Protein AF-A0A538U1X0-F1 (afdb_monomer)

Sequence (672 aa):
MSCSRARLPRDGSVRPEQLDLPIGAVDPVSAQPGDPPVPPGDPPAPAVDTARALRSLAERFLEDARSKIETLQSVRAPKWLEADLADCETFIREASRLSGLGLDYEGGLQLAEAKQARRELRREREDALRRYRRAAELWRTIGSRVALALRKARGSDPQPLLALAALLEEAGRPLAPADLRTIREARAHLRNAAAERAAGQASAGRESEGARTARGASAGATPFAPGERPGPGAADPDPGLLTSYLPPPAALEFEPEDRGLLERLDQRHYDPPEDYRLNQTAQRLSLLSGFEVLLCPPLLRGVDHYAFQLNTARQVMRTMRGRALLCDEVGLGKTIEAGLVLKEYAIRGLARRVLVLTPPSLVSQWRDEMLDKFAIPFTTLEDPEFRSHGAEAWERCERVIASIHTAKSPKHAERIQRVPYDLIIVDEAHHLRSRASRSWKFVNQLKSKHLLLLTATPAQNDLDELFNLITLLSPGRLKSPADFRREFVERHDPRRPRNRTKLRELLMDVMVRNTRSQVSLRLPPREAATLPIVLTPPERALYDGVTRLVRAGYGRPTDAQGGRMALRTLQAEAGSSAAAVRATLATMMQKSPTADGRAALGALVDLAARVEVSGKAVALVDLMRTRIPPGEKVLVFTQYLETQAFGRSSTARSAPPIKTPRSQHSPATGAS

Nearest PDB structures (foldseek):
  7zke-assembly1_E  TM=7.038E-01  e=9.621E-12  Thermochaetoides thermophila
  7z8s-assembly1_E  TM=6.625E-01  e=5.743E-11  Thermochaetoides thermophila
  6g7e-assembly1_B  TM=4.998E-01  e=1.160E-12  Thermochaetoides thermophila DSM 1495
  7zb5-assembly1_H  TM=6.526E-01  e=1.860E-10  Thermochaetoides thermophila
  7zb5-assembly1_E  TM=6.496E-01  e=3.593E-10  Thermochaetoides thermophila

Foldseek 3Di:
DDPPPPDDDPDDDDDDDDDPFPDDDDDPDDDDDDDDDDPDDDDADPLVVLLVLLLVVLVVLLVVLVVLLVVLVPDFADPVLVVLLVVLVVLLVVLVVCCVVPDDPVSLVVNVVSVVVNVVSVVVRCVRSVSSVVSSVVSVVLSVLLVVLSVVSPDSQLPSSLSNLVSSVVSPPDDDPVSVVSSVSSNVVSVVVVVVVVVVVVVVPPPDDDDDDDDDDDDDDDDDDPPPPDAPDPDQADPVLQVVLDDDDDPDDDDPVCVVVVVCVVVVNDDDPVVVVVVVVVVSVVLVPALPDFPQPVVWAPDPDAPVLSVLLSLCVPQQVQQAEEQEAPPNPPLVSVLSNQLRCSNSNLFQAEEEEEAPVCQVVSQCCCCRTRVDHEDECPDPQLVVCPLCSLVPGRHYYYYLVVCLDPSHLVNQLVDAGAEYEYEQCLQLQDPVDSSVVSLLSHHYSHYYYYHNPQDDAACSSVVSSVCSRDPPPDDDSVVCCVQFADPVGRHHGPCPPVVVVSNSSHYDYDYPVSGVDDDDDDDDDDDDFDWDPLLVVLLVLLVVVLVVQVPDPDVDPVSNVLSVQLNVVSVQALQSNLVSLVVVLVVDPDPVSNVSSVVSNVSSVPCLDTRVLVVVVVCCVPPNDPPDDDDDDGPDPSSVVSSQVNCVVPHDHDDDDDPPDDDDPDDD

Structure (mmCIF, N/CA/C/O backbone):
data_AF-A0A538U1X0-F1
#
_entry.id   AF-A0A538U1X0-F1
#
loop_
_atom_site.group_PDB
_atom_site.id
_atom_site.type_symbol
_atom_site.label_atom_id
_atom_site.label_alt_id
_atom_site.label_comp_id
_atom_site.label_asym_id
_atom_site.label_entity_id
_atom_site.label_seq_id
_atom_site.pdbx_PDB_ins_code
_atom_site.Cartn_x
_atom_site.Cartn_y
_atom_site.Cartn_z
_atom_site.occupancy
_atom_site.B_iso_or_equiv
_atom_site.auth_seq_id
_atom_site.auth_comp_id
_atom_site.auth_asym_id
_atom_site.auth_atom_id
_atom_site.pdbx_PDB_model_num
ATOM 1 N N . MET A 1 1 ? -26.772 -31.470 -0.726 1.00 31.34 1 MET A N 1
ATOM 2 C CA . MET A 1 1 ? -26.785 -31.513 0.751 1.00 31.34 1 MET A CA 1
ATOM 3 C C . MET A 1 1 ? -26.925 -30.083 1.240 1.00 31.34 1 MET A C 1
ATOM 5 O O . MET A 1 1 ? -25.936 -29.365 1.253 1.00 31.34 1 MET A O 1
ATOM 9 N N . SER A 1 2 ? -28.151 -29.618 1.494 1.00 25.20 2 SER A N 1
ATOM 10 C CA . SER A 1 2 ? -28.364 -28.256 1.991 1.00 25.20 2 SER A CA 1
ATOM 11 C C . SER A 1 2 ? -28.149 -28.235 3.501 1.00 25.20 2 SER A C 1
ATOM 13 O O . SER A 1 2 ? -28.645 -29.099 4.222 1.00 25.20 2 SER A O 1
ATOM 15 N N . CYS A 1 3 ? -27.399 -27.247 3.984 1.00 27.03 3 CYS A N 1
ATOM 16 C CA . CYS A 1 3 ? -27.415 -26.900 5.396 1.00 27.03 3 CYS A CA 1
ATOM 17 C C . CYS A 1 3 ? -28.775 -26.245 5.658 1.00 27.03 3 CYS A C 1
ATOM 19 O O . CYS A 1 3 ? -28.992 -25.075 5.333 1.00 27.03 3 CYS A O 1
ATOM 21 N N . SER A 1 4 ? -29.746 -27.034 6.119 1.00 28.95 4 SER A N 1
ATOM 22 C CA . SER A 1 4 ? -31.067 -26.524 6.457 1.00 28.95 4 SER A CA 1
ATOM 23 C C . SER A 1 4 ? -30.918 -25.535 7.606 1.00 28.95 4 SER A C 1
ATOM 25 O O . SER A 1 4 ? -30.613 -25.916 8.735 1.00 28.95 4 SER A O 1
ATOM 27 N N . ARG A 1 5 ? -31.151 -24.255 7.311 1.00 36.50 5 ARG A N 1
ATOM 28 C CA . ARG A 1 5 ? -31.344 -23.194 8.299 1.00 36.50 5 ARG A CA 1
ATOM 29 C C . ARG A 1 5 ? -32.591 -23.539 9.123 1.00 36.50 5 ARG A C 1
ATOM 31 O O . ARG A 1 5 ? -33.701 -23.128 8.786 1.00 36.50 5 ARG A O 1
ATOM 38 N N . ALA A 1 6 ? -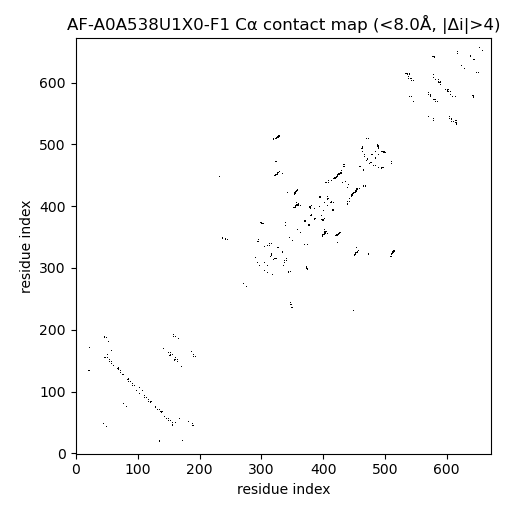32.426 -24.325 10.182 1.00 27.81 6 ALA A N 1
ATOM 39 C CA . ALA A 1 6 ? -33.459 -24.504 11.187 1.00 27.81 6 ALA A CA 1
ATOM 40 C C . ALA A 1 6 ? -33.584 -23.179 11.950 1.00 27.81 6 ALA A C 1
ATOM 42 O O . ALA A 1 6 ? -32.766 -22.846 12.805 1.00 27.81 6 ALA A O 1
ATOM 43 N N . ARG A 1 7 ? -34.596 -22.380 11.592 1.00 36.47 7 ARG A N 1
ATOM 44 C CA . ARG A 1 7 ? -35.106 -21.333 12.482 1.00 36.47 7 ARG A CA 1
ATOM 45 C C . ARG A 1 7 ? -35.580 -22.032 13.750 1.00 36.47 7 ARG A C 1
ATOM 47 O O . ARG A 1 7 ? -36.459 -22.884 13.663 1.00 36.47 7 ARG A O 1
ATOM 54 N N . LEU A 1 8 ? -35.040 -21.658 14.903 1.00 30.34 8 LEU A N 1
ATOM 55 C CA . LEU A 1 8 ? -35.597 -22.043 16.196 1.00 30.34 8 LEU A CA 1
ATOM 56 C C . LEU A 1 8 ? -35.759 -20.816 17.110 1.00 30.34 8 LEU A C 1
ATOM 58 O O . LEU A 1 8 ? -35.107 -19.790 16.896 1.00 30.34 8 LEU A O 1
ATOM 62 N N . PRO A 1 9 ? -36.733 -20.882 18.031 1.00 25.73 9 PRO A N 1
ATOM 63 C CA . PRO A 1 9 ? -37.492 -19.743 18.524 1.00 25.73 9 PRO A CA 1
ATOM 64 C C . PRO A 1 9 ? -36.793 -18.997 19.661 1.00 25.73 9 PRO A C 1
ATOM 66 O O . PRO A 1 9 ? -36.021 -19.557 20.436 1.00 25.73 9 PRO A O 1
ATOM 69 N N . ARG A 1 10 ? -37.134 -17.711 19.777 1.00 33.59 10 ARG A N 1
ATOM 70 C CA . ARG A 1 10 ? -36.891 -16.898 20.969 1.00 33.59 10 ARG A CA 1
ATOM 71 C C . ARG A 1 10 ? -37.894 -17.304 22.049 1.00 33.59 10 ARG A C 1
ATOM 73 O O . ARG A 1 10 ? -38.978 -16.742 22.062 1.00 33.59 10 ARG A O 1
ATOM 80 N N . ASP A 1 11 ? -37.551 -18.258 22.907 1.00 28.53 11 ASP A N 1
ATOM 81 C CA . ASP A 1 11 ? -37.899 -18.195 24.334 1.00 28.53 11 ASP A CA 1
ATOM 82 C C . ASP A 1 11 ? -37.248 -19.327 25.139 1.00 28.53 11 ASP A C 1
ATOM 84 O O . ASP A 1 11 ? -36.999 -20.405 24.603 1.00 28.53 11 ASP A O 1
ATOM 88 N N . GLY A 1 12 ? -37.018 -19.097 26.436 1.00 26.70 12 GLY A N 1
ATOM 89 C CA . GLY A 1 12 ? -36.668 -20.168 27.380 1.00 26.70 12 GLY A CA 1
ATOM 90 C C . GLY A 1 12 ? -35.450 -19.903 28.264 1.00 26.70 12 GLY A C 1
ATOM 91 O O . GLY A 1 12 ? -34.404 -20.529 28.120 1.00 26.70 12 GLY A O 1
ATOM 92 N N . SER A 1 13 ? -35.613 -18.957 29.186 1.00 33.09 13 SER A N 1
ATOM 93 C CA . SER A 1 13 ? -35.057 -18.957 30.547 1.00 33.09 13 SER A CA 1
ATOM 94 C C . SER A 1 13 ? -34.206 -20.175 30.969 1.00 33.09 13 SER A C 1
ATOM 96 O O . SER A 1 13 ? -34.717 -21.231 31.331 1.00 33.09 13 SER A O 1
ATOM 98 N N . VAL A 1 14 ? -32.894 -19.969 31.110 1.00 28.09 14 VAL A N 1
ATOM 99 C CA . VAL A 1 14 ? -32.061 -20.773 32.018 1.00 28.09 14 VAL A CA 1
ATOM 100 C C . VAL A 1 14 ? -31.524 -19.832 33.087 1.00 28.09 14 VAL A C 1
ATOM 102 O O . VAL A 1 14 ? -30.644 -19.009 32.831 1.00 28.09 14 VAL A O 1
ATOM 105 N N . ARG A 1 15 ? -32.108 -19.910 34.288 1.00 27.70 15 ARG A N 1
ATOM 106 C CA . ARG A 1 15 ? -31.590 -19.216 35.471 1.00 27.70 15 ARG A CA 1
ATOM 107 C C . ARG A 1 15 ? -30.219 -19.821 35.808 1.00 27.70 15 ARG A C 1
ATOM 109 O O . ARG A 1 15 ? -30.131 -21.043 35.899 1.00 27.70 15 ARG A O 1
ATOM 116 N N . PRO A 1 16 ? -29.154 -19.021 35.987 1.00 33.25 16 PRO A N 1
ATOM 117 C CA . PRO A 1 16 ? -27.893 -19.548 36.478 1.00 33.25 16 PRO A CA 1
ATOM 118 C C . PRO A 1 16 ? -28.070 -19.939 37.947 1.00 33.25 16 PRO A C 1
ATOM 120 O O . PRO A 1 16 ? -28.306 -19.079 38.795 1.00 33.25 16 PRO A O 1
ATOM 123 N N . GLU A 1 17 ? -27.974 -21.235 38.228 1.00 34.34 17 GLU A N 1
ATOM 124 C CA . GLU A 1 17 ? -27.780 -21.754 39.579 1.00 34.34 17 GLU A CA 1
ATOM 125 C C . GLU A 1 17 ? -26.528 -21.123 40.210 1.00 34.34 17 GLU A C 1
ATOM 127 O O . GLU A 1 17 ? -25.539 -20.824 39.531 1.00 34.34 17 GLU A O 1
ATOM 132 N N . GLN A 1 18 ? -26.621 -20.875 41.515 1.00 34.88 18 GLN A N 1
ATOM 133 C CA . GLN A 1 18 ? -25.631 -20.202 42.348 1.00 34.88 18 GLN A CA 1
ATOM 134 C C . GLN A 1 18 ? -24.278 -20.929 42.303 1.00 34.88 18 GLN A C 1
ATOM 136 O O . GLN A 1 18 ? -24.047 -21.905 43.008 1.00 34.88 18 GLN A O 1
ATOM 141 N N . LEU A 1 19 ? -23.362 -20.420 41.483 1.00 38.00 19 LEU A N 1
ATOM 142 C CA . LEU A 1 19 ? -21.926 -20.644 41.616 1.00 38.00 19 LEU A CA 1
ATOM 143 C C . LEU A 1 19 ? -21.352 -19.385 42.263 1.00 38.00 19 LEU A C 1
ATOM 145 O O . LEU A 1 19 ? -21.396 -18.318 41.648 1.00 38.00 19 LEU A O 1
ATOM 149 N N . ASP A 1 20 ? -20.842 -19.509 43.491 1.00 38.84 20 ASP A N 1
ATOM 150 C CA . ASP A 1 20 ? -20.162 -18.432 44.218 1.00 38.84 20 ASP A CA 1
ATOM 151 C C . ASP A 1 20 ? -18.929 -17.967 43.429 1.00 38.84 20 ASP A C 1
ATOM 153 O O . ASP A 1 20 ? -17.823 -18.507 43.524 1.00 38.84 20 ASP A O 1
ATOM 157 N N . LEU A 1 21 ? -19.144 -16.963 42.582 1.00 40.34 21 LEU A N 1
ATOM 158 C CA . LEU A 1 21 ? -18.094 -16.274 41.855 1.00 40.34 21 LEU A CA 1
ATOM 159 C C . LEU A 1 21 ? -17.324 -15.393 42.847 1.00 40.34 21 LEU A C 1
ATOM 161 O O . LEU A 1 21 ? -17.937 -14.615 43.584 1.00 40.34 21 LEU A O 1
ATOM 165 N N . PRO A 1 22 ? -15.983 -15.432 42.853 1.00 34.91 22 PRO A N 1
ATOM 166 C CA . PRO A 1 22 ? -15.231 -14.429 43.572 1.00 34.91 22 PRO A CA 1
ATOM 167 C C . PRO A 1 22 ? -15.433 -13.100 42.835 1.00 34.91 22 PRO A C 1
ATOM 169 O O . PRO A 1 22 ? -15.168 -13.012 41.636 1.00 34.91 22 PRO A O 1
ATOM 172 N N . ILE A 1 23 ? -15.841 -12.075 43.590 1.00 38.66 23 ILE A N 1
ATOM 173 C CA . ILE A 1 23 ? -16.002 -10.660 43.206 1.00 38.66 23 ILE A CA 1
ATOM 174 C C . ILE A 1 23 ? -17.441 -10.284 42.796 1.00 38.66 23 ILE A C 1
ATOM 176 O O . ILE A 1 23 ? -17.796 -10.233 41.620 1.00 38.66 23 ILE A O 1
ATOM 180 N N . GLY A 1 24 ? -18.246 -9.928 43.802 1.00 33.50 24 GLY A N 1
ATOM 181 C CA . GLY A 1 24 ? -19.275 -8.896 43.658 1.00 33.50 24 GLY A CA 1
ATOM 182 C C . GLY A 1 24 ? -18.616 -7.512 43.659 1.00 33.50 24 GLY A C 1
ATOM 183 O O . GLY A 1 24 ? -17.553 -7.340 44.258 1.00 33.50 24 GLY A O 1
ATOM 184 N N . ALA A 1 25 ? -19.218 -6.571 42.934 1.00 28.83 25 ALA A N 1
ATOM 185 C CA . ALA A 1 25 ? -18.756 -5.200 42.742 1.00 28.83 25 ALA A CA 1
ATOM 186 C C . ALA A 1 25 ? -18.227 -4.552 44.035 1.00 28.83 25 ALA A C 1
ATOM 188 O O . ALA A 1 25 ? -18.863 -4.614 45.085 1.00 28.83 25 ALA A O 1
ATOM 189 N N . VAL A 1 26 ? -17.050 -3.932 43.942 1.00 28.91 26 VAL A N 1
ATOM 190 C CA . VAL A 1 26 ? -16.523 -3.060 44.993 1.00 28.91 26 VAL A CA 1
ATOM 191 C C . VAL A 1 26 ? -17.234 -1.719 44.848 1.00 28.91 26 VAL A C 1
ATOM 193 O O . VAL A 1 26 ? -16.794 -0.869 44.077 1.00 28.91 26 VAL A O 1
ATOM 196 N N . ASP A 1 27 ? -18.338 -1.547 45.569 1.00 26.50 27 ASP A N 1
ATOM 197 C CA . ASP A 1 27 ? -18.738 -0.211 46.002 1.00 26.50 27 ASP A CA 1
ATOM 198 C C . ASP A 1 27 ? -17.705 0.287 47.028 1.00 26.50 27 ASP A C 1
ATOM 200 O O . ASP A 1 27 ? -17.211 -0.506 47.843 1.00 26.50 27 ASP A O 1
ATOM 204 N N . PRO A 1 28 ? -17.325 1.575 47.002 1.00 25.66 28 PRO A N 1
ATOM 205 C CA . PRO A 1 28 ? -16.406 2.131 47.981 1.00 25.66 28 PRO A CA 1
ATOM 206 C C . PRO A 1 28 ? -17.075 2.099 49.359 1.00 25.66 28 PRO A C 1
ATOM 208 O O . PRO A 1 28 ? -17.970 2.889 49.651 1.00 25.66 28 PRO A O 1
ATOM 211 N N . VAL A 1 29 ? -16.642 1.168 50.211 1.00 27.56 29 VAL A N 1
ATOM 212 C CA . VAL A 1 29 ? -17.067 1.106 51.611 1.00 27.56 29 VAL A CA 1
ATOM 213 C C . VAL A 1 29 ? -16.577 2.369 52.311 1.00 27.56 29 VAL A C 1
ATOM 215 O O . VAL A 1 29 ? -15.385 2.560 52.553 1.00 27.56 29 VAL A O 1
ATOM 218 N N . SER A 1 30 ? -17.536 3.234 52.621 1.00 26.03 30 SER A N 1
ATOM 219 C CA . SER A 1 30 ? -17.450 4.296 53.613 1.00 26.03 30 SER A CA 1
ATOM 220 C C . SER A 1 30 ? -16.845 3.768 54.914 1.00 26.03 30 SER A C 1
ATOM 222 O O . SER A 1 30 ? -17.316 2.766 55.456 1.00 26.03 30 SER A O 1
ATOM 224 N N . ALA A 1 31 ? -15.832 4.461 55.430 1.00 27.05 31 ALA A N 1
ATOM 225 C CA . ALA A 1 31 ? -15.262 4.199 56.743 1.00 27.05 31 ALA A CA 1
ATOM 226 C C . ALA A 1 31 ? -16.351 4.293 57.829 1.00 27.05 31 ALA A C 1
ATOM 228 O O . ALA A 1 31 ? -16.946 5.352 58.021 1.00 27.05 31 ALA A O 1
ATOM 229 N N . GLN A 1 32 ? -16.594 3.191 58.540 1.00 30.08 32 GLN A N 1
ATOM 230 C CA . GLN A 1 32 ? -17.295 3.197 59.824 1.00 30.08 32 GLN A CA 1
ATOM 231 C C . GLN A 1 32 ? -16.269 3.034 60.959 1.00 30.08 32 GLN A C 1
ATOM 233 O O . GLN A 1 32 ? -15.307 2.278 60.792 1.00 30.08 32 GLN A O 1
ATOM 238 N N . PRO A 1 33 ? -16.423 3.746 62.088 1.00 34.59 33 PRO A N 1
ATOM 239 C CA . PRO A 1 33 ? -15.466 3.709 63.185 1.00 34.59 33 PRO A CA 1
ATOM 240 C C . PRO A 1 33 ? -15.759 2.570 64.177 1.00 34.59 33 PRO A C 1
ATOM 242 O O . PRO A 1 33 ? -16.894 2.402 64.608 1.00 34.59 33 PRO A O 1
ATOM 245 N N . GLY A 1 34 ? -14.694 1.883 64.607 1.00 31.17 34 GLY A N 1
ATOM 246 C CA . GLY A 1 34 ? -14.612 1.163 65.886 1.00 31.17 34 GLY A CA 1
ATOM 247 C C . GLY A 1 34 ? -15.085 -0.295 65.890 1.00 31.17 34 GLY A C 1
ATOM 248 O O . GLY A 1 34 ? -16.277 -0.561 65.983 1.00 31.17 34 GLY A O 1
ATOM 249 N N . ASP A 1 35 ? -14.139 -1.240 65.913 1.00 32.41 35 ASP A N 1
ATOM 250 C CA . ASP A 1 35 ? -14.405 -2.602 66.400 1.00 32.41 35 ASP A CA 1
ATOM 251 C C . ASP A 1 35 ? -14.514 -2.594 67.944 1.00 32.41 35 ASP A C 1
ATOM 253 O O . ASP A 1 35 ? -13.733 -1.895 68.603 1.00 32.41 35 ASP A O 1
ATOM 257 N N . PRO A 1 36 ? -15.437 -3.365 68.555 1.00 35.00 36 PRO A N 1
ATOM 258 C CA . PRO A 1 36 ? -15.500 -3.529 70.005 1.00 35.00 36 PRO A CA 1
ATOM 259 C C . PRO A 1 36 ? -14.289 -4.327 70.534 1.00 35.00 36 PRO A C 1
ATOM 261 O O . PRO A 1 36 ? -13.723 -5.150 69.809 1.00 35.00 36 PRO A O 1
ATOM 264 N N . PRO A 1 37 ? -13.881 -4.121 71.802 1.00 35.28 37 PRO A N 1
ATOM 265 C CA . PRO A 1 37 ? -12.741 -4.820 72.384 1.00 35.28 37 PRO A CA 1
ATOM 266 C C . PRO A 1 37 ? -13.000 -6.330 72.470 1.00 35.28 37 PRO A C 1
ATOM 268 O O . PRO A 1 37 ? -14.045 -6.778 72.942 1.00 35.28 37 PRO A O 1
ATOM 271 N N . VAL A 1 38 ? -12.017 -7.113 72.020 1.00 36.91 38 VAL A N 1
ATOM 272 C CA . VAL A 1 38 ? -11.996 -8.577 72.133 1.00 36.91 38 VAL A CA 1
ATOM 273 C C . VAL A 1 38 ? -11.890 -8.953 73.624 1.00 36.91 38 VAL A C 1
ATOM 275 O O . VAL A 1 38 ? -11.004 -8.425 74.300 1.00 36.91 38 VAL A O 1
ATOM 278 N N . PRO A 1 39 ? -12.759 -9.829 74.168 1.00 36.91 39 PRO A N 1
ATOM 279 C CA . PRO A 1 39 ? -12.650 -10.288 75.554 1.00 36.91 39 PRO A CA 1
ATOM 280 C C . PRO A 1 39 ? -11.355 -11.098 75.767 1.00 36.91 39 PRO A C 1
ATOM 282 O O . PRO A 1 39 ? -10.845 -11.682 74.808 1.00 36.91 39 PRO A O 1
ATOM 285 N N . PRO A 1 40 ? -10.808 -11.158 76.997 1.00 37.91 40 PRO A N 1
ATOM 286 C CA . PRO A 1 40 ? -9.579 -11.894 77.278 1.00 37.91 40 PRO A CA 1
ATOM 287 C C . PRO A 1 40 ? -9.838 -13.399 77.133 1.00 37.91 40 PRO A C 1
ATOM 289 O O . PRO A 1 40 ? -10.405 -14.032 78.019 1.00 37.91 40 PRO A O 1
ATOM 292 N N . GLY A 1 41 ? -9.479 -13.949 75.974 1.00 41.88 41 GLY A N 1
ATOM 293 C CA . GLY A 1 41 ? -9.417 -15.387 75.731 1.00 41.88 41 GLY A CA 1
ATOM 294 C C . GLY A 1 41 ? -8.107 -15.986 76.245 1.00 41.88 41 GLY A C 1
ATOM 295 O O . GLY A 1 41 ? -7.143 -15.255 76.470 1.00 41.88 41 GLY A O 1
ATOM 296 N N . ASP A 1 42 ? -8.126 -17.307 76.427 1.00 40.69 42 ASP A N 1
ATOM 297 C CA . ASP A 1 42 ? -7.059 -18.204 76.896 1.00 40.69 42 ASP A CA 1
ATOM 298 C C . ASP A 1 42 ? -5.617 -17.830 76.485 1.00 40.69 42 ASP A C 1
ATOM 300 O O . ASP A 1 42 ? -5.408 -17.176 75.457 1.00 40.69 42 ASP A O 1
ATOM 304 N N . PRO A 1 43 ? -4.594 -18.266 77.258 1.00 43.28 43 PRO A N 1
ATOM 305 C CA . PRO A 1 43 ? -3.196 -17.943 76.986 1.00 43.28 43 PRO A CA 1
ATOM 306 C C . PRO A 1 43 ? -2.830 -18.217 75.519 1.00 43.28 43 PRO A C 1
ATOM 308 O O . PRO A 1 43 ? -3.205 -19.259 74.974 1.00 43.28 43 PRO A O 1
ATOM 311 N N . PRO A 1 44 ? -2.099 -17.297 74.865 1.00 49.19 44 PRO A N 1
ATOM 312 C CA . PRO A 1 44 ? -1.833 -17.392 73.440 1.00 49.19 44 PRO A CA 1
ATOM 313 C C . PRO A 1 44 ? -1.098 -18.691 73.105 1.00 49.19 44 PRO A C 1
ATOM 315 O O . PRO A 1 44 ? -0.091 -19.030 73.730 1.00 49.19 44 PRO A O 1
ATOM 318 N N . ALA A 1 45 ? -1.587 -19.404 72.087 1.00 55.00 45 ALA A N 1
ATOM 319 C CA . ALA A 1 45 ? -0.904 -20.573 71.551 1.00 55.00 45 ALA A CA 1
ATOM 320 C C . ALA A 1 45 ? 0.545 -20.200 71.164 1.00 55.00 45 ALA A C 1
ATOM 322 O O . ALA A 1 45 ? 0.763 -19.135 70.574 1.00 55.00 45 ALA A O 1
ATOM 323 N N . PRO A 1 46 ? 1.552 -21.039 71.471 1.00 61.97 46 PRO A N 1
ATOM 324 C CA . PRO A 1 46 ? 2.947 -20.715 71.195 1.00 61.97 46 PRO A CA 1
ATOM 325 C C . PRO A 1 46 ? 3.148 -20.395 69.706 1.00 61.97 46 PRO A C 1
ATOM 327 O O . PRO A 1 46 ? 2.492 -20.966 68.840 1.00 61.97 46 PRO A O 1
ATOM 330 N N . ALA A 1 47 ? 4.094 -19.508 69.370 1.00 60.75 47 ALA A N 1
ATOM 331 C CA . ALA A 1 47 ? 4.321 -19.034 67.991 1.00 60.75 47 ALA A CA 1
ATOM 332 C C . ALA A 1 47 ? 4.491 -20.164 66.946 1.00 60.75 47 ALA A C 1
ATOM 334 O O . ALA A 1 47 ? 4.220 -19.975 65.758 1.00 60.75 47 ALA A O 1
ATOM 335 N N . VAL A 1 48 ? 4.923 -21.346 67.395 1.00 64.12 48 VAL A N 1
ATOM 336 C CA . VAL A 1 48 ? 5.031 -22.578 66.603 1.00 64.12 48 VAL A CA 1
ATOM 337 C C . VAL A 1 48 ? 3.658 -23.109 66.171 1.00 64.12 48 VAL A C 1
ATOM 339 O O . VAL A 1 48 ? 3.508 -23.533 65.022 1.00 64.12 48 VAL A O 1
ATOM 342 N N . ASP A 1 49 ? 2.655 -23.041 67.042 1.00 71.75 49 ASP A N 1
ATOM 343 C CA . ASP A 1 49 ? 1.284 -23.485 66.780 1.00 71.75 49 ASP A CA 1
ATOM 344 C C . ASP A 1 49 ? 0.565 -22.511 65.843 1.00 71.75 49 ASP A C 1
ATOM 346 O O . ASP A 1 49 ? -0.058 -22.942 64.872 1.00 71.75 49 ASP A O 1
ATOM 350 N N . THR A 1 50 ? 0.780 -21.205 66.019 1.00 73.94 50 THR A N 1
ATOM 351 C CA . THR A 1 50 ? 0.294 -20.153 65.108 1.00 73.94 50 THR A CA 1
ATOM 352 C C . THR A 1 50 ? 0.870 -20.305 63.696 1.00 73.94 50 THR A C 1
ATOM 354 O O . THR A 1 50 ? 0.151 -20.224 62.697 1.00 73.94 50 THR A O 1
ATOM 357 N N . ALA A 1 51 ? 2.171 -20.594 63.587 1.00 76.56 51 ALA A N 1
ATOM 358 C CA . ALA A 1 51 ? 2.814 -20.863 62.303 1.00 76.56 51 ALA A CA 1
ATOM 359 C C . ALA A 1 51 ? 2.311 -22.171 61.663 1.00 76.56 51 ALA A C 1
ATOM 361 O O . ALA A 1 51 ? 2.141 -22.237 60.445 1.00 76.56 51 ALA A O 1
ATOM 362 N N . ARG A 1 52 ? 2.056 -23.217 62.463 1.00 80.50 52 ARG A N 1
ATOM 363 C CA . ARG A 1 52 ? 1.487 -24.489 61.987 1.00 80.50 52 ARG A CA 1
ATOM 364 C C . ARG A 1 52 ? 0.059 -24.302 61.464 1.00 80.50 52 ARG A C 1
ATOM 366 O O . ARG A 1 52 ? -0.243 -24.797 60.379 1.00 80.50 52 ARG A O 1
ATOM 373 N N . ALA A 1 53 ? -0.773 -23.545 62.176 1.00 80.00 53 ALA A N 1
ATOM 374 C CA . ALA A 1 53 ? -2.150 -23.250 61.789 1.00 80.00 53 ALA A CA 1
ATOM 375 C C . ALA A 1 53 ? -2.228 -22.478 60.459 1.00 80.00 53 ALA A C 1
ATOM 377 O O . ALA A 1 53 ? -2.933 -22.908 59.546 1.00 80.00 53 ALA A O 1
ATOM 378 N N . LEU A 1 54 ? -1.442 -21.402 60.299 1.00 81.81 54 LEU A N 1
ATOM 379 C CA . LEU A 1 54 ? -1.409 -20.614 59.056 1.00 81.81 54 LEU A CA 1
ATOM 380 C C . LEU A 1 54 ? -0.901 -21.416 57.852 1.00 81.81 54 LEU A C 1
ATOM 382 O O . LEU A 1 54 ? -1.428 -21.268 56.750 1.00 81.81 54 LEU A O 1
ATOM 386 N N . ARG A 1 55 ? 0.105 -22.280 58.044 1.00 83.50 55 ARG A N 1
ATOM 387 C CA . ARG A 1 55 ? 0.614 -23.148 56.970 1.00 83.50 55 ARG A CA 1
ATOM 388 C C . ARG A 1 55 ? -0.414 -24.191 56.548 1.00 83.50 55 ARG A C 1
ATOM 390 O O . ARG A 1 55 ? -0.670 -24.320 55.357 1.00 83.50 55 ARG A O 1
ATOM 397 N N . SER A 1 56 ? -1.048 -24.858 57.511 1.00 85.00 56 SER A N 1
ATOM 398 C CA . SER A 1 56 ? -2.105 -25.836 57.233 1.00 85.00 56 SER A CA 1
ATOM 399 C C . SER A 1 56 ? -3.288 -25.197 56.494 1.00 85.00 56 SER A C 1
ATOM 401 O O . SER A 1 56 ? -3.821 -25.772 55.549 1.00 85.00 56 SER A O 1
ATOM 403 N N . LEU A 1 57 ? -3.666 -23.972 56.868 1.00 83.81 57 LEU A N 1
ATOM 404 C CA . LEU A 1 57 ? -4.721 -23.210 56.200 1.00 83.81 57 LEU A CA 1
ATOM 405 C C . LEU A 1 57 ? -4.316 -22.796 54.774 1.00 83.81 57 LEU A C 1
ATOM 407 O O . LEU A 1 57 ? -5.114 -22.929 53.848 1.00 83.81 57 LEU A O 1
ATOM 411 N N . ALA A 1 58 ? -3.066 -22.369 54.569 1.00 83.81 58 ALA A N 1
ATOM 412 C CA . ALA A 1 58 ? -2.534 -22.062 53.242 1.00 83.81 58 ALA A CA 1
ATOM 413 C C . ALA A 1 58 ? -2.487 -23.296 52.323 1.00 83.81 58 ALA A C 1
ATOM 415 O O . ALA A 1 58 ? -2.799 -23.189 51.141 1.00 83.81 58 ALA A O 1
ATOM 416 N N . GLU A 1 59 ? -2.121 -24.465 52.849 1.00 86.88 59 GLU A N 1
ATOM 417 C CA . GLU A 1 59 ? -2.111 -25.727 52.099 1.00 86.88 59 GLU A CA 1
ATOM 418 C C . GLU A 1 59 ? -3.526 -26.152 51.692 1.00 86.88 59 GLU A C 1
ATOM 420 O O . GLU A 1 59 ? -3.752 -26.438 50.516 1.00 86.88 59 GLU A O 1
ATOM 425 N N . ARG A 1 60 ? -4.499 -26.090 52.615 1.00 84.31 60 ARG A N 1
ATOM 426 C CA . ARG A 1 60 ? -5.920 -26.329 52.299 1.00 84.31 60 ARG A CA 1
ATOM 427 C C . ARG A 1 60 ? -6.443 -25.362 51.239 1.00 84.31 60 ARG A C 1
ATOM 429 O O . ARG A 1 60 ? -7.127 -25.784 50.312 1.00 84.31 60 ARG A O 1
ATOM 436 N N . PHE A 1 61 ? -6.091 -24.081 51.342 1.00 85.12 61 PHE A N 1
ATOM 437 C CA . PHE A 1 61 ? -6.463 -23.073 50.349 1.00 85.12 61 PHE A CA 1
ATOM 438 C C . PHE A 1 61 ? -5.890 -23.388 48.961 1.00 85.12 61 PHE A C 1
ATOM 440 O O . PHE A 1 61 ? -6.582 -23.240 47.957 1.00 85.12 61 PHE A O 1
ATOM 447 N N . LEU A 1 62 ? -4.627 -23.819 48.882 1.00 84.62 62 LEU A N 1
ATOM 448 C CA . LEU A 1 62 ? -3.996 -24.177 47.609 1.00 84.62 62 LEU A CA 1
ATOM 449 C C . LEU A 1 62 ? -4.639 -25.413 46.972 1.00 84.62 62 LEU A C 1
ATOM 451 O O . LEU A 1 62 ? -4.726 -25.473 45.745 1.00 84.62 62 LEU A O 1
ATOM 455 N N . GLU A 1 63 ? -5.097 -26.364 47.782 1.00 85.12 63 GLU A N 1
ATOM 456 C CA . GLU A 1 63 ? -5.823 -27.542 47.307 1.00 85.12 63 GLU A CA 1
ATOM 457 C C . GLU A 1 63 ? -7.231 -27.181 46.804 1.00 85.12 63 GLU A C 1
ATOM 459 O O . GLU A 1 63 ? -7.595 -27.546 45.685 1.00 85.12 63 GLU A O 1
ATOM 464 N N . ASP A 1 64 ? -7.978 -26.356 47.548 1.00 81.50 64 ASP A N 1
ATOM 465 C CA . ASP A 1 64 ? -9.277 -25.821 47.104 1.00 81.50 64 ASP A CA 1
ATOM 466 C C . ASP A 1 64 ? -9.138 -25.005 45.806 1.00 81.50 64 ASP A C 1
ATOM 468 O O . ASP A 1 64 ? -9.904 -25.173 44.856 1.00 81.50 64 ASP A O 1
ATOM 472 N N . ALA A 1 65 ? -8.095 -24.175 45.709 1.00 80.38 65 ALA A N 1
ATOM 473 C CA . ALA A 1 65 ? -7.801 -23.405 44.507 1.00 80.38 65 ALA A CA 1
ATOM 474 C C . ALA A 1 65 ? -7.530 -24.305 43.291 1.00 80.38 65 ALA A C 1
ATOM 476 O O . ALA A 1 65 ? -7.995 -23.999 42.193 1.00 80.38 65 ALA A O 1
ATOM 477 N N . ARG A 1 66 ? -6.800 -25.418 43.461 1.00 84.69 66 ARG A N 1
ATOM 478 C CA . ARG A 1 66 ? -6.559 -26.392 42.381 1.00 84.69 66 ARG A CA 1
ATOM 479 C C . ARG A 1 66 ? -7.854 -27.057 41.931 1.00 84.69 66 ARG A C 1
ATOM 481 O O . ARG A 1 66 ? -8.141 -27.032 40.736 1.00 84.69 66 ARG A O 1
ATOM 488 N N . SER A 1 67 ? -8.648 -27.553 42.879 1.00 83.44 67 SER A N 1
ATOM 489 C CA . SER A 1 67 ? -9.951 -28.174 42.614 1.00 83.44 67 SER A CA 1
ATOM 490 C C . SER A 1 67 ? -10.901 -27.226 41.866 1.00 83.44 67 SER A C 1
ATOM 492 O O . SER A 1 67 ? -11.525 -27.590 40.863 1.00 83.44 67 SER A O 1
ATOM 494 N N . LYS A 1 68 ? -10.946 -25.947 42.264 1.00 78.62 68 LYS A N 1
ATOM 495 C CA . LYS A 1 68 ? -11.749 -24.919 41.583 1.00 78.62 68 LYS A CA 1
ATOM 496 C C . LYS A 1 68 ? -11.239 -24.581 40.191 1.00 78.62 68 LYS A C 1
ATOM 498 O O . LYS A 1 68 ? -12.048 -24.406 39.283 1.00 78.62 68 LYS A O 1
ATOM 503 N N . ILE A 1 69 ? -9.923 -24.491 39.993 1.00 80.56 69 ILE A N 1
ATOM 504 C CA . ILE A 1 69 ? -9.341 -24.282 38.660 1.00 80.56 69 ILE A CA 1
ATOM 505 C C . ILE A 1 69 ? -9.733 -25.435 37.735 1.00 80.56 69 ILE A C 1
ATOM 507 O O . ILE A 1 69 ? -10.182 -25.177 36.621 1.00 80.56 69 ILE A O 1
ATOM 511 N N . GLU A 1 70 ? -9.614 -26.678 38.198 1.00 84.25 70 GLU A N 1
ATOM 512 C CA . GLU A 1 70 ? -9.981 -27.865 37.425 1.00 84.25 70 GLU A CA 1
ATOM 513 C C . GLU A 1 70 ? -11.475 -27.874 37.075 1.00 84.25 70 GLU A C 1
ATOM 515 O O . GLU A 1 70 ? -11.843 -28.048 35.912 1.00 84.25 70 GLU A O 1
ATOM 520 N N . THR A 1 71 ? -12.335 -27.557 38.046 1.00 80.94 71 THR A N 1
ATOM 521 C CA . THR A 1 71 ? -13.787 -27.437 37.845 1.00 80.94 71 THR A CA 1
ATOM 522 C C . THR A 1 71 ? -14.138 -26.339 36.835 1.00 80.94 71 THR A C 1
ATOM 524 O O . THR A 1 71 ? -14.939 -26.551 35.931 1.00 80.94 71 THR A O 1
ATOM 527 N N . LEU A 1 72 ? -13.516 -25.161 36.929 1.00 80.06 72 LEU A N 1
ATOM 528 C CA . LEU A 1 72 ? -13.760 -24.046 36.004 1.00 80.06 72 LEU A CA 1
ATOM 529 C C . LEU A 1 72 ? -13.222 -24.321 34.593 1.00 80.06 72 LEU A C 1
ATOM 531 O O . LEU A 1 72 ? -13.770 -23.811 33.615 1.00 80.06 72 LEU A O 1
ATOM 535 N N . GLN A 1 73 ? -12.150 -25.106 34.474 1.00 82.06 73 GLN A N 1
ATOM 536 C CA . GLN A 1 73 ? -11.567 -25.503 33.192 1.00 82.06 73 GLN A CA 1
ATOM 537 C C . GLN A 1 73 ? -12.311 -26.665 32.530 1.00 82.06 73 GLN A C 1
ATOM 539 O O . GLN A 1 73 ? -12.247 -26.789 31.306 1.00 82.06 73 GLN A O 1
ATOM 544 N N . SER A 1 74 ? -13.026 -27.485 33.303 1.00 82.44 74 SER A N 1
ATOM 545 C CA . SER A 1 74 ? -13.841 -28.585 32.782 1.00 82.44 74 SER A CA 1
ATOM 546 C C . SER A 1 74 ? -15.208 -28.132 32.251 1.00 82.44 74 SER A C 1
ATOM 548 O O . SER A 1 74 ? -15.852 -28.889 31.517 1.00 82.44 74 SER A O 1
ATOM 550 N N . VAL A 1 75 ? -15.628 -26.889 32.540 1.00 84.62 75 VAL A N 1
ATOM 551 C CA . VAL A 1 75 ? -16.852 -26.289 31.985 1.00 84.62 75 VAL A CA 1
ATOM 552 C C . VAL A 1 75 ? -16.782 -26.263 30.460 1.00 84.62 75 VAL A C 1
ATOM 554 O O . VAL A 1 75 ? -15.938 -25.596 29.855 1.00 84.62 75 VAL A O 1
ATOM 557 N N . ARG A 1 76 ? -17.712 -26.982 29.829 1.00 82.38 76 ARG A N 1
ATOM 558 C CA . ARG A 1 76 ? -17.876 -27.005 28.373 1.00 82.38 76 ARG A CA 1
ATOM 559 C C . ARG A 1 76 ? -18.864 -25.938 27.918 1.00 82.38 76 ARG A C 1
ATOM 561 O O . ARG A 1 76 ? -19.712 -25.487 28.685 1.00 82.38 76 ARG A O 1
ATOM 568 N N . ALA A 1 77 ? -18.746 -25.542 26.656 1.00 83.06 77 ALA A N 1
ATOM 569 C CA . ALA A 1 77 ? -19.732 -24.675 26.032 1.00 83.06 77 ALA A CA 1
ATOM 570 C C . ALA A 1 77 ? -21.088 -25.405 25.886 1.00 83.06 77 ALA A C 1
ATOM 572 O O . ALA A 1 77 ? -21.130 -26.638 25.986 1.00 83.06 77 ALA A O 1
ATOM 573 N N . PRO A 1 78 ? -22.200 -24.675 25.671 1.00 85.44 78 PRO A N 1
ATOM 574 C CA . PRO A 1 78 ? -23.512 -25.284 25.475 1.00 85.44 78 PRO A CA 1
ATOM 575 C C . PRO A 1 78 ? -23.490 -26.371 24.394 1.00 85.44 78 PRO A C 1
ATOM 577 O O . PRO A 1 78 ? -22.850 -26.206 23.358 1.00 85.44 78 PRO A O 1
ATOM 580 N N . LYS A 1 79 ? -24.209 -27.479 24.623 1.00 83.75 79 LYS A N 1
ATOM 581 C CA . LYS A 1 79 ? -24.198 -28.640 23.712 1.00 83.75 79 LYS A CA 1
ATOM 582 C C . LYS A 1 79 ? -24.608 -28.281 22.281 1.00 83.75 79 LYS A C 1
ATOM 584 O O . LYS A 1 79 ? -24.010 -28.810 21.354 1.00 83.75 79 LYS A O 1
ATOM 589 N N . TRP A 1 80 ? -25.580 -27.380 22.117 1.00 84.88 80 TRP A N 1
ATOM 590 C CA . TRP A 1 80 ? -26.017 -26.899 20.802 1.00 84.88 80 TRP A CA 1
ATOM 591 C C . TRP A 1 80 ? -24.878 -26.190 20.056 1.00 84.88 80 TRP A C 1
ATOM 593 O O . TRP A 1 80 ? -24.639 -26.466 18.891 1.00 84.88 80 TRP A O 1
ATOM 603 N N . LEU A 1 81 ? -24.097 -25.368 20.760 1.00 81.62 81 LEU A N 1
ATOM 604 C CA . LEU A 1 81 ? -23.004 -24.599 20.173 1.00 81.62 81 LEU A CA 1
ATOM 605 C C . LEU A 1 81 ? -21.836 -25.498 19.750 1.00 81.62 81 LEU A C 1
ATOM 607 O O . LEU A 1 81 ? -21.217 -25.272 18.715 1.00 81.62 81 LEU A O 1
ATOM 611 N N . GLU A 1 82 ? -21.525 -26.525 20.547 1.00 86.44 82 GLU A N 1
ATOM 612 C CA . GLU A 1 82 ? -20.521 -27.533 20.179 1.00 86.44 82 GLU A CA 1
ATOM 613 C C . GLU A 1 82 ? -20.998 -28.404 19.001 1.00 86.44 82 GLU A C 1
ATOM 615 O O . GLU A 1 82 ? -20.184 -28.753 18.147 1.00 86.44 82 GLU A O 1
ATOM 620 N N . ALA A 1 83 ? -22.298 -28.718 18.920 1.00 84.75 83 ALA A N 1
ATOM 621 C CA . ALA A 1 83 ? -22.886 -29.455 17.800 1.00 84.75 83 ALA A CA 1
ATOM 622 C C . ALA A 1 83 ? -22.831 -28.644 16.493 1.00 84.75 83 ALA A C 1
ATOM 624 O O . ALA A 1 83 ? -22.242 -29.109 15.521 1.00 84.75 83 ALA A O 1
ATOM 625 N N . ASP A 1 84 ? -23.305 -27.396 16.499 1.00 82.44 84 ASP A N 1
ATOM 626 C CA . ASP A 1 84 ? -23.300 -26.518 15.318 1.00 82.44 84 ASP A CA 1
ATOM 627 C C . ASP A 1 84 ? -21.878 -26.259 14.794 1.00 82.44 84 ASP A C 1
ATOM 629 O O . ASP A 1 84 ? -21.628 -26.182 13.586 1.00 82.44 84 ASP A O 1
ATOM 633 N N . LEU A 1 85 ? -20.907 -26.139 15.705 1.00 87.00 85 LEU A N 1
ATOM 634 C CA . LEU A 1 85 ? -19.499 -25.972 15.358 1.00 87.00 85 LEU A CA 1
ATOM 635 C C . LEU A 1 85 ? -18.919 -27.240 14.715 1.00 87.00 85 LEU A C 1
ATOM 637 O O . LEU A 1 85 ? -18.170 -27.133 13.739 1.00 87.00 85 LEU A O 1
ATOM 641 N N . ALA A 1 86 ? -19.275 -28.422 15.227 1.00 87.62 86 ALA A N 1
ATOM 642 C CA . ALA A 1 86 ? -18.875 -29.708 14.661 1.00 87.62 86 ALA A CA 1
ATOM 643 C C . ALA A 1 86 ? -19.505 -29.951 13.280 1.00 87.62 86 ALA A C 1
ATOM 645 O O . ALA A 1 86 ? -18.813 -30.416 12.366 1.00 87.62 86 ALA A O 1
ATOM 646 N N . ASP A 1 87 ? -20.768 -29.570 13.096 1.00 84.06 87 ASP A N 1
ATOM 647 C CA . ASP A 1 87 ? -21.475 -29.651 11.818 1.00 84.06 87 ASP A CA 1
ATOM 648 C C . ASP A 1 87 ? -20.837 -28.716 10.784 1.00 84.06 87 ASP A C 1
ATOM 650 O O . ASP A 1 87 ? -20.481 -29.147 9.682 1.00 84.06 87 ASP A O 1
ATOM 654 N N . CYS A 1 88 ? -20.552 -27.463 11.163 1.00 85.44 88 CYS A N 1
ATOM 655 C CA . CYS A 1 88 ? -19.820 -26.517 10.316 1.00 85.44 88 CYS A CA 1
ATOM 656 C C . CYS A 1 88 ? -18.425 -27.037 9.928 1.00 85.44 88 CYS A C 1
ATOM 658 O O . CYS A 1 88 ? -17.992 -26.896 8.782 1.00 85.44 88 CYS A O 1
ATOM 660 N N . GLU A 1 89 ? -17.680 -27.623 10.868 1.00 87.25 89 GLU A N 1
ATOM 661 C CA . GLU A 1 89 ? -16.347 -28.172 10.599 1.00 87.25 89 GLU A CA 1
ATOM 662 C C . GLU A 1 89 ? -16.387 -29.415 9.706 1.00 87.25 89 GLU A C 1
ATOM 664 O O . GLU A 1 89 ? -15.501 -29.596 8.864 1.00 87.25 89 GLU A O 1
ATOM 669 N N . THR A 1 90 ? -17.415 -30.247 9.848 1.00 86.38 90 THR A N 1
ATOM 670 C CA . THR A 1 90 ? -17.651 -31.411 8.988 1.00 86.38 90 THR A CA 1
ATOM 671 C C . THR A 1 90 ? -17.988 -30.967 7.572 1.00 86.38 90 THR A C 1
ATOM 673 O O . THR A 1 90 ? -17.274 -31.357 6.648 1.00 86.38 90 THR A O 1
ATOM 676 N N . PHE A 1 91 ? -18.928 -30.032 7.412 1.00 84.62 91 PHE A N 1
ATOM 677 C CA . PHE A 1 91 ? -19.275 -29.457 6.113 1.00 84.62 91 PHE A CA 1
ATOM 678 C C . PHE A 1 91 ? -18.063 -28.829 5.410 1.00 84.62 91 PHE A C 1
ATOM 680 O O . PHE A 1 91 ? -17.778 -29.137 4.255 1.00 84.62 91 PHE A O 1
ATOM 687 N N . ILE A 1 92 ? -17.280 -27.991 6.107 1.00 81.19 92 ILE A N 1
ATOM 688 C CA . ILE A 1 92 ? -16.085 -27.356 5.523 1.00 81.19 92 ILE A CA 1
ATOM 689 C C . ILE A 1 92 ? -15.069 -28.405 5.067 1.00 81.19 92 ILE A C 1
ATOM 691 O O . ILE A 1 92 ? -14.436 -28.225 4.026 1.00 81.19 92 ILE A O 1
ATOM 695 N N . ARG A 1 93 ? -14.873 -29.475 5.842 1.00 82.44 93 ARG A N 1
ATOM 696 C CA . ARG A 1 93 ? -13.929 -30.553 5.525 1.00 82.44 93 ARG A CA 1
ATOM 697 C C . ARG A 1 93 ? -14.363 -31.320 4.278 1.00 82.44 93 ARG A C 1
ATOM 699 O O . ARG A 1 93 ? -13.531 -31.574 3.410 1.00 82.44 93 ARG A O 1
ATOM 706 N N . GLU A 1 94 ? -15.648 -31.635 4.173 1.00 80.19 94 GLU A N 1
ATOM 707 C CA . GLU A 1 94 ? -16.235 -32.359 3.044 1.00 80.19 94 GLU A CA 1
ATOM 708 C C . GLU A 1 94 ? -16.244 -31.511 1.766 1.00 80.19 94 GLU A C 1
ATOM 710 O O . GLU A 1 94 ? -15.716 -31.931 0.736 1.00 80.19 94 GLU A O 1
ATOM 715 N N . ALA A 1 95 ? -16.694 -30.257 1.858 1.00 73.31 95 ALA A N 1
ATOM 716 C CA . ALA A 1 95 ? -16.663 -29.299 0.755 1.00 73.31 95 ALA A CA 1
ATOM 717 C C . ALA A 1 95 ? -15.226 -28.982 0.295 1.00 73.31 95 ALA A C 1
ATOM 719 O O . ALA A 1 95 ? -14.959 -28.868 -0.900 1.00 73.31 95 ALA A O 1
ATOM 720 N N . SER A 1 96 ? -14.259 -28.902 1.219 1.00 68.81 96 SER A N 1
ATOM 721 C CA . SER A 1 96 ? -12.844 -28.709 0.858 1.00 68.81 96 SER A CA 1
ATOM 722 C C . SER A 1 96 ? -12.248 -29.941 0.167 1.00 68.81 96 SER A C 1
ATOM 724 O O . SER A 1 96 ? -11.411 -29.783 -0.720 1.00 68.81 96 SER A O 1
ATOM 726 N N . ARG A 1 97 ? -12.691 -31.158 0.513 1.00 71.19 97 ARG A N 1
ATOM 727 C CA . ARG A 1 97 ? -12.291 -32.395 -0.182 1.00 71.19 97 ARG A CA 1
ATOM 728 C C . ARG A 1 97 ? -12.815 -32.427 -1.621 1.00 71.19 97 ARG A C 1
ATOM 730 O O . ARG A 1 97 ? -12.082 -32.829 -2.518 1.00 71.19 97 ARG A O 1
ATOM 737 N N . LEU A 1 98 ? -14.039 -31.946 -1.838 1.00 61.75 98 LEU A N 1
ATOM 738 C CA . LEU A 1 98 ? -14.660 -31.830 -3.162 1.00 61.75 98 LEU A CA 1
ATOM 739 C C . LEU A 1 98 ? -14.080 -30.675 -3.993 1.00 61.75 98 LEU A C 1
ATOM 741 O O . LEU A 1 98 ? -14.016 -30.776 -5.211 1.00 61.75 98 LEU A O 1
ATOM 745 N N . SER A 1 99 ? -13.561 -29.616 -3.361 1.00 54.50 99 SER A N 1
ATOM 746 C CA . SER A 1 99 ? -12.948 -28.484 -4.077 1.00 54.50 99 SER A CA 1
ATOM 747 C C . SER A 1 99 ? -11.707 -28.832 -4.909 1.00 54.50 99 SER A C 1
ATOM 749 O O . SER A 1 99 ? -11.370 -28.085 -5.824 1.00 54.50 99 SER A O 1
ATOM 751 N N . GLY A 1 100 ? -11.076 -29.989 -4.669 1.00 47.00 100 GLY A N 1
ATOM 752 C CA . GLY A 1 100 ? -10.042 -30.538 -5.556 1.00 47.00 100 GLY A CA 1
ATOM 753 C C . GLY A 1 100 ? -10.554 -30.954 -6.944 1.00 47.00 100 GLY A C 1
ATOM 754 O O . GLY A 1 100 ? -9.745 -31.112 -7.852 1.00 47.00 100 GLY A O 1
ATOM 755 N N . LEU A 1 101 ? -11.874 -31.100 -7.116 1.00 45.44 101 LEU A N 1
ATOM 756 C CA . LEU A 1 101 ? -12.556 -31.471 -8.363 1.00 45.44 101 LEU A CA 1
ATOM 757 C C . LEU A 1 101 ? -13.283 -30.282 -9.030 1.00 45.44 101 LEU A C 1
ATOM 759 O O . LEU A 1 101 ? -13.856 -30.448 -10.101 1.00 45.44 101 LEU A O 1
ATOM 763 N N . GLY A 1 102 ? -13.220 -29.085 -8.427 1.00 43.25 102 GLY A N 1
ATOM 764 C CA . GLY A 1 102 ? -13.921 -27.876 -8.875 1.00 43.25 102 GLY A CA 1
ATOM 765 C C . GLY A 1 102 ? -15.314 -27.740 -8.249 1.00 43.25 102 GLY A C 1
ATOM 766 O O . GLY A 1 102 ? -16.207 -28.527 -8.536 1.00 43.25 102 GLY A O 1
ATOM 767 N N . LEU A 1 103 ? -15.499 -26.732 -7.389 1.00 56.50 103 LEU A N 1
ATOM 768 C CA . LEU A 1 103 ? -16.827 -26.326 -6.907 1.00 56.50 103 LEU A CA 1
ATOM 769 C C . LEU A 1 103 ? -17.439 -25.321 -7.890 1.00 56.50 103 LEU A C 1
ATOM 771 O O . LEU A 1 103 ? -16.732 -24.460 -8.420 1.00 56.50 103 LEU A O 1
ATOM 775 N N . ASP A 1 104 ? -18.748 -25.416 -8.102 1.00 61.84 104 ASP A N 1
ATOM 776 C CA . ASP A 1 104 ? -19.537 -24.403 -8.799 1.00 61.84 104 ASP A CA 1
ATOM 777 C C . ASP A 1 104 ? -19.747 -23.145 -7.926 1.00 61.84 104 ASP A C 1
ATOM 779 O O . ASP A 1 104 ? -19.278 -23.048 -6.787 1.00 61.84 104 ASP A O 1
ATOM 783 N N . TYR A 1 105 ? -20.404 -22.127 -8.490 1.00 47.25 105 TYR A N 1
ATOM 784 C CA . TYR A 1 105 ? -20.617 -20.835 -7.827 1.00 47.25 105 TYR A CA 1
ATOM 785 C C . TYR A 1 105 ? -21.394 -20.972 -6.506 1.00 47.25 105 TYR A C 1
ATOM 787 O O . TYR A 1 105 ? -21.001 -20.380 -5.499 1.00 47.25 105 TYR A O 1
ATOM 795 N N . GLU A 1 106 ? -22.450 -21.789 -6.489 1.00 58.09 106 GLU A N 1
ATOM 796 C CA . GLU A 1 106 ? -23.258 -22.032 -5.289 1.00 58.09 106 GLU A CA 1
ATOM 797 C C . GLU A 1 106 ? -22.471 -22.793 -4.216 1.00 58.09 106 GLU A C 1
ATOM 799 O O . GLU A 1 106 ? -22.482 -22.392 -3.050 1.00 58.09 106 GLU A O 1
ATOM 804 N N . GLY A 1 107 ? -21.705 -23.823 -4.591 1.00 65.81 107 GLY A N 1
ATOM 805 C CA . GLY A 1 107 ? -20.836 -24.551 -3.666 1.00 65.81 107 GLY A CA 1
ATOM 806 C C . GLY A 1 107 ? -19.715 -23.679 -3.091 1.00 65.81 107 GLY A C 1
ATOM 807 O O . GLY A 1 107 ? -19.360 -23.797 -1.913 1.00 65.81 107 GLY A O 1
ATOM 808 N N . GLY A 1 108 ? -19.180 -22.752 -3.891 1.00 66.81 108 GLY A N 1
ATOM 809 C CA . GLY A 1 108 ? -18.215 -21.747 -3.445 1.00 66.81 108 GLY A CA 1
ATOM 810 C C . GLY A 1 108 ? -18.798 -20.767 -2.420 1.00 66.81 108 GLY A C 1
ATOM 811 O O . GLY A 1 108 ? -18.151 -20.487 -1.404 1.00 66.81 108 GLY A O 1
ATOM 812 N N . LEU A 1 109 ? -20.026 -20.289 -2.652 1.00 67.06 109 LEU A N 1
ATOM 813 C CA . LEU A 1 109 ? -20.741 -19.391 -1.742 1.00 67.06 109 LEU A CA 1
ATOM 814 C C . LEU A 1 109 ? -21.062 -20.082 -0.410 1.00 67.06 109 LEU A C 1
ATOM 816 O O . LEU A 1 109 ? -20.700 -19.565 0.647 1.00 67.06 109 LEU A O 1
ATOM 820 N N . GLN A 1 110 ? -21.616 -21.295 -0.451 1.00 70.31 110 GLN A N 1
ATOM 821 C CA . GLN A 1 110 ? -21.925 -22.084 0.748 1.00 70.31 110 GLN A CA 1
ATOM 822 C C . GLN A 1 110 ? -20.672 -22.387 1.585 1.00 70.31 110 GLN A C 1
ATOM 824 O O . GLN A 1 110 ? -20.705 -22.347 2.817 1.00 70.31 110 GLN A O 1
ATOM 829 N N . LEU A 1 111 ? -19.524 -22.644 0.944 1.00 74.44 111 LEU A N 1
ATOM 830 C CA . LEU A 1 111 ? -18.253 -22.834 1.648 1.00 74.44 111 LEU A CA 1
ATOM 831 C C . LEU A 1 111 ? -17.756 -21.544 2.318 1.00 74.44 111 LEU A C 1
ATOM 833 O O . LEU A 1 111 ? -17.155 -21.601 3.398 1.00 74.44 111 LEU A O 1
ATOM 837 N N . ALA A 1 112 ? -17.956 -20.388 1.685 1.00 68.38 112 ALA A N 1
ATOM 838 C CA . ALA A 1 112 ? -17.608 -19.095 2.265 1.00 68.38 112 ALA A CA 1
ATOM 839 C C . ALA A 1 112 ? -18.492 -18.776 3.482 1.00 68.38 112 ALA A C 1
ATOM 841 O O . ALA A 1 112 ? -17.960 -18.430 4.540 1.00 68.38 112 ALA A O 1
ATOM 842 N N . GLU A 1 113 ? -19.803 -18.989 3.364 1.00 72.75 113 GLU A N 1
ATOM 843 C CA . GLU A 1 113 ? -20.777 -18.826 4.447 1.00 72.75 113 GLU A CA 1
ATOM 844 C C . GLU A 1 113 ? -20.479 -19.759 5.624 1.00 72.75 113 GLU A C 1
ATOM 846 O O . GLU A 1 113 ? -20.375 -19.300 6.760 1.00 72.75 113 GLU A O 1
ATOM 851 N N . ALA A 1 114 ? -20.214 -21.044 5.374 1.00 75.38 114 ALA A N 1
ATOM 852 C CA . ALA A 1 114 ? -19.860 -21.992 6.431 1.00 75.38 114 ALA A CA 1
ATOM 853 C C . ALA A 1 114 ? -18.556 -21.603 7.153 1.00 75.38 114 ALA A C 1
ATOM 855 O O . ALA A 1 114 ? -18.441 -21.713 8.377 1.00 75.38 114 ALA A O 1
ATOM 856 N N . LYS A 1 115 ? -17.552 -21.097 6.420 1.00 75.44 115 LYS A N 1
ATOM 857 C CA . LYS A 1 115 ? -16.307 -20.586 7.021 1.00 75.44 115 LYS A CA 1
ATOM 858 C C . LYS A 1 115 ? -16.549 -19.352 7.885 1.00 75.44 115 LYS A C 1
ATOM 860 O O . LYS A 1 115 ? -15.836 -19.197 8.881 1.00 75.44 115 LYS A O 1
ATOM 865 N N . GLN A 1 116 ? -17.494 -18.493 7.507 1.00 74.50 116 GLN A N 1
ATOM 866 C CA . GLN A 1 116 ? -17.906 -17.338 8.298 1.00 74.50 116 GLN A CA 1
ATOM 867 C C . GLN A 1 116 ? -18.678 -17.771 9.551 1.00 74.50 116 GLN A C 1
ATOM 869 O O . GLN A 1 116 ? -18.255 -17.414 10.649 1.00 74.50 116 GLN A O 1
ATOM 874 N N . ALA A 1 117 ? -19.691 -18.629 9.412 1.00 77.81 117 ALA A N 1
ATOM 875 C CA . ALA A 1 117 ? -20.464 -19.179 10.526 1.00 77.81 117 ALA A CA 1
ATOM 876 C C . ALA A 1 117 ? -19.559 -19.863 11.563 1.00 77.81 117 ALA A C 1
ATOM 878 O O . ALA A 1 117 ? -19.647 -19.588 12.756 1.00 77.81 117 ALA A O 1
ATOM 879 N N . ARG A 1 118 ? -18.567 -20.652 11.121 1.00 90.50 118 ARG A N 1
ATOM 880 C CA . ARG A 1 118 ? -17.571 -21.247 12.029 1.00 90.50 118 ARG A CA 1
ATOM 881 C C . ARG A 1 118 ? -16.796 -20.196 12.833 1.00 90.50 118 ARG A C 1
ATOM 883 O O . ARG A 1 118 ? -16.434 -20.451 13.979 1.00 90.50 118 ARG A O 1
ATOM 890 N N . ARG A 1 119 ? -16.464 -19.041 12.243 1.00 78.31 119 ARG A N 1
ATOM 891 C CA . ARG A 1 119 ? -15.754 -17.964 12.962 1.00 78.31 119 ARG A CA 1
ATOM 892 C C . ARG A 1 119 ? -16.651 -17.336 14.025 1.00 78.31 119 ARG A C 1
ATOM 894 O O . ARG A 1 119 ? -16.169 -17.091 15.127 1.00 78.31 119 ARG A O 1
ATOM 901 N N . GLU A 1 120 ? -17.919 -17.110 13.702 1.00 78.31 120 GLU A N 1
ATOM 902 C CA . GLU A 1 120 ? -18.919 -16.553 14.618 1.00 78.31 120 GLU A CA 1
ATOM 903 C C . GLU A 1 120 ? -19.190 -17.514 15.784 1.00 78.31 120 GLU A C 1
ATOM 905 O O . GLU A 1 120 ? -18.985 -17.133 16.934 1.00 78.31 120 GLU A O 1
ATOM 910 N N . LEU A 1 121 ? -19.455 -18.795 15.506 1.00 82.94 121 LEU A N 1
ATOM 911 C CA . LEU A 1 121 ? -19.658 -19.831 16.528 1.00 82.94 121 LEU A CA 1
ATOM 912 C C . LEU A 1 121 ? -18.426 -20.016 17.434 1.00 82.94 121 LEU A C 1
ATOM 914 O O . LEU A 1 121 ? -18.555 -20.196 18.643 1.00 82.94 121 LEU A O 1
ATOM 918 N N . ARG A 1 122 ? -17.200 -19.921 16.889 1.00 85.19 122 ARG A N 1
ATOM 919 C CA . ARG A 1 122 ? -15.968 -19.943 17.707 1.00 85.19 122 ARG A CA 1
ATOM 920 C C . ARG A 1 122 ? -15.883 -18.749 18.649 1.00 85.19 122 ARG A C 1
ATOM 922 O O . ARG A 1 122 ? -15.454 -18.916 19.788 1.00 85.19 122 ARG A O 1
ATOM 929 N N . ARG A 1 123 ? -16.279 -17.565 18.183 1.00 80.69 123 ARG A N 1
ATOM 930 C CA . ARG A 1 123 ? -16.300 -16.352 19.001 1.00 80.69 123 ARG A CA 1
ATOM 931 C C . ARG A 1 123 ? -17.346 -16.462 20.109 1.00 80.69 123 ARG A C 1
ATOM 933 O O . ARG A 1 123 ? -17.008 -16.223 21.262 1.00 80.69 123 ARG A O 1
ATOM 940 N N . GLU A 1 124 ? -18.558 -16.906 19.788 1.00 81.19 124 GLU A N 1
ATOM 941 C CA . GLU A 1 124 ? -19.614 -17.157 20.778 1.00 81.19 124 GLU A CA 1
ATOM 942 C C . GLU A 1 124 ? -19.192 -18.207 21.809 1.00 81.19 124 GLU A C 1
ATOM 944 O O . GLU A 1 124 ? -19.427 -18.042 23.005 1.00 81.19 124 GLU A O 1
ATOM 949 N N . ARG A 1 125 ? -18.479 -19.252 21.375 1.00 87.31 125 ARG A N 1
ATOM 950 C CA . ARG A 1 125 ? -17.914 -20.276 22.262 1.00 87.31 125 ARG A CA 1
ATOM 951 C C . ARG A 1 125 ? -16.878 -19.693 23.216 1.00 87.31 125 ARG A C 1
ATOM 953 O O . ARG A 1 125 ? -16.856 -20.038 24.397 1.00 87.31 125 ARG A O 1
ATOM 960 N N . GLU A 1 126 ? -16.009 -18.815 22.724 1.00 80.81 126 GLU A N 1
ATOM 961 C CA . GLU A 1 126 ? -15.050 -18.104 23.568 1.00 80.81 126 GLU A CA 1
ATOM 962 C C . GLU A 1 126 ? -15.736 -17.141 24.535 1.00 80.81 126 GLU A C 1
ATOM 964 O O . GLU A 1 126 ? -15.339 -17.091 25.699 1.00 80.81 126 GLU A O 1
ATOM 969 N N . ASP A 1 127 ? -16.773 -16.430 24.095 1.00 75.50 127 ASP A N 1
ATOM 970 C CA . ASP A 1 127 ? -17.555 -15.512 24.923 1.00 75.50 127 ASP A CA 1
ATOM 971 C C . ASP A 1 127 ? -18.321 -16.248 26.031 1.00 75.50 127 ASP A C 1
ATOM 973 O O . ASP A 1 127 ? -18.241 -15.846 27.196 1.00 75.50 127 ASP A O 1
ATOM 977 N N . ALA A 1 128 ? -18.945 -17.387 25.719 1.00 76.06 128 ALA A N 1
ATOM 978 C CA . ALA A 1 128 ? -19.621 -18.248 26.691 1.00 76.06 128 ALA A CA 1
ATOM 979 C C . ALA A 1 128 ? -18.662 -18.776 27.776 1.00 76.06 128 ALA A C 1
ATOM 981 O O . ALA A 1 128 ? -19.026 -18.886 28.950 1.00 76.06 128 ALA A O 1
ATOM 982 N N . LEU A 1 129 ? -17.410 -19.063 27.402 1.00 84.19 129 LEU A N 1
ATOM 983 C CA . LEU A 1 129 ? -16.385 -19.582 28.314 1.00 84.19 129 LEU A CA 1
ATOM 984 C C . LEU A 1 129 ? -15.537 -18.489 28.986 1.00 84.19 129 LEU A C 1
ATOM 986 O O . LEU A 1 129 ? -14.790 -18.774 29.928 1.00 84.19 129 LEU A O 1
ATOM 990 N N . ARG A 1 130 ? -15.648 -17.232 28.540 1.00 80.62 130 ARG A N 1
ATOM 991 C CA . ARG A 1 130 ? -14.807 -16.099 28.960 1.00 80.62 130 ARG A CA 1
ATOM 992 C C . ARG A 1 130 ? -14.811 -15.903 30.473 1.00 80.62 130 ARG A C 1
ATOM 994 O O . ARG A 1 130 ? -13.747 -15.733 31.070 1.00 80.62 130 ARG A O 1
ATOM 1001 N N . ARG A 1 131 ? -15.993 -15.958 31.097 1.00 72.00 131 ARG A N 1
ATOM 1002 C CA . ARG A 1 131 ? -16.156 -15.770 32.549 1.00 72.00 131 ARG A CA 1
ATOM 1003 C C . ARG A 1 131 ? -15.439 -16.850 33.365 1.00 72.00 131 ARG A C 1
ATOM 1005 O O . ARG A 1 131 ? -14.733 -16.521 34.312 1.00 72.00 131 ARG A O 1
ATOM 1012 N N . TYR A 1 132 ? -15.535 -18.110 32.942 1.00 78.38 132 TYR A N 1
ATOM 1013 C CA . TYR A 1 132 ? -14.925 -19.251 33.629 1.00 78.38 132 TYR A CA 1
ATOM 1014 C C . TYR A 1 132 ? -13.404 -19.250 33.484 1.00 78.38 132 TYR A C 1
ATOM 1016 O O . TYR A 1 132 ? -12.684 -19.438 34.461 1.00 78.38 132 TYR A O 1
ATOM 1024 N N . ARG A 1 133 ? -12.900 -18.932 32.284 1.00 80.88 133 ARG A N 1
ATOM 1025 C CA . ARG A 1 133 ? -11.457 -18.790 32.034 1.00 80.88 133 ARG A CA 1
ATOM 1026 C C . ARG A 1 133 ? -10.847 -17.652 32.851 1.00 80.88 133 ARG A C 1
ATOM 1028 O O . ARG A 1 133 ? -9.786 -17.832 33.440 1.00 80.88 133 ARG A O 1
ATOM 1035 N N . ARG A 1 134 ? -11.528 -16.501 32.925 1.00 74.81 134 ARG A N 1
ATOM 1036 C CA . ARG A 1 134 ? -11.090 -15.359 33.744 1.00 74.81 134 ARG A CA 1
ATOM 1037 C C . ARG A 1 134 ? -11.082 -15.711 35.232 1.00 74.81 134 ARG A C 1
ATOM 1039 O O . ARG A 1 134 ? -10.116 -15.390 35.914 1.00 74.81 134 ARG A O 1
ATOM 1046 N N . ALA A 1 135 ? -12.110 -16.407 35.715 1.00 71.12 135 ALA A N 1
ATOM 1047 C CA . ALA A 1 135 ? -12.162 -16.886 37.093 1.00 71.12 135 ALA A CA 1
ATOM 1048 C C . ALA A 1 135 ? -11.017 -17.871 37.400 1.00 71.12 135 ALA A C 1
ATOM 1050 O O . ALA A 1 135 ? -10.328 -17.706 38.403 1.00 71.12 135 ALA A O 1
ATOM 1051 N N . ALA A 1 136 ? -10.742 -18.835 36.515 1.00 77.00 136 ALA A N 1
ATOM 1052 C CA . ALA A 1 136 ? -9.636 -19.780 36.684 1.00 77.00 136 ALA A CA 1
ATOM 1053 C C . ALA A 1 136 ? -8.262 -19.082 36.717 1.00 77.00 136 ALA A C 1
ATOM 1055 O O . ALA A 1 136 ? -7.387 -19.464 37.492 1.00 77.00 136 ALA A O 1
ATOM 1056 N N . GLU A 1 137 ? -8.068 -18.035 35.909 1.00 78.88 137 GLU A N 1
ATOM 1057 C CA . GLU A 1 137 ? -6.832 -17.240 35.908 1.00 78.88 137 GLU A CA 1
ATOM 1058 C C . GLU A 1 137 ? -6.649 -16.436 37.204 1.00 78.88 137 GLU A C 1
ATOM 1060 O O . GLU A 1 137 ? -5.538 -16.351 37.735 1.00 78.88 137 GLU A O 1
ATOM 1065 N N . LEU A 1 138 ? -7.736 -15.893 37.761 1.00 76.94 138 LEU A N 1
ATOM 1066 C CA . LEU A 1 138 ? -7.710 -15.225 39.064 1.00 76.94 138 LEU A CA 1
ATOM 1067 C C . LEU A 1 138 ? -7.312 -16.202 40.177 1.00 76.94 138 LEU A C 1
ATOM 1069 O O . LEU A 1 138 ? -6.392 -15.909 40.941 1.00 76.94 138 LEU A O 1
ATOM 1073 N N . TRP A 1 139 ? -7.922 -17.391 40.216 1.00 76.88 139 TRP A N 1
ATOM 1074 C CA . TRP A 1 139 ? -7.551 -18.452 41.160 1.00 76.88 139 TRP A CA 1
ATOM 1075 C C . TRP A 1 139 ? -6.085 -18.871 41.024 1.00 76.88 139 TRP A C 1
ATOM 1077 O O . TRP A 1 139 ? -5.385 -19.018 42.026 1.00 76.88 139 TRP A O 1
ATOM 1087 N N . ARG A 1 140 ? -5.582 -18.989 39.792 1.00 82.31 140 ARG A N 1
ATOM 1088 C CA . ARG A 1 140 ? -4.173 -19.298 39.510 1.00 82.31 140 ARG A CA 1
ATOM 1089 C C . ARG A 1 140 ? -3.233 -18.201 40.013 1.00 82.31 140 ARG A C 1
ATOM 1091 O O . ARG A 1 140 ? -2.203 -18.496 40.621 1.00 82.31 140 ARG A O 1
ATOM 1098 N N . THR A 1 141 ? -3.605 -16.941 39.807 1.00 79.75 141 THR A N 1
ATOM 1099 C CA . THR A 1 141 ? -2.830 -15.776 40.253 1.00 79.75 141 THR A CA 1
ATOM 1100 C C . THR A 1 141 ? -2.760 -15.718 41.778 1.00 79.75 141 THR A C 1
ATOM 1102 O O . THR A 1 141 ? -1.666 -15.635 42.339 1.00 79.75 141 THR A O 1
ATOM 1105 N N . ILE A 1 142 ? -3.900 -15.838 42.463 1.00 78.69 142 ILE A N 1
ATOM 1106 C CA . ILE A 1 142 ? -3.963 -15.828 43.932 1.00 78.69 142 ILE A CA 1
ATOM 1107 C C . ILE A 1 142 ? -3.217 -17.042 44.505 1.00 78.69 142 ILE A C 1
ATOM 1109 O O . ILE A 1 142 ? -2.357 -16.879 45.371 1.00 78.69 142 ILE A O 1
ATOM 1113 N N . GLY A 1 143 ? -3.452 -18.242 43.965 1.00 81.12 143 GLY A N 1
ATOM 1114 C CA . GLY A 1 143 ? -2.760 -19.462 44.382 1.00 81.12 143 GLY A CA 1
ATOM 1115 C C . GLY A 1 143 ? -1.239 -19.364 44.235 1.00 81.12 143 GLY A C 1
ATOM 1116 O O . GLY A 1 143 ? -0.504 -19.753 45.140 1.00 81.12 143 GLY A O 1
ATOM 1117 N N . SER A 1 144 ? -0.732 -18.768 43.150 1.00 83.31 144 SER A N 1
ATOM 1118 C CA . SER A 1 144 ? 0.715 -18.563 42.979 1.00 83.31 144 SER A CA 1
ATOM 1119 C C . SER A 1 144 ? 1.317 -17.598 44.014 1.00 83.31 144 SER A C 1
ATOM 1121 O O . SER A 1 144 ? 2.401 -17.873 44.539 1.00 83.31 144 SER A O 1
ATOM 1123 N N . ARG A 1 145 ? 0.602 -16.516 44.372 1.00 83.00 145 ARG A N 1
ATOM 1124 C CA . ARG A 1 145 ? 1.003 -15.574 45.436 1.00 83.00 145 ARG A CA 1
ATOM 1125 C C . ARG A 1 145 ? 1.066 -16.278 46.795 1.00 83.00 145 ARG A C 1
ATOM 1127 O O . ARG A 1 145 ? 2.066 -16.140 47.499 1.00 83.00 145 ARG A O 1
ATOM 1134 N N . VAL A 1 146 ? 0.047 -17.074 47.129 1.00 82.44 146 VAL A N 1
ATOM 1135 C CA . VAL A 1 146 ? -0.014 -17.843 48.385 1.00 82.44 146 VAL A CA 1
ATOM 1136 C C . VAL A 1 146 ? 1.083 -18.909 48.437 1.00 82.44 146 VAL A C 1
ATOM 1138 O O . VAL A 1 146 ? 1.791 -19.003 49.436 1.00 82.44 146 VAL A O 1
ATOM 1141 N N . ALA A 1 147 ? 1.317 -19.652 47.351 1.00 83.75 147 ALA A N 1
ATOM 1142 C CA . ALA A 1 147 ? 2.382 -20.654 47.286 1.00 83.75 147 ALA A CA 1
ATOM 1143 C C . ALA A 1 147 ? 3.782 -20.038 47.460 1.00 83.75 147 ALA A C 1
ATOM 1145 O O . ALA A 1 147 ? 4.647 -20.622 48.118 1.00 83.75 147 ALA A O 1
ATOM 1146 N N . LEU A 1 148 ? 4.019 -18.846 46.899 1.00 83.69 148 LEU A N 1
ATOM 1147 C CA . LEU A 1 148 ? 5.271 -18.113 47.085 1.00 83.69 148 LEU A CA 1
ATOM 1148 C C . LEU A 1 148 ? 5.441 -17.634 48.535 1.00 83.69 148 LEU A C 1
ATOM 1150 O O . LEU A 1 148 ? 6.531 -17.768 49.093 1.00 83.69 148 LEU A O 1
ATOM 1154 N N . ALA A 1 149 ? 4.382 -17.101 49.148 1.00 81.94 149 ALA A N 1
ATOM 1155 C CA . ALA A 1 149 ? 4.396 -16.666 50.543 1.00 81.94 149 ALA A CA 1
ATOM 1156 C C . ALA A 1 149 ? 4.612 -17.843 51.508 1.00 81.94 149 ALA A C 1
ATOM 1158 O O . ALA A 1 149 ? 5.457 -17.760 52.396 1.00 81.94 149 ALA A O 1
ATOM 1159 N N . LEU A 1 150 ? 3.956 -18.980 51.261 1.00 86.19 150 LEU A N 1
ATOM 1160 C CA . LEU A 1 150 ? 4.133 -20.219 52.019 1.00 86.19 150 LEU A CA 1
ATOM 1161 C C . LEU A 1 150 ? 5.583 -20.729 51.956 1.00 86.19 150 LEU A C 1
ATOM 1163 O O . LEU A 1 150 ? 6.149 -21.124 52.974 1.00 86.19 150 LEU A O 1
ATOM 1167 N N . ARG A 1 151 ? 6.233 -20.658 50.783 1.00 84.62 151 ARG A N 1
ATOM 1168 C CA . ARG A 1 151 ? 7.661 -21.008 50.634 1.00 84.62 151 ARG A CA 1
ATOM 1169 C C . ARG A 1 151 ? 8.583 -20.103 51.452 1.00 84.62 151 ARG A C 1
ATOM 1171 O O . ARG A 1 151 ? 9.594 -20.589 51.951 1.00 84.62 151 ARG A O 1
ATOM 1178 N N . LYS A 1 152 ? 8.252 -18.815 51.576 1.00 81.69 152 LYS A N 1
ATOM 1179 C CA . LYS A 1 152 ? 9.010 -17.848 52.388 1.00 81.69 152 LYS A CA 1
ATOM 1180 C C . LYS A 1 152 ? 8.742 -18.014 53.891 1.00 81.69 152 LYS A C 1
ATOM 1182 O O . LYS A 1 152 ? 9.625 -17.737 54.692 1.00 81.69 152 LYS A O 1
ATOM 1187 N N . ALA A 1 153 ? 7.577 -18.536 54.274 1.00 81.69 153 ALA A N 1
ATOM 1188 C CA . ALA A 1 153 ? 7.143 -18.750 55.659 1.00 81.69 153 ALA A CA 1
ATOM 1189 C C . ALA A 1 153 ? 7.546 -20.122 56.261 1.00 81.69 153 ALA A C 1
ATOM 1191 O O . ALA A 1 153 ? 6.834 -20.692 57.095 1.00 81.69 153 ALA A O 1
ATOM 1192 N N . ARG A 1 154 ? 8.692 -20.683 55.841 1.00 74.12 154 ARG A N 1
ATOM 1193 C CA . ARG A 1 154 ? 9.194 -21.981 56.344 1.00 74.12 154 ARG A CA 1
ATOM 1194 C C . ARG A 1 154 ? 9.718 -21.922 57.786 1.00 74.12 154 ARG A C 1
ATOM 1196 O O . ARG A 1 154 ? 9.645 -22.927 58.483 1.00 74.12 154 ARG A O 1
ATOM 1203 N N . GLY A 1 155 ? 10.222 -20.770 58.229 1.00 70.50 155 GLY A N 1
ATOM 1204 C CA . GLY A 1 155 ? 10.692 -20.548 59.603 1.00 70.50 155 GLY A CA 1
ATOM 1205 C C . GLY A 1 155 ? 9.610 -20.002 60.545 1.00 70.50 155 GLY A C 1
ATOM 1206 O O . GLY A 1 155 ? 8.475 -19.767 60.136 1.00 70.50 155 GLY A O 1
ATOM 1207 N N . SER A 1 156 ? 9.981 -19.757 61.804 1.00 69.38 156 SER A N 1
ATOM 1208 C CA . SER A 1 156 ? 9.137 -19.094 62.822 1.00 69.38 156 SER A CA 1
ATOM 1209 C C . SER A 1 156 ? 9.365 -17.575 62.860 1.00 69.38 156 SER A C 1
ATOM 1211 O O . SER A 1 156 ? 9.363 -16.954 63.927 1.00 69.38 156 SER A O 1
ATOM 1213 N N . ASP A 1 157 ? 9.661 -16.984 61.701 1.00 74.38 157 ASP A N 1
ATOM 1214 C CA . ASP A 1 157 ? 9.875 -15.546 61.556 1.00 74.38 157 ASP A CA 1
ATOM 1215 C C . ASP A 1 157 ? 8.520 -14.823 61.387 1.00 74.38 157 ASP A C 1
ATOM 1217 O O . ASP A 1 157 ? 7.768 -15.163 60.465 1.00 74.38 157 ASP A O 1
ATOM 1221 N N . PRO A 1 158 ? 8.173 -13.854 62.258 1.00 74.31 158 PRO A N 1
ATOM 1222 C CA . PRO A 1 158 ? 6.894 -13.160 62.219 1.00 74.31 158 PRO A CA 1
ATOM 1223 C C . PRO A 1 158 ? 6.604 -12.443 60.901 1.00 74.31 158 PRO A C 1
ATOM 1225 O O . PRO A 1 158 ? 5.452 -12.408 60.481 1.00 74.31 158 PRO A O 1
ATOM 1228 N N . GLN A 1 159 ? 7.616 -11.893 60.221 1.00 76.81 159 GLN A N 1
ATOM 1229 C CA . GLN A 1 159 ? 7.415 -11.060 59.027 1.00 76.81 159 GLN A CA 1
ATOM 1230 C C . GLN A 1 159 ? 6.886 -11.852 57.808 1.00 76.81 159 GLN A C 1
ATOM 1232 O O . GLN A 1 159 ? 5.836 -11.489 57.268 1.00 76.81 159 GLN A O 1
ATOM 1237 N N . PRO A 1 160 ? 7.507 -12.976 57.389 1.00 80.12 160 PRO A N 1
ATOM 1238 C CA . PRO A 1 160 ? 6.940 -13.852 56.359 1.00 80.12 160 PRO A CA 1
ATOM 1239 C C . PRO A 1 160 ? 5.556 -14.420 56.708 1.00 80.12 160 PRO A C 1
ATOM 1241 O O . PRO A 1 160 ? 4.719 -14.575 55.818 1.00 80.12 160 PRO A O 1
ATOM 1244 N N . LEU A 1 161 ? 5.300 -14.718 57.988 1.00 79.62 161 LEU A N 1
ATOM 1245 C CA . LEU A 1 161 ? 4.012 -15.242 58.456 1.00 79.62 161 LEU A CA 1
ATOM 1246 C C . LEU A 1 161 ? 2.906 -14.172 58.439 1.00 79.62 161 LEU A C 1
ATOM 1248 O O . LEU A 1 161 ? 1.778 -14.475 58.056 1.00 79.62 161 LEU A O 1
ATOM 1252 N N . LEU A 1 162 ? 3.227 -12.915 58.762 1.00 78.31 162 LEU A N 1
ATOM 1253 C CA . LEU A 1 162 ? 2.311 -11.774 58.637 1.00 78.31 162 LEU A CA 1
ATOM 1254 C C . LEU A 1 162 ? 1.931 -11.501 57.177 1.00 78.31 162 LEU A C 1
ATOM 1256 O O . LEU A 1 162 ? 0.766 -11.228 56.889 1.00 78.31 162 LEU A O 1
ATOM 1260 N N . ALA A 1 163 ? 2.890 -11.61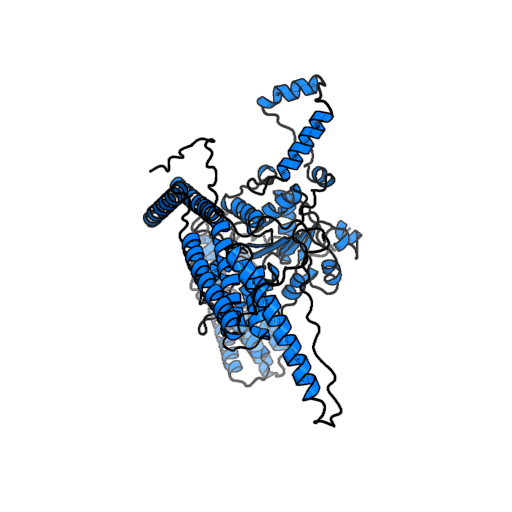1 56.254 1.00 79.06 163 ALA A N 1
ATOM 1261 C CA . ALA A 1 163 ? 2.629 -11.475 54.822 1.00 79.06 163 ALA A CA 1
ATOM 1262 C C . ALA A 1 163 ? 1.727 -12.605 54.291 1.00 79.06 163 ALA A C 1
ATOM 1264 O O . ALA A 1 163 ? 0.824 -12.350 53.494 1.00 79.06 163 ALA A O 1
ATOM 1265 N N . LEU A 1 164 ? 1.935 -13.843 54.757 1.00 82.75 164 LEU A N 1
ATOM 1266 C CA . LEU A 1 164 ? 1.076 -14.982 54.424 1.00 82.75 164 LEU A CA 1
ATOM 1267 C C . LEU A 1 164 ? -0.350 -14.797 54.971 1.00 82.75 164 LEU A C 1
ATOM 1269 O O . LEU A 1 164 ? -1.308 -14.987 54.227 1.00 82.75 164 LEU A O 1
ATOM 1273 N N . ALA A 1 165 ? -0.494 -14.375 56.231 1.00 81.44 165 ALA A N 1
ATOM 1274 C CA . ALA A 1 165 ? -1.792 -14.109 56.852 1.00 81.44 165 ALA A CA 1
ATOM 1275 C C . ALA A 1 165 ? -2.570 -12.999 56.121 1.00 81.44 165 ALA A C 1
ATOM 1277 O O . ALA A 1 165 ? -3.753 -13.163 55.839 1.00 81.44 165 ALA A O 1
ATOM 1278 N N . ALA A 1 166 ? -1.897 -11.906 55.744 1.00 80.06 166 ALA A N 1
ATOM 1279 C CA . ALA A 1 166 ? -2.514 -10.814 54.990 1.00 80.06 166 ALA A CA 1
ATOM 1280 C C . ALA A 1 166 ? -3.006 -11.258 53.601 1.00 80.06 166 ALA A C 1
ATOM 1282 O O . ALA A 1 166 ? -4.093 -10.868 53.189 1.00 80.06 166 ALA A O 1
ATOM 1283 N N . LEU A 1 167 ? -2.244 -12.104 52.897 1.00 80.69 167 LEU A N 1
ATOM 1284 C CA . LEU A 1 167 ? -2.646 -12.644 51.592 1.00 80.69 167 LEU A CA 1
ATOM 1285 C C . LEU A 1 167 ? -3.844 -13.599 51.686 1.00 80.69 167 LEU A C 1
ATOM 1287 O O . LEU A 1 167 ? -4.683 -13.607 50.788 1.00 80.69 167 LEU A O 1
ATOM 1291 N N . LEU A 1 168 ? -3.925 -14.402 52.750 1.00 79.44 168 LEU A N 1
ATOM 1292 C CA . LEU A 1 168 ? -5.058 -15.301 52.994 1.00 79.44 168 LEU A CA 1
ATOM 1293 C C . LEU A 1 168 ? -6.330 -14.520 53.357 1.00 79.44 168 LEU A C 1
ATOM 1295 O O . LEU A 1 168 ? -7.417 -14.886 52.921 1.00 79.44 168 LEU A O 1
ATOM 1299 N N . GLU A 1 169 ? -6.188 -13.412 54.085 1.00 78.06 169 GLU A N 1
ATOM 1300 C CA . GLU A 1 169 ? -7.287 -12.491 54.393 1.00 78.06 169 GLU A CA 1
ATOM 1301 C C . GLU A 1 169 ? -7.768 -11.726 53.144 1.00 78.06 169 GLU A C 1
ATOM 1303 O O . GLU A 1 169 ? -8.970 -11.634 52.908 1.00 78.06 169 GLU A O 1
ATOM 1308 N N . GLU A 1 170 ? -6.846 -11.254 52.293 1.00 72.50 170 GLU A N 1
ATOM 1309 C CA . GLU A 1 170 ? -7.147 -10.590 51.010 1.00 72.50 170 GLU A CA 1
ATOM 1310 C C . GLU A 1 170 ? -7.842 -11.542 50.015 1.00 72.50 170 GLU A C 1
ATOM 1312 O O . GLU A 1 170 ? -8.696 -11.119 49.237 1.00 72.50 170 GLU A O 1
ATOM 1317 N N . ALA A 1 171 ? -7.522 -12.843 50.058 1.00 68.19 171 ALA A N 1
ATOM 1318 C CA . ALA A 1 171 ? -8.172 -13.864 49.232 1.00 68.19 171 ALA A CA 1
ATOM 1319 C C . ALA A 1 171 ? -9.658 -14.084 49.594 1.00 68.19 171 ALA A C 1
ATOM 1321 O O . ALA A 1 171 ? -10.427 -14.556 48.755 1.00 68.19 171 ALA A O 1
ATOM 1322 N N . GLY A 1 172 ? -10.059 -13.720 50.818 1.00 60.94 172 GLY A N 1
ATOM 1323 C CA . GLY A 1 172 ? -11.340 -13.109 51.188 1.00 60.94 172 GLY A CA 1
ATOM 1324 C C . GLY A 1 172 ? -12.677 -13.825 50.971 1.00 60.94 172 GLY A C 1
ATOM 1325 O O . GLY A 1 172 ? -13.624 -13.442 51.648 1.00 60.94 172 GLY A O 1
ATOM 1326 N N . ARG A 1 173 ? -12.833 -14.812 50.078 1.00 57.59 173 ARG A N 1
ATOM 1327 C CA . ARG A 1 173 ? -14.141 -15.454 49.785 1.00 57.59 173 ARG A CA 1
ATOM 1328 C C . ARG A 1 173 ? -14.086 -16.929 49.339 1.00 57.59 173 ARG A C 1
ATOM 1330 O O . ARG A 1 173 ? -14.806 -17.326 48.426 1.00 57.59 173 ARG A O 1
ATOM 1337 N N . PRO A 1 174 ? -13.230 -17.752 49.964 1.00 53.28 174 PRO A N 1
ATOM 1338 C CA . PRO A 1 174 ? -13.581 -19.173 50.114 1.00 53.28 174 PRO A CA 1
ATOM 1339 C C . PRO A 1 174 ? -13.342 -19.750 51.521 1.00 53.28 174 PRO A C 1
ATOM 1341 O O . PRO A 1 174 ? -13.625 -20.920 51.746 1.00 53.28 174 PRO A O 1
ATOM 1344 N N . LEU A 1 175 ? -12.784 -18.970 52.451 1.00 63.56 175 LEU A N 1
ATOM 1345 C CA . LEU A 1 175 ? -12.424 -19.449 53.788 1.00 63.56 175 LEU A CA 1
ATOM 1346 C C . LEU A 1 175 ? -13.638 -19.435 54.721 1.00 63.56 175 LEU A C 1
ATOM 1348 O O . LEU A 1 175 ? -14.422 -18.483 54.709 1.00 63.56 175 LEU A O 1
ATOM 1352 N N . ALA A 1 176 ? -13.781 -20.471 55.552 1.00 70.50 176 ALA A N 1
ATOM 1353 C CA . ALA A 1 176 ? -14.852 -20.519 56.539 1.00 70.50 176 ALA A CA 1
ATOM 1354 C C . ALA A 1 176 ? -14.715 -19.360 57.552 1.00 70.50 176 ALA A C 1
ATOM 1356 O O . ALA A 1 176 ? -13.599 -18.941 57.873 1.00 70.50 176 ALA A O 1
ATOM 1357 N N . PRO A 1 177 ? -15.820 -18.868 58.147 1.00 69.44 177 PRO A N 1
ATOM 1358 C CA . PRO A 1 177 ? -15.764 -17.847 59.199 1.00 69.44 177 PRO A CA 1
ATOM 1359 C C . PRO A 1 177 ? -14.863 -18.232 60.386 1.00 69.44 177 PRO A C 1
ATOM 1361 O O . PRO A 1 177 ? -14.323 -17.365 61.069 1.00 69.44 177 PRO A O 1
ATOM 1364 N N . ALA A 1 178 ? -14.682 -19.535 60.632 1.00 70.38 178 ALA A N 1
ATOM 1365 C CA . ALA A 1 178 ? -13.721 -20.058 61.600 1.00 70.38 178 ALA A CA 1
ATOM 1366 C C . ALA A 1 178 ? -12.260 -19.817 61.171 1.00 70.38 178 ALA A C 1
ATOM 1368 O O . ALA A 1 178 ? -11.492 -19.272 61.955 1.00 70.38 178 ALA A O 1
ATOM 1369 N N . ASP A 1 179 ? -11.903 -20.116 59.919 1.00 72.19 179 ASP A N 1
ATOM 1370 C CA . ASP A 1 179 ? -10.561 -19.890 59.362 1.00 72.19 179 ASP A CA 1
ATOM 1371 C C . ASP A 1 179 ? -10.186 -18.394 59.355 1.00 72.19 179 ASP A C 1
ATOM 1373 O O . ASP A 1 179 ? -9.048 -18.029 59.647 1.00 72.19 179 ASP A O 1
ATOM 1377 N N . LEU A 1 180 ? -11.149 -17.506 59.080 1.00 71.12 180 LEU A N 1
ATOM 1378 C CA . LEU A 1 180 ? -10.945 -16.052 59.146 1.00 71.12 180 LEU A CA 1
ATOM 1379 C C . LEU A 1 180 ? -10.670 -15.560 60.574 1.00 71.12 180 LEU A C 1
ATOM 1381 O O . LEU A 1 180 ? -9.832 -14.677 60.761 1.00 71.12 180 LEU A O 1
ATOM 1385 N N . ARG A 1 181 ? -11.336 -16.140 61.583 1.00 73.06 181 ARG A N 1
ATOM 1386 C CA . ARG A 1 181 ? -11.030 -15.868 62.998 1.00 73.06 181 ARG A CA 1
ATOM 1387 C C . ARG A 1 181 ? -9.616 -16.325 63.342 1.00 73.06 181 ARG A C 1
ATOM 1389 O O . ARG A 1 181 ? -8.836 -15.513 63.831 1.00 73.06 181 ARG A O 1
ATOM 1396 N N . THR A 1 182 ? -9.240 -17.538 62.936 1.00 75.62 182 THR A N 1
ATOM 1397 C CA . THR A 1 182 ? -7.883 -18.070 63.127 1.00 75.62 182 THR A CA 1
ATOM 1398 C C . THR A 1 182 ? -6.809 -17.192 62.472 1.00 75.62 182 THR A C 1
ATOM 1400 O O . THR A 1 182 ? -5.757 -16.967 63.066 1.00 75.62 182 THR A O 1
ATOM 1403 N N . ILE A 1 183 ? -7.051 -16.640 61.276 1.00 77.25 183 ILE A N 1
ATOM 1404 C CA . ILE A 1 183 ? -6.112 -15.714 60.612 1.00 77.25 183 ILE A CA 1
ATOM 1405 C C . ILE A 1 183 ? -5.965 -14.404 61.397 1.00 77.25 183 ILE A C 1
ATOM 1407 O O . ILE A 1 183 ? -4.845 -13.916 61.566 1.00 77.25 183 ILE A O 1
ATOM 1411 N N . ARG A 1 184 ? -7.072 -13.829 61.883 1.00 78.06 184 ARG A N 1
ATOM 1412 C CA . ARG A 1 184 ? -7.058 -12.572 62.652 1.00 78.06 184 ARG A CA 1
ATOM 1413 C C . ARG A 1 184 ? -6.346 -12.735 63.992 1.00 78.06 184 ARG A C 1
ATOM 1415 O O . ARG A 1 184 ? -5.495 -11.911 64.325 1.00 78.06 184 ARG A O 1
ATOM 1422 N N . GLU A 1 185 ? -6.631 -13.822 64.702 1.00 76.62 185 GLU A N 1
ATOM 1423 C CA . GLU A 1 185 ? -5.967 -14.200 65.955 1.00 76.62 185 GLU A CA 1
ATOM 1424 C C . GLU A 1 185 ? -4.464 -14.427 65.733 1.00 76.62 185 GLU A C 1
ATOM 1426 O O . GLU A 1 185 ? -3.628 -13.836 66.422 1.00 76.62 185 GLU A O 1
ATOM 1431 N N . ALA A 1 186 ? -4.096 -15.179 64.689 1.00 77.44 186 ALA A N 1
ATOM 1432 C CA . ALA A 1 186 ? -2.703 -15.405 64.319 1.00 77.44 186 ALA A CA 1
ATOM 1433 C C . ALA A 1 186 ? -1.964 -14.101 63.974 1.00 77.44 186 ALA A C 1
ATOM 1435 O O . ALA A 1 186 ? -0.812 -13.908 64.363 1.00 77.44 186 ALA A O 1
ATOM 1436 N N . ARG A 1 187 ? -2.616 -13.173 63.266 1.00 77.88 187 ARG A N 1
ATOM 1437 C CA . ARG A 1 187 ? -2.042 -11.874 62.888 1.00 77.88 187 ARG A CA 1
ATOM 1438 C C . ARG A 1 187 ? -1.831 -10.964 64.099 1.00 77.88 187 ARG A C 1
ATOM 1440 O O . ARG A 1 187 ? -0.805 -10.287 64.159 1.00 77.88 187 ARG A O 1
ATOM 1447 N N . ALA A 1 188 ? -2.765 -10.952 65.051 1.00 75.50 188 ALA A N 1
ATOM 1448 C CA . ALA A 1 188 ? -2.614 -10.230 66.314 1.00 75.50 188 ALA A CA 1
ATOM 1449 C C . ALA A 1 188 ? -1.414 -10.767 67.109 1.00 75.50 188 ALA A C 1
ATOM 1451 O O . ALA A 1 188 ? -0.534 -10.001 67.500 1.00 75.50 188 ALA A O 1
ATOM 1452 N N . HIS A 1 189 ? -1.307 -12.093 67.222 1.00 76.62 189 HIS A N 1
ATOM 1453 C CA . HIS A 1 189 ? -0.194 -12.752 67.899 1.00 76.62 189 HIS A CA 1
ATOM 1454 C C . HIS A 1 189 ? 1.166 -12.456 67.244 1.00 76.62 189 HIS A C 1
ATOM 1456 O O . HIS A 1 189 ? 2.139 -12.109 67.913 1.00 76.62 189 HIS A O 1
ATOM 1462 N N . LEU A 1 190 ? 1.252 -12.557 65.915 1.00 76.88 190 LEU A N 1
ATOM 1463 C CA . LEU A 1 190 ? 2.499 -12.324 65.181 1.00 76.88 190 LEU A CA 1
ATOM 1464 C C . LEU A 1 190 ? 2.948 -10.856 65.219 1.00 76.88 190 LEU A C 1
ATOM 1466 O O . LEU A 1 190 ? 4.150 -10.600 65.198 1.00 76.88 190 LEU A O 1
ATOM 1470 N N . ARG A 1 191 ? 2.017 -9.893 65.299 1.00 78.56 191 ARG A N 1
ATOM 1471 C CA . ARG A 1 191 ? 2.352 -8.473 65.503 1.00 78.56 191 ARG A CA 1
ATOM 1472 C C . ARG A 1 191 ? 2.977 -8.233 66.875 1.00 78.56 191 ARG A C 1
ATOM 1474 O O . ARG A 1 191 ? 3.989 -7.542 66.942 1.00 78.56 191 ARG A O 1
ATOM 1481 N N . ASN A 1 192 ? 2.427 -8.844 67.924 1.00 74.44 192 ASN A N 1
ATOM 1482 C CA . ASN A 1 192 ? 2.972 -8.738 69.280 1.00 74.44 192 ASN A CA 1
ATOM 1483 C C . ASN A 1 192 ? 4.372 -9.368 69.357 1.00 74.44 192 ASN A C 1
ATOM 1485 O O . ASN A 1 192 ? 5.319 -8.710 69.779 1.00 74.44 192 ASN A O 1
ATOM 1489 N N . ALA A 1 193 ? 4.551 -10.569 68.796 1.00 70.38 193 ALA A N 1
ATOM 1490 C CA . ALA A 1 193 ? 5.856 -11.232 68.730 1.00 70.38 193 ALA A CA 1
ATOM 1491 C C . ALA A 1 193 ? 6.897 -10.462 67.883 1.00 70.38 193 ALA A C 1
ATOM 1493 O O . ALA A 1 193 ? 8.095 -10.498 68.169 1.00 70.38 193 ALA A O 1
ATOM 1494 N N . ALA A 1 194 ? 6.467 -9.763 66.824 1.00 71.44 194 ALA A N 1
ATOM 1495 C CA . ALA A 1 194 ? 7.340 -8.893 66.035 1.00 71.44 194 ALA A CA 1
ATOM 1496 C C . ALA A 1 194 ? 7.746 -7.624 66.806 1.00 71.44 194 ALA A C 1
ATOM 1498 O O . ALA A 1 194 ? 8.899 -7.205 66.713 1.00 71.44 194 ALA A O 1
ATOM 1499 N N . ALA A 1 195 ? 6.824 -7.037 67.577 1.00 71.19 195 ALA A N 1
ATOM 1500 C CA . ALA A 1 195 ? 7.084 -5.870 68.419 1.00 71.19 195 ALA A CA 1
ATOM 1501 C C . ALA A 1 195 ? 8.050 -6.196 69.572 1.00 71.19 195 ALA A C 1
ATOM 1503 O O . ALA A 1 195 ? 8.984 -5.437 69.817 1.00 71.19 195 ALA A O 1
ATOM 1504 N N . GLU A 1 196 ? 7.900 -7.360 70.209 1.00 67.31 196 GLU A N 1
ATOM 1505 C CA . GLU A 1 196 ? 8.814 -7.855 71.249 1.00 67.31 196 GLU A CA 1
ATOM 1506 C C . GLU A 1 196 ? 10.228 -8.115 70.704 1.00 67.31 196 GLU A C 1
ATOM 1508 O O . GLU A 1 196 ? 11.219 -7.729 71.327 1.00 67.31 196 GLU A O 1
ATOM 1513 N N . ARG A 1 197 ? 10.352 -8.693 69.498 1.00 65.81 197 ARG A N 1
ATOM 1514 C CA . ARG A 1 197 ? 11.658 -8.859 68.830 1.00 65.81 197 ARG A CA 1
ATOM 1515 C C . ARG A 1 197 ? 12.293 -7.529 68.431 1.00 65.81 197 ARG A C 1
ATOM 1517 O O . ARG A 1 197 ? 13.506 -7.393 68.556 1.00 65.81 197 ARG A O 1
ATOM 1524 N N . ALA A 1 198 ? 11.503 -6.555 67.977 1.00 62.50 198 ALA A N 1
ATOM 1525 C CA . ALA A 1 198 ? 11.997 -5.216 67.658 1.00 62.50 198 ALA A CA 1
ATOM 1526 C C . ALA A 1 198 ? 12.477 -4.469 68.917 1.00 62.50 198 ALA A C 1
ATOM 1528 O O . ALA A 1 198 ? 13.519 -3.815 68.879 1.00 62.50 198 ALA A O 1
ATOM 1529 N N . ALA A 1 199 ? 11.779 -4.626 70.048 1.00 58.44 199 ALA A N 1
ATOM 1530 C CA . ALA A 1 199 ? 12.198 -4.088 71.342 1.00 58.44 199 ALA A CA 1
ATOM 1531 C C . ALA A 1 199 ? 13.490 -4.753 71.865 1.00 58.44 199 ALA A C 1
ATOM 1533 O O . ALA A 1 199 ? 14.383 -4.057 72.344 1.00 58.44 199 ALA A O 1
ATOM 1534 N N . GLY A 1 200 ? 13.638 -6.074 71.697 1.00 55.69 200 GLY A N 1
ATOM 1535 C CA . GLY A 1 200 ? 14.864 -6.807 72.049 1.00 55.69 200 GLY A CA 1
ATOM 1536 C C . GLY A 1 200 ? 16.062 -6.523 71.128 1.00 55.69 200 GLY A C 1
ATOM 1537 O O . GLY A 1 200 ? 17.204 -6.503 71.578 1.00 55.69 200 GLY A O 1
ATOM 1538 N N . GLN A 1 201 ? 15.832 -6.236 69.842 1.00 55.78 201 GLN A N 1
ATOM 1539 C CA . GLN A 1 201 ? 16.889 -5.804 68.915 1.00 55.78 201 GLN A CA 1
ATOM 1540 C C . GLN A 1 201 ? 17.322 -4.349 69.159 1.00 55.78 201 GLN A C 1
ATOM 1542 O O . GLN A 1 201 ? 18.497 -4.029 68.990 1.00 55.78 201 GLN A O 1
ATOM 1547 N N . ALA A 1 202 ? 16.417 -3.482 69.626 1.00 51.31 202 ALA A N 1
ATOM 1548 C CA . ALA A 1 202 ? 16.745 -2.115 70.033 1.00 51.31 202 ALA A CA 1
ATOM 1549 C C . ALA A 1 202 ? 17.583 -2.051 71.328 1.00 51.31 202 ALA A C 1
ATOM 1551 O O . ALA A 1 202 ? 18.342 -1.097 71.502 1.00 51.31 202 ALA A O 1
ATOM 1552 N N . SER A 1 203 ? 17.494 -3.058 72.212 1.00 46.66 203 SER A N 1
ATOM 1553 C CA . SER A 1 203 ? 18.375 -3.165 73.386 1.00 46.66 203 SER A CA 1
ATOM 1554 C C . SER A 1 203 ? 19.735 -3.797 73.064 1.00 46.66 203 SER A C 1
ATOM 1556 O O . SER A 1 203 ? 20.714 -3.457 73.716 1.00 46.66 203 SER A O 1
ATOM 1558 N N . ALA A 1 204 ? 19.825 -4.664 72.047 1.00 45.59 204 ALA A N 1
ATOM 1559 C CA . ALA A 1 204 ? 21.086 -5.265 71.592 1.00 45.59 204 ALA A CA 1
ATOM 1560 C C . ALA A 1 204 ? 21.890 -4.369 70.620 1.00 45.59 204 ALA A C 1
ATOM 1562 O O . ALA A 1 204 ? 23.106 -4.487 70.534 1.00 45.59 204 ALA A O 1
ATOM 1563 N N . GLY A 1 205 ? 21.236 -3.446 69.905 1.00 39.69 205 GLY A N 1
ATOM 1564 C CA . GLY A 1 205 ? 21.860 -2.558 68.912 1.00 39.69 205 GLY A CA 1
ATOM 1565 C C . GLY A 1 205 ? 22.474 -1.257 69.448 1.00 39.69 205 GLY A C 1
ATOM 1566 O O . GLY A 1 205 ? 22.803 -0.383 68.650 1.00 39.69 205 GLY A O 1
ATOM 1567 N N . ARG A 1 206 ? 22.608 -1.079 70.773 1.00 43.38 206 ARG A N 1
ATOM 1568 C CA . ARG A 1 206 ? 23.280 0.096 71.374 1.00 43.38 206 ARG A CA 1
ATOM 1569 C C . ARG A 1 206 ? 24.765 -0.113 71.692 1.00 43.38 206 ARG A C 1
ATOM 1571 O O . ARG A 1 206 ? 25.419 0.844 72.092 1.00 43.38 206 ARG A O 1
ATOM 1578 N N . GLU A 1 207 ? 25.313 -1.299 71.437 1.00 38.84 207 GLU A N 1
ATOM 1579 C CA . GLU A 1 207 ? 26.735 -1.610 71.637 1.00 38.84 207 GLU A CA 1
ATOM 1580 C C . GLU A 1 207 ? 27.406 -2.152 70.361 1.00 38.84 207 GLU A C 1
ATOM 1582 O O . GLU A 1 207 ? 28.076 -3.173 70.394 1.00 38.84 207 GLU A O 1
ATOM 1587 N N . SER A 1 208 ? 27.250 -1.485 69.212 1.00 35.53 208 SER A N 1
ATOM 1588 C CA . SER A 1 208 ? 28.203 -1.621 68.092 1.00 35.53 208 SER A CA 1
ATOM 1589 C C . SER A 1 208 ? 27.934 -0.605 66.977 1.00 35.53 208 SER A C 1
ATOM 1591 O O . SER A 1 208 ? 26.832 -0.574 66.439 1.00 35.53 208 SER A O 1
ATOM 1593 N N . GLU A 1 209 ? 28.988 0.128 66.593 1.00 34.12 209 GLU A N 1
ATOM 1594 C CA . GLU A 1 209 ? 29.160 0.922 65.355 1.00 34.12 209 GLU A CA 1
ATOM 1595 C C . GLU A 1 209 ? 28.425 2.285 65.291 1.00 34.12 209 GLU A C 1
ATOM 1597 O O . GLU A 1 209 ? 27.212 2.372 65.178 1.00 34.12 209 GLU A O 1
ATOM 1602 N N . GLY A 1 210 ? 29.083 3.450 65.316 1.00 28.98 210 GLY A N 1
ATOM 1603 C CA . GLY A 1 210 ? 30.507 3.733 65.140 1.00 28.98 210 GLY A CA 1
ATOM 1604 C C . GLY A 1 210 ? 30.961 3.572 63.686 1.00 28.98 210 GLY A C 1
ATOM 1605 O O . GLY A 1 210 ? 31.412 2.502 63.310 1.00 28.98 210 GLY A O 1
ATOM 1606 N N . ALA A 1 211 ? 30.917 4.673 62.925 1.00 30.14 211 ALA A N 1
ATOM 1607 C CA . ALA A 1 211 ? 31.522 4.884 61.601 1.00 30.14 211 ALA A CA 1
ATOM 1608 C C . ALA A 1 211 ? 30.841 4.248 60.367 1.00 30.14 211 ALA A C 1
ATOM 1610 O O . ALA A 1 211 ? 30.990 3.066 60.087 1.00 30.14 211 ALA A O 1
ATOM 1611 N N . ARG A 1 212 ? 30.276 5.102 59.496 1.00 31.58 212 ARG A N 1
ATOM 1612 C CA . ARG A 1 212 ? 30.790 5.323 58.125 1.00 31.58 212 ARG A CA 1
ATOM 1613 C C . ARG A 1 212 ? 30.004 6.396 57.374 1.00 31.58 212 ARG A C 1
ATOM 1615 O O . ARG A 1 212 ? 28.784 6.384 57.270 1.00 31.58 212 ARG A O 1
ATOM 1622 N N . THR A 1 213 ? 30.777 7.322 56.834 1.00 27.78 213 THR A N 1
ATOM 1623 C CA . THR A 1 213 ? 30.414 8.388 55.914 1.00 27.78 213 THR A CA 1
ATOM 1624 C C . THR A 1 213 ? 30.414 7.902 54.457 1.00 27.78 213 THR A C 1
ATOM 1626 O O . THR A 1 213 ? 31.218 7.062 54.066 1.00 27.78 213 THR A O 1
ATOM 1629 N N . ALA A 1 214 ? 29.589 8.588 53.659 1.00 26.91 214 ALA A N 1
ATOM 1630 C CA . ALA A 1 214 ? 29.847 9.037 52.286 1.00 26.91 214 ALA A CA 1
ATOM 1631 C C . ALA A 1 214 ? 29.532 8.142 51.058 1.00 26.91 214 ALA A C 1
ATOM 1633 O O . ALA A 1 214 ? 30.029 7.036 50.894 1.00 26.91 214 ALA A O 1
ATOM 1634 N N . ARG A 1 215 ? 28.881 8.841 50.103 1.00 26.06 215 ARG A N 1
ATOM 1635 C CA . ARG A 1 215 ? 28.941 8.776 48.623 1.00 26.06 215 ARG A CA 1
ATOM 1636 C C . ARG A 1 215 ? 27.996 7.837 47.866 1.00 26.06 215 ARG A C 1
ATOM 1638 O O . ARG A 1 215 ? 28.022 6.626 48.018 1.00 26.06 215 ARG A O 1
ATOM 1645 N N . GLY A 1 216 ? 27.297 8.443 46.898 1.00 26.09 216 GLY A N 1
ATOM 1646 C CA . GLY A 1 216 ? 26.728 7.747 45.744 1.00 26.09 216 GLY A CA 1
ATOM 1647 C C . GLY A 1 216 ? 25.633 8.531 45.026 1.00 26.09 216 GLY A C 1
ATOM 1648 O O . GLY A 1 216 ? 24.461 8.215 45.173 1.00 26.09 216 GLY A O 1
ATOM 1649 N N . ALA A 1 217 ? 26.009 9.556 44.261 1.00 24.81 217 ALA A N 1
ATOM 1650 C CA . ALA A 1 217 ? 25.107 10.296 43.390 1.00 24.81 217 ALA A CA 1
ATOM 1651 C C . ALA A 1 217 ? 24.956 9.635 42.004 1.00 24.81 217 ALA A C 1
ATOM 1653 O O . ALA A 1 217 ? 25.936 9.192 41.410 1.00 24.81 217 ALA A O 1
ATOM 1654 N N . SER A 1 218 ? 23.747 9.786 41.457 1.00 24.75 218 SER A N 1
ATOM 1655 C CA . SER A 1 218 ? 23.408 10.023 40.043 1.00 24.75 218 SER A CA 1
ATOM 1656 C C . SER A 1 218 ? 23.235 8.866 39.044 1.00 24.75 218 SER A C 1
ATOM 1658 O O . SER A 1 218 ? 23.946 7.869 39.044 1.00 24.75 218 SER A O 1
ATOM 1660 N N . ALA A 1 219 ? 22.318 9.171 38.113 1.00 25.55 219 ALA A N 1
ATOM 1661 C CA . ALA A 1 219 ? 22.104 8.640 36.766 1.00 25.55 219 ALA A CA 1
ATOM 1662 C C . ALA A 1 219 ? 21.212 7.392 36.621 1.00 25.55 219 ALA A C 1
ATOM 1664 O O . ALA A 1 219 ? 21.649 6.251 36.708 1.00 25.55 219 ALA A O 1
ATOM 1665 N N . GLY A 1 220 ? 19.946 7.639 36.269 1.00 24.16 220 GLY A N 1
ATOM 1666 C CA . GLY A 1 220 ? 18.998 6.618 35.831 1.00 24.16 220 GLY A CA 1
ATOM 1667 C C . GLY A 1 220 ? 17.829 7.242 35.077 1.00 24.16 220 GLY A C 1
ATOM 1668 O O . GLY A 1 220 ? 16.829 7.602 35.680 1.00 24.16 220 GLY A O 1
ATOM 1669 N N . ALA A 1 221 ? 18.028 7.414 33.771 1.00 23.14 221 ALA A N 1
ATOM 1670 C CA . ALA A 1 221 ? 17.059 7.689 32.711 1.00 23.14 221 ALA A CA 1
ATOM 1671 C C . ALA A 1 221 ? 15.562 7.627 33.086 1.00 23.14 221 ALA A C 1
ATOM 1673 O O . ALA A 1 221 ? 15.035 6.581 33.465 1.00 23.14 221 ALA A O 1
ATOM 1674 N N . THR A 1 222 ? 14.852 8.730 32.847 1.00 24.52 222 THR A N 1
ATOM 1675 C CA . THR A 1 222 ? 13.390 8.768 32.759 1.00 24.52 222 THR A CA 1
ATOM 1676 C C . THR A 1 222 ? 12.906 7.861 31.618 1.00 24.52 222 THR A C 1
ATOM 1678 O O . THR A 1 222 ? 13.289 8.073 30.463 1.00 24.52 222 THR A O 1
ATOM 1681 N N . PRO A 1 223 ? 12.043 6.863 31.876 1.00 28.16 223 PRO A N 1
ATOM 1682 C CA . PRO A 1 223 ? 11.356 6.151 30.813 1.00 28.16 223 PRO A CA 1
ATOM 1683 C C . PRO A 1 223 ? 10.275 7.069 30.241 1.00 28.16 223 PRO A C 1
ATOM 1685 O O . PRO A 1 223 ? 9.426 7.582 30.971 1.00 28.16 223 PRO A O 1
ATOM 1688 N N . PHE A 1 224 ? 10.301 7.261 28.924 1.00 25.42 224 PHE A N 1
ATOM 1689 C CA . PHE A 1 224 ? 9.177 7.810 28.172 1.00 25.42 224 PHE A CA 1
ATOM 1690 C C . PHE A 1 224 ? 7.901 7.038 28.529 1.00 25.42 224 PHE A C 1
ATOM 1692 O O . PHE A 1 224 ? 7.820 5.826 28.323 1.00 25.42 224 PHE A O 1
ATOM 1699 N N . ALA A 1 225 ? 6.907 7.756 29.049 1.00 25.14 225 ALA A N 1
ATOM 1700 C CA . ALA A 1 225 ? 5.572 7.229 29.261 1.00 25.14 225 ALA A CA 1
ATOM 1701 C C . ALA A 1 225 ? 4.971 6.778 27.913 1.00 25.14 225 ALA A C 1
ATOM 1703 O O . ALA A 1 225 ? 5.088 7.504 26.916 1.00 25.14 225 ALA A O 1
ATOM 1704 N N . PRO A 1 226 ? 4.314 5.607 27.844 1.00 28.30 226 PRO A N 1
ATOM 1705 C CA . PRO A 1 226 ? 3.509 5.251 26.692 1.00 28.30 226 PRO A CA 1
ATOM 1706 C C . PRO A 1 226 ? 2.296 6.179 26.692 1.00 28.30 226 PRO A C 1
ATOM 1708 O O . PRO A 1 226 ? 1.365 6.004 27.470 1.00 28.30 226 PRO A O 1
ATOM 1711 N N . GLY A 1 227 ? 2.333 7.202 25.840 1.00 29.42 227 GLY A N 1
ATOM 1712 C CA . GLY A 1 227 ? 1.158 8.010 25.561 1.00 29.42 227 GLY A CA 1
ATOM 1713 C C . GLY A 1 227 ? 0.082 7.109 24.970 1.00 29.42 227 GLY A C 1
ATOM 1714 O O . GLY A 1 227 ? 0.195 6.686 23.816 1.00 29.42 227 GLY A O 1
ATOM 1715 N N . GLU A 1 228 ? -0.941 6.812 25.769 1.00 28.66 228 GLU A N 1
ATOM 1716 C CA . GLU A 1 228 ? -2.242 6.363 25.294 1.00 28.66 228 GLU A CA 1
ATOM 1717 C C . GLU A 1 228 ? -2.707 7.359 24.232 1.00 28.66 228 GLU A C 1
ATOM 1719 O O . GLU A 1 228 ? -3.131 8.478 24.516 1.00 28.66 228 GLU A O 1
ATOM 1724 N N . ARG A 1 229 ? -2.567 6.976 22.962 1.00 32.38 229 ARG A N 1
ATOM 1725 C CA . ARG A 1 229 ? -3.299 7.652 21.899 1.00 32.38 229 ARG A CA 1
ATOM 1726 C C . ARG A 1 229 ? -4.750 7.224 22.074 1.00 32.38 229 ARG A C 1
ATOM 1728 O O . ARG A 1 229 ? -4.985 6.012 22.107 1.00 32.38 229 ARG A O 1
ATOM 1735 N N . PRO A 1 230 ? -5.700 8.163 22.190 1.00 27.06 230 PRO A N 1
ATOM 1736 C CA . PRO A 1 230 ? -7.089 7.796 22.360 1.00 27.06 230 PRO A CA 1
ATOM 1737 C C . PRO A 1 230 ? -7.484 6.926 21.165 1.00 27.06 230 PRO A C 1
ATOM 1739 O O . PRO A 1 230 ? -7.288 7.302 20.006 1.00 27.06 230 PRO A O 1
ATOM 1742 N N . GLY A 1 231 ? -7.998 5.728 21.455 1.00 32.47 231 GLY A N 1
ATOM 1743 C CA . GLY A 1 231 ? -8.805 4.998 20.484 1.00 32.47 231 GLY A CA 1
ATOM 1744 C C . GLY A 1 231 ? -9.986 5.874 20.053 1.00 32.47 231 GLY A C 1
ATOM 1745 O O . GLY A 1 231 ? -10.228 6.911 20.674 1.00 32.47 231 GLY A O 1
ATOM 1746 N N . PRO A 1 232 ? -10.727 5.501 18.999 1.00 33.84 232 PRO A N 1
ATOM 1747 C CA . PRO A 1 232 ? -11.919 6.239 18.619 1.00 33.84 232 PRO A CA 1
ATOM 1748 C C . PRO A 1 232 ? -12.928 6.112 19.766 1.00 33.84 232 PRO A C 1
ATOM 1750 O O . PRO A 1 232 ? -13.670 5.138 19.857 1.00 33.84 232 PRO A O 1
ATOM 1753 N N . GLY A 1 233 ? -12.899 7.073 20.688 1.00 29.83 233 GLY A N 1
ATOM 1754 C CA . GLY A 1 233 ? -14.054 7.414 21.489 1.00 29.83 233 GLY A CA 1
ATOM 1755 C C . GLY A 1 233 ? -15.148 7.804 20.512 1.00 29.83 233 GLY A C 1
ATOM 1756 O O . GLY A 1 233 ? -14.857 8.416 19.481 1.00 29.83 233 GLY A O 1
ATOM 1757 N N . ALA A 1 234 ? -16.367 7.372 20.812 1.00 34.28 234 ALA A N 1
ATOM 1758 C CA . ALA A 1 234 ? -17.576 7.771 20.120 1.00 34.28 234 ALA A CA 1
ATOM 1759 C C . ALA A 1 234 ? -17.643 9.306 20.074 1.00 34.28 234 ALA A C 1
ATOM 1761 O O . ALA A 1 234 ? -18.102 9.950 21.008 1.00 34.28 234 ALA A O 1
ATOM 1762 N N . ALA A 1 235 ? -17.082 9.895 19.024 1.00 34.72 235 ALA A N 1
ATOM 1763 C CA . ALA A 1 235 ? -17.395 11.249 18.637 1.00 34.72 235 ALA A CA 1
ATOM 1764 C C . ALA A 1 235 ? -18.642 11.115 17.776 1.00 34.72 235 ALA A C 1
ATOM 1766 O O . ALA A 1 235 ? -18.599 10.444 16.739 1.00 34.72 235 ALA A O 1
ATOM 1767 N N . ASP A 1 236 ? -19.746 11.680 18.255 1.00 35.28 236 ASP A N 1
ATOM 1768 C CA . ASP A 1 236 ? -20.978 11.745 17.484 1.00 35.28 236 ASP A CA 1
ATOM 1769 C C . ASP A 1 236 ? -20.699 12.369 16.105 1.00 35.28 236 ASP A C 1
ATOM 1771 O O . ASP A 1 236 ? -19.912 13.319 16.001 1.00 35.28 236 ASP A O 1
ATOM 1775 N N . PRO A 1 237 ? -21.301 11.829 15.033 1.00 38.50 237 PRO A N 1
ATOM 1776 C CA . PRO A 1 237 ? -21.109 12.344 13.685 1.00 38.50 237 PRO A CA 1
ATOM 1777 C C . PRO A 1 237 ? -21.601 13.794 13.588 1.00 38.50 237 PRO A C 1
ATOM 1779 O O . PRO A 1 237 ? -22.718 14.103 14.002 1.00 38.50 237 PRO A O 1
ATOM 1782 N N . ASP A 1 238 ? -20.780 14.674 13.006 1.00 43.25 238 ASP A N 1
ATOM 1783 C CA . ASP A 1 238 ? -21.132 16.073 12.735 1.00 43.25 238 ASP A CA 1
ATOM 1784 C C . ASP A 1 238 ? -22.304 16.146 11.724 1.00 43.25 238 ASP A C 1
ATOM 1786 O O . ASP A 1 238 ? -22.143 15.750 10.561 1.00 43.25 238 ASP A O 1
ATOM 1790 N N . PRO A 1 239 ? -23.481 16.663 12.132 1.00 40.31 239 PRO A N 1
ATOM 1791 C CA . PRO A 1 239 ? -24.665 16.815 11.288 1.00 40.31 239 PRO A CA 1
ATOM 1792 C C . PRO A 1 239 ? -24.458 17.587 9.985 1.00 40.31 239 PRO A C 1
ATOM 1794 O O . PRO A 1 239 ? -25.183 17.344 9.019 1.00 40.31 239 PRO A O 1
ATOM 1797 N N . GLY A 1 240 ? -23.513 18.534 9.957 1.00 42.22 240 GLY A N 1
ATOM 1798 C CA . GLY A 1 240 ? -23.307 19.442 8.827 1.00 42.22 240 GLY A CA 1
ATOM 1799 C C . GLY A 1 240 ? -22.648 18.789 7.612 1.00 42.22 240 GLY A C 1
ATOM 1800 O O . GLY A 1 240 ? -22.661 19.358 6.523 1.00 42.22 240 GLY A O 1
ATOM 1801 N N . LEU A 1 241 ? -22.082 17.589 7.770 1.00 45.09 241 LEU A N 1
ATOM 1802 C CA . LEU A 1 241 ? -21.372 16.902 6.691 1.00 45.09 241 LEU A CA 1
ATOM 1803 C C . LEU A 1 241 ? -22.307 16.217 5.688 1.00 45.09 241 LEU A C 1
ATOM 1805 O O . LEU A 1 241 ? -21.938 16.110 4.519 1.00 45.09 241 LEU A O 1
ATOM 1809 N N . LEU A 1 242 ? -23.517 15.813 6.095 1.00 40.84 242 LEU A N 1
ATOM 1810 C CA . LEU A 1 242 ? -24.459 15.057 5.252 1.00 40.84 242 LEU A CA 1
ATOM 1811 C C . LEU A 1 242 ? -24.914 15.836 4.008 1.00 40.84 242 LEU A C 1
ATOM 1813 O O . LEU A 1 242 ? -25.083 15.254 2.939 1.00 40.84 242 LEU A O 1
ATOM 1817 N N . THR A 1 243 ? -25.047 17.156 4.115 1.00 42.53 243 THR A N 1
ATOM 1818 C CA . THR A 1 243 ? -25.525 18.030 3.033 1.00 42.53 243 THR A CA 1
ATOM 1819 C C . THR A 1 243 ? -24.489 18.261 1.931 1.00 42.53 243 THR A C 1
ATOM 1821 O O . THR A 1 243 ? -24.861 18.597 0.813 1.00 42.53 243 THR A O 1
ATOM 1824 N N . SER A 1 244 ? -23.197 18.051 2.209 1.00 43.44 244 SER A N 1
ATOM 1825 C CA . SER A 1 244 ? -22.107 18.284 1.243 1.00 43.44 244 SER A CA 1
ATOM 1826 C C . SER A 1 244 ? -21.881 17.136 0.246 1.00 43.44 244 SER A C 1
ATOM 1828 O O . SER A 1 244 ? -21.120 17.290 -0.707 1.00 43.44 244 SER A O 1
ATOM 1830 N N . TYR A 1 245 ? -22.534 15.987 0.459 1.00 48.94 245 TYR A N 1
ATOM 1831 C CA . TYR A 1 245 ? -22.369 14.769 -0.346 1.00 48.94 245 TYR A CA 1
ATOM 1832 C C . TYR A 1 245 ? -23.514 14.508 -1.331 1.00 48.94 245 TYR A C 1
ATOM 1834 O O . TYR A 1 245 ? -23.509 13.471 -2.000 1.00 48.94 245 TYR A O 1
ATOM 1842 N N . LEU A 1 246 ? -24.490 15.411 -1.425 1.00 41.06 246 LEU A N 1
ATOM 1843 C CA . LEU A 1 246 ? -25.611 15.250 -2.342 1.00 41.06 246 LEU A CA 1
ATOM 1844 C C . LEU A 1 246 ? -25.169 15.614 -3.775 1.00 41.06 246 LEU A C 1
ATOM 1846 O O . LEU A 1 246 ? -24.591 16.683 -3.980 1.00 41.06 246 LEU A O 1
ATOM 1850 N N . PRO A 1 247 ? -25.394 14.737 -4.772 1.00 38.81 247 PRO A N 1
ATOM 1851 C CA . PRO A 1 247 ? -25.197 15.068 -6.183 1.00 38.81 247 PRO A CA 1
ATOM 1852 C C . PRO A 1 247 ? -25.993 16.323 -6.594 1.00 38.81 247 PRO A C 1
ATOM 1854 O O . PRO A 1 247 ? -26.984 16.644 -5.935 1.00 38.81 247 PRO A O 1
ATOM 1857 N N . PRO A 1 248 ? -25.649 16.992 -7.716 1.00 44.12 248 PRO A N 1
ATOM 1858 C CA . PRO A 1 248 ? -26.613 17.873 -8.380 1.00 44.12 248 PRO A CA 1
ATOM 1859 C C . PRO A 1 248 ? -27.913 17.090 -8.644 1.00 44.12 248 PRO A C 1
ATOM 1861 O O . PRO A 1 248 ? -27.829 15.875 -8.852 1.00 44.12 248 PRO A O 1
ATOM 1864 N N . PRO A 1 249 ? -29.092 17.741 -8.611 1.00 42.84 249 PRO A N 1
ATOM 1865 C CA . PRO A 1 249 ? -30.372 17.050 -8.712 1.00 42.84 249 PRO A CA 1
ATOM 1866 C C . PRO A 1 249 ? -30.401 16.214 -9.992 1.00 42.84 249 PRO A C 1
ATOM 1868 O O . PRO A 1 249 ? -30.389 16.746 -11.102 1.00 42.84 249 PRO A O 1
ATOM 1871 N N . ALA A 1 250 ? -30.369 14.893 -9.821 1.00 46.41 250 ALA A N 1
ATOM 1872 C CA . ALA A 1 250 ? -30.662 13.963 -10.894 1.00 46.41 250 ALA A CA 1
ATOM 1873 C C . ALA A 1 250 ? -32.141 14.125 -11.263 1.00 46.41 250 ALA A C 1
ATOM 1875 O O . ALA A 1 250 ? -32.953 14.491 -10.409 1.00 46.41 250 ALA A O 1
ATOM 1876 N N . ALA A 1 251 ? -32.495 13.844 -12.518 1.00 46.56 251 ALA A N 1
ATOM 1877 C CA . ALA A 1 251 ? -33.891 13.596 -12.845 1.00 46.56 251 ALA A CA 1
ATOM 1878 C C . ALA A 1 251 ? -34.355 12.439 -11.949 1.00 46.56 251 ALA A C 1
ATOM 1880 O O . ALA A 1 251 ? -33.830 11.331 -12.043 1.00 46.56 251 ALA A O 1
ATOM 1881 N N . LEU A 1 252 ? -35.235 12.746 -10.998 1.00 50.62 252 LEU A N 1
ATOM 1882 C CA . LEU A 1 252 ? -35.805 11.759 -10.095 1.00 50.62 252 LEU A CA 1
ATOM 1883 C C . LEU A 1 252 ? -36.823 10.964 -10.905 1.00 50.62 252 LEU A C 1
ATOM 1885 O O . LEU A 1 252 ? -37.913 11.455 -11.194 1.00 50.62 252 LEU A O 1
ATOM 1889 N N . GLU A 1 253 ? -36.436 9.763 -11.315 1.00 52.62 253 GLU A N 1
ATOM 1890 C CA . GLU A 1 253 ? -37.390 8.753 -11.747 1.00 52.62 253 GLU A CA 1
ATOM 1891 C C . GLU A 1 253 ? -37.933 8.088 -10.485 1.00 52.62 253 GLU A C 1
ATOM 1893 O O . GLU A 1 253 ? -37.184 7.527 -9.686 1.00 52.62 253 GLU A O 1
ATOM 1898 N N . PHE A 1 254 ? -39.231 8.259 -10.269 1.00 57.88 254 PHE A N 1
ATOM 1899 C CA . PHE A 1 254 ? -39.948 7.673 -9.149 1.00 57.88 254 PHE A CA 1
ATOM 1900 C C . PHE A 1 254 ? -40.523 6.337 -9.594 1.00 57.88 254 PHE A C 1
ATOM 1902 O O . PHE A 1 254 ? -41.138 6.250 -10.663 1.00 57.88 254 PHE A O 1
ATOM 1909 N N . GLU A 1 255 ? -40.333 5.307 -8.777 1.00 63.44 255 GLU A N 1
ATOM 1910 C CA . GLU A 1 255 ? -40.918 4.002 -9.052 1.00 63.44 255 GLU A CA 1
ATOM 1911 C C . GLU A 1 255 ? -42.450 4.088 -8.893 1.00 63.44 255 GLU A C 1
ATOM 1913 O O . GLU A 1 255 ? -42.960 4.950 -8.169 1.00 63.44 255 GLU A O 1
ATOM 1918 N N . PRO A 1 256 ? -43.240 3.205 -9.532 1.00 65.81 256 PRO A N 1
ATOM 1919 C CA . PRO A 1 256 ? -44.703 3.209 -9.405 1.00 65.81 256 PRO A CA 1
ATOM 1920 C C . PRO A 1 256 ? -45.205 3.124 -7.953 1.00 65.81 256 PRO A C 1
ATOM 1922 O O . PRO A 1 256 ? -46.321 3.546 -7.652 1.00 65.81 256 PRO A O 1
ATOM 1925 N N . GLU A 1 257 ? -44.374 2.590 -7.060 1.00 58.25 257 GLU A N 1
ATOM 1926 C CA . GLU A 1 257 ? -44.601 2.466 -5.619 1.00 58.25 257 GLU A CA 1
ATOM 1927 C C . GLU A 1 257 ? -44.572 3.830 -4.898 1.00 58.25 257 GLU A C 1
ATOM 1929 O O . GLU A 1 257 ? -45.278 4.028 -3.909 1.00 58.25 257 GLU A O 1
ATOM 1934 N N . ASP A 1 258 ? -43.847 4.811 -5.445 1.00 66.44 258 ASP A N 1
ATOM 1935 C CA . ASP A 1 258 ? -43.713 6.170 -4.905 1.00 66.44 258 ASP A CA 1
ATOM 1936 C C . ASP A 1 258 ? -44.879 7.091 -5.305 1.00 66.44 258 ASP A C 1
ATOM 1938 O O . ASP A 1 258 ? -44.958 8.245 -4.873 1.00 66.44 258 ASP A O 1
ATOM 1942 N N . ARG A 1 259 ? -45.826 6.605 -6.119 1.00 72.81 259 ARG A N 1
ATOM 1943 C CA . ARG A 1 259 ? -46.941 7.408 -6.650 1.00 72.81 259 ARG A CA 1
ATOM 1944 C C . ARG A 1 259 ? -47.792 8.037 -5.544 1.00 72.81 259 ARG A C 1
ATOM 1946 O O . ARG A 1 259 ? -48.183 9.193 -5.660 1.00 72.81 259 ARG A O 1
ATOM 1953 N N . GLY A 1 260 ? -47.993 7.323 -4.435 1.00 74.44 260 GLY A N 1
ATOM 1954 C CA . GLY A 1 260 ? -48.703 7.854 -3.266 1.00 74.44 260 GLY A CA 1
ATOM 1955 C C . GLY A 1 260 ? -47.942 8.973 -2.539 1.00 74.44 260 GLY A C 1
ATOM 1956 O O . GLY A 1 260 ? -48.557 9.891 -1.996 1.00 74.44 260 GLY A O 1
ATOM 1957 N N . LEU A 1 261 ? -46.604 8.944 -2.558 1.00 71.62 261 LEU A N 1
ATOM 1958 C CA . LEU A 1 261 ? -45.769 10.024 -2.024 1.00 71.62 261 LEU A CA 1
ATOM 1959 C C . LEU A 1 261 ? -45.879 11.274 -2.909 1.00 71.62 261 LEU A C 1
ATOM 1961 O O . LEU A 1 261 ? -46.015 12.383 -2.391 1.00 71.62 261 LEU A O 1
ATOM 1965 N N . LEU A 1 262 ? -45.857 11.086 -4.231 1.00 74.62 262 LEU A N 1
ATOM 1966 C CA . LEU A 1 262 ? -45.996 12.163 -5.212 1.00 74.62 262 LEU A CA 1
ATOM 1967 C C . LEU A 1 262 ? -47.379 12.821 -5.163 1.00 74.62 262 LEU A C 1
ATOM 1969 O O . LEU A 1 262 ? -47.462 14.045 -5.192 1.00 74.62 262 LEU A O 1
ATOM 1973 N N . GLU A 1 263 ? -48.450 12.040 -5.019 1.00 78.38 263 GLU A N 1
ATOM 1974 C CA . GLU A 1 263 ? -49.814 12.564 -4.862 1.00 78.38 263 GLU A CA 1
ATOM 1975 C C . GLU A 1 263 ? -49.966 13.389 -3.576 1.00 78.38 263 GLU A C 1
ATOM 1977 O O . GLU A 1 263 ? -50.537 14.479 -3.602 1.00 78.38 263 GLU A O 1
ATOM 1982 N N . ARG A 1 264 ? -49.394 12.925 -2.456 1.00 78.81 264 ARG A N 1
ATOM 1983 C CA . ARG A 1 264 ? -49.333 13.704 -1.206 1.00 78.81 264 ARG A CA 1
ATOM 1984 C C . ARG A 1 264 ? -48.562 15.012 -1.383 1.00 78.81 264 ARG A C 1
ATOM 1986 O O . ARG A 1 264 ? -48.991 16.045 -0.872 1.00 78.81 264 ARG A O 1
ATOM 1993 N N . LEU A 1 265 ? -47.433 14.969 -2.095 1.00 77.44 265 LEU A N 1
ATOM 1994 C CA . LEU A 1 265 ? -46.603 16.144 -2.358 1.00 77.44 265 LEU A CA 1
ATOM 1995 C C . LEU A 1 265 ? -47.348 17.178 -3.213 1.00 77.44 265 LEU A C 1
ATOM 1997 O O . LEU A 1 265 ? -47.338 18.362 -2.878 1.00 77.44 265 LEU A O 1
ATOM 2001 N N . ASP A 1 266 ? -48.033 16.731 -4.267 1.00 81.00 266 ASP A N 1
ATOM 2002 C CA . ASP A 1 266 ? -48.844 17.583 -5.145 1.00 81.00 266 ASP A CA 1
ATOM 2003 C C . ASP A 1 266 ? -50.017 18.226 -4.381 1.00 81.00 266 ASP A C 1
ATOM 2005 O O . ASP A 1 266 ? -50.299 19.418 -4.509 1.00 81.00 266 ASP A O 1
ATOM 2009 N N . GLN A 1 267 ? -50.613 17.477 -3.449 1.00 88.06 267 GLN A N 1
ATOM 2010 C CA . GLN A 1 267 ? -51.643 17.964 -2.523 1.00 88.06 267 GLN A CA 1
ATOM 2011 C C . GLN A 1 267 ? -51.094 18.840 -1.380 1.00 88.06 267 GLN A C 1
ATOM 2013 O O . GLN A 1 267 ? -51.857 19.258 -0.507 1.00 88.06 267 GLN A O 1
ATOM 2018 N N . ARG A 1 268 ? -49.785 19.139 -1.365 1.00 81.38 268 ARG A N 1
ATOM 2019 C CA . ARG A 1 268 ? -49.085 19.882 -0.297 1.00 81.38 268 ARG A CA 1
ATOM 2020 C C . ARG A 1 268 ? -49.294 19.286 1.096 1.00 81.38 268 ARG A C 1
ATOM 2022 O O . ARG A 1 268 ? -49.290 20.003 2.099 1.00 81.38 268 ARG A O 1
ATOM 2029 N N . HIS A 1 269 ? -49.481 17.975 1.157 1.00 81.38 269 HIS A N 1
ATOM 2030 C CA . HIS A 1 269 ? -49.638 17.238 2.394 1.00 81.38 269 HIS A CA 1
ATOM 2031 C C . HIS A 1 269 ? -48.256 16.809 2.886 1.00 81.38 269 HIS A C 1
ATOM 2033 O O . HIS A 1 269 ? -47.694 15.805 2.445 1.00 81.38 269 HIS A O 1
ATOM 2039 N N . TYR A 1 270 ? -47.683 17.623 3.769 1.00 78.31 270 TYR A N 1
ATOM 2040 C CA . TYR A 1 270 ? -46.368 17.377 4.352 1.00 78.31 270 TYR A CA 1
ATOM 2041 C C . TYR A 1 270 ? -46.503 16.660 5.689 1.00 78.31 270 TYR A C 1
ATOM 2043 O O . TYR A 1 270 ? -47.397 16.974 6.477 1.00 78.31 270 TYR A O 1
ATOM 2051 N N . ASP A 1 271 ? -45.582 15.738 5.963 1.00 80.44 271 ASP A N 1
ATOM 2052 C CA . ASP A 1 271 ? -45.479 15.159 7.297 1.00 80.44 271 ASP A CA 1
ATOM 2053 C C . ASP A 1 271 ? -45.077 16.258 8.309 1.00 80.44 271 ASP A C 1
ATOM 2055 O O . ASP A 1 271 ? -44.362 17.2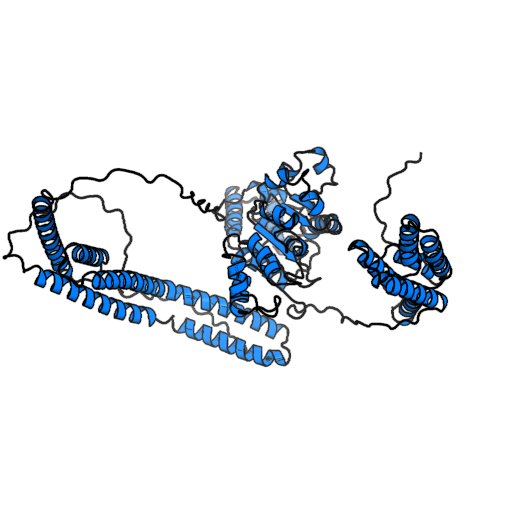09 7.953 1.00 80.44 271 ASP A O 1
ATOM 2059 N N . PRO A 1 272 ? -45.522 16.160 9.572 1.00 85.38 272 PRO A N 1
ATOM 2060 C CA . PRO A 1 272 ? -45.141 17.089 10.625 1.00 85.38 272 PRO A CA 1
ATOM 2061 C C . PRO A 1 272 ? -43.613 17.267 10.734 1.00 85.38 272 PRO A C 1
ATOM 2063 O O . PRO A 1 272 ? -42.858 16.298 10.605 1.00 85.38 272 PRO A O 1
ATOM 2066 N N . PRO A 1 273 ? -43.110 18.475 11.062 1.00 81.38 273 PRO A N 1
ATOM 2067 C CA . PRO A 1 273 ? -41.673 18.710 11.252 1.00 81.38 273 PRO A CA 1
ATOM 2068 C C . PRO A 1 273 ? -41.023 17.795 12.301 1.00 81.38 273 PRO A C 1
ATOM 2070 O O . PRO A 1 273 ? -39.816 17.550 12.259 1.00 81.38 273 PRO A O 1
ATOM 2073 N N . GLU A 1 274 ? -41.813 17.308 13.257 1.00 81.44 274 GLU A N 1
ATOM 2074 C CA . GLU A 1 274 ? -41.390 16.361 14.287 1.00 81.44 274 GLU A CA 1
ATOM 2075 C C . GLU A 1 274 ? -41.072 14.984 13.697 1.00 81.44 274 GLU A C 1
ATOM 2077 O O . GLU A 1 274 ? -40.008 14.443 13.995 1.00 81.44 274 GLU A O 1
ATOM 2082 N N . ASP A 1 275 ? -41.903 14.482 12.782 1.00 78.69 275 ASP A N 1
ATOM 2083 C CA . ASP A 1 275 ? -41.695 13.204 12.093 1.00 78.69 275 ASP A CA 1
ATOM 2084 C C . ASP A 1 275 ? -40.463 13.252 11.187 1.00 78.69 275 ASP A C 1
ATOM 2086 O O . ASP A 1 275 ? -39.668 12.311 11.155 1.00 78.69 275 ASP A O 1
ATOM 2090 N N . TYR A 1 276 ? -40.220 14.389 10.527 1.00 77.94 276 TYR A N 1
ATOM 2091 C CA . TYR A 1 276 ? -38.977 14.610 9.786 1.00 77.94 276 TYR A CA 1
ATOM 2092 C C . TYR A 1 276 ? -37.742 14.548 10.701 1.00 77.94 276 TYR A C 1
ATOM 2094 O O . TYR A 1 276 ? -36.752 13.891 10.372 1.00 77.94 276 TYR A O 1
ATOM 2102 N N . ARG A 1 277 ? -37.786 15.198 11.873 1.00 79.06 277 ARG A N 1
ATOM 2103 C CA . ARG A 1 277 ? -36.689 15.154 12.861 1.00 79.06 277 ARG A CA 1
ATOM 2104 C C . ARG A 1 277 ? -36.499 13.751 13.442 1.00 79.06 277 ARG A C 1
ATOM 2106 O O . ARG A 1 277 ? -35.357 13.332 13.641 1.00 79.06 277 ARG A O 1
ATOM 2113 N N . LEU A 1 278 ? -37.587 13.022 13.682 1.00 76.50 278 LEU A N 1
ATOM 2114 C CA . LEU A 1 278 ? -37.584 11.624 14.116 1.00 76.50 278 LEU A CA 1
ATOM 2115 C C . LEU A 1 278 ? -36.944 10.725 13.061 1.00 76.50 278 LEU A C 1
ATOM 2117 O O . LEU A 1 278 ? -36.037 9.968 13.394 1.00 76.50 278 LEU A O 1
ATOM 2121 N N . ASN A 1 279 ? -37.323 10.865 11.790 1.00 73.00 279 ASN A N 1
ATOM 2122 C CA . ASN A 1 279 ? -36.723 10.117 10.687 1.00 73.00 279 ASN A CA 1
ATOM 2123 C C . ASN A 1 279 ? -35.236 10.470 10.517 1.00 73.00 279 ASN A C 1
ATOM 2125 O O . ASN A 1 279 ? -34.391 9.583 10.454 1.00 73.00 279 ASN A O 1
ATOM 2129 N N . GLN A 1 280 ? -34.871 11.755 10.560 1.00 75.31 280 GLN A N 1
ATOM 2130 C CA . GLN A 1 280 ? -33.468 12.183 10.534 1.00 75.31 280 GLN A CA 1
ATOM 2131 C C . GLN A 1 280 ? -32.660 11.566 11.689 1.00 75.31 280 GLN A C 1
ATOM 2133 O O . GLN A 1 280 ? -31.526 11.126 11.491 1.00 75.31 280 GLN A O 1
ATOM 2138 N N . THR A 1 281 ? -33.236 11.509 12.891 1.00 69.56 281 THR A N 1
ATOM 2139 C CA . THR A 1 281 ? -32.605 10.888 14.063 1.00 69.56 281 THR A CA 1
ATOM 2140 C C . THR A 1 281 ? -32.500 9.375 13.901 1.00 69.56 281 THR A C 1
ATOM 2142 O O . THR A 1 281 ? -31.434 8.821 14.143 1.00 69.56 281 THR A O 1
ATOM 2145 N N . ALA A 1 282 ? -33.550 8.706 13.422 1.00 69.00 282 ALA A N 1
ATOM 2146 C CA . ALA A 1 282 ? -33.547 7.275 13.132 1.00 69.00 282 ALA A CA 1
ATOM 2147 C C . ALA A 1 282 ? -32.494 6.913 12.076 1.00 69.00 282 ALA A C 1
ATOM 2149 O O . ALA A 1 282 ? -31.751 5.951 12.259 1.00 69.00 282 ALA A O 1
ATOM 2150 N N . GLN A 1 283 ? -32.352 7.722 11.023 1.00 62.69 283 GLN A N 1
ATOM 2151 C CA . GLN A 1 283 ? -31.288 7.578 10.031 1.00 62.69 283 GLN A CA 1
ATOM 2152 C C . GLN A 1 283 ? -29.911 7.765 10.672 1.00 62.69 283 GLN A C 1
ATOM 2154 O O . GLN A 1 283 ? -29.053 6.908 10.501 1.00 62.69 283 GLN A O 1
ATOM 2159 N N . ARG A 1 284 ? -29.694 8.804 11.493 1.00 61.41 284 ARG A N 1
ATOM 2160 C CA . ARG A 1 284 ? -28.426 8.973 12.234 1.00 61.41 284 ARG A CA 1
ATOM 2161 C C . ARG A 1 284 ? -28.114 7.788 13.144 1.00 61.41 284 ARG A C 1
ATOM 2163 O O . ARG A 1 284 ? -26.989 7.305 13.131 1.00 61.41 284 ARG A O 1
ATOM 2170 N N . LEU A 1 285 ? -29.091 7.292 13.896 1.00 59.44 285 LEU A N 1
ATOM 2171 C CA . LEU A 1 285 ? -28.933 6.114 14.751 1.00 59.44 285 LEU A CA 1
ATOM 2172 C C . LEU A 1 285 ? -28.677 4.844 13.921 1.00 59.44 285 LEU A C 1
ATOM 2174 O O . LEU A 1 285 ? -27.888 3.993 14.323 1.00 59.44 285 LEU A O 1
ATOM 2178 N N . SER A 1 286 ? -29.265 4.738 12.730 1.00 54.47 286 SER A N 1
ATOM 2179 C CA . SER A 1 286 ? -28.963 3.681 11.761 1.00 54.47 286 SER A CA 1
ATOM 2180 C C . SER A 1 286 ? -27.526 3.788 11.231 1.00 54.47 286 SER A C 1
ATOM 2182 O O . SER A 1 286 ? -26.843 2.774 11.112 1.00 54.47 286 SER A O 1
ATOM 2184 N N . LEU A 1 287 ? -26.988 4.998 11.029 1.00 53.88 287 LEU A N 1
ATOM 2185 C CA . LEU A 1 287 ? -25.567 5.210 10.703 1.00 53.88 287 LEU A CA 1
ATOM 2186 C C . LEU A 1 287 ? -24.621 4.800 11.849 1.00 53.88 287 LEU A C 1
ATOM 2188 O O . LEU A 1 287 ? -23.455 4.488 11.586 1.00 53.88 287 LEU A O 1
ATOM 2192 N N . LEU A 1 288 ? -25.110 4.781 13.097 1.00 54.28 288 LEU A N 1
ATOM 2193 C CA . LEU A 1 288 ? -24.388 4.245 14.260 1.00 54.28 288 LEU A CA 1
ATOM 2194 C C . LEU A 1 288 ? -24.438 2.712 14.330 1.00 54.28 288 LEU A C 1
ATOM 2196 O O . LEU A 1 288 ? -23.614 2.110 15.025 1.00 54.28 288 LEU A O 1
ATOM 2200 N N . SER A 1 289 ? -25.366 2.061 13.614 1.00 51.09 289 SER A N 1
ATOM 2201 C CA . SER A 1 289 ? -25.342 0.607 13.466 1.00 51.09 289 SER A CA 1
ATOM 2202 C C . SER A 1 289 ? -24.066 0.205 12.711 1.00 51.09 289 SER A C 1
ATOM 2204 O O . SER A 1 289 ? -23.620 0.889 11.784 1.00 51.09 289 SER A O 1
ATOM 2206 N N . GLY A 1 290 ? -23.398 -0.844 13.203 1.00 63.25 290 GLY A N 1
ATOM 2207 C CA . GLY A 1 290 ? -22.021 -1.180 12.833 1.00 63.25 290 GLY A CA 1
ATOM 2208 C C . GLY A 1 290 ? -21.785 -1.384 11.330 1.00 63.25 290 GLY A C 1
ATOM 2209 O O . GLY A 1 290 ? -22.695 -1.396 10.510 1.00 63.25 290 GLY A O 1
ATOM 2210 N N . PHE A 1 291 ? -20.531 -1.612 10.943 1.00 67.69 291 PHE A N 1
ATOM 2211 C CA . PHE A 1 291 ? -20.121 -1.780 9.538 1.00 67.69 291 PHE A CA 1
ATOM 2212 C C . PHE A 1 291 ? -20.535 -3.138 8.907 1.00 67.69 291 PHE A C 1
ATOM 2214 O O . PHE A 1 291 ? -19.783 -3.709 8.116 1.00 67.69 291 PHE A O 1
ATOM 2221 N N . GLU A 1 292 ? -21.686 -3.702 9.293 1.00 66.12 292 GLU A N 1
ATOM 2222 C CA . GLU A 1 292 ? -22.262 -4.925 8.703 1.00 66.12 292 GLU A CA 1
ATOM 2223 C C . GLU A 1 292 ? -22.719 -4.670 7.262 1.00 66.12 292 GLU A C 1
ATOM 2225 O O . GLU A 1 292 ? -22.349 -5.388 6.325 1.00 66.12 292 GLU A O 1
ATOM 2230 N N . VAL A 1 293 ? -23.478 -3.588 7.083 1.00 73.12 293 VAL A N 1
ATOM 2231 C CA . VAL A 1 293 ? -23.984 -3.127 5.792 1.00 73.12 293 VAL A CA 1
ATOM 2232 C C . VAL A 1 293 ? -23.214 -1.874 5.394 1.00 73.12 293 VAL A C 1
ATOM 2234 O O . VAL A 1 293 ? -23.102 -0.927 6.172 1.00 73.12 293 VAL A O 1
ATOM 2237 N N . LEU A 1 294 ? -22.650 -1.899 4.187 1.00 81.94 294 LEU A N 1
ATOM 2238 C CA . LEU A 1 294 ? -21.992 -0.739 3.596 1.00 81.94 294 LEU A CA 1
ATOM 2239 C C . LEU A 1 294 ? -23.057 0.166 2.981 1.00 81.94 294 LEU A C 1
ATOM 2241 O O . LEU A 1 294 ? -23.921 -0.316 2.253 1.00 81.94 294 LEU A O 1
ATOM 2245 N N . LEU A 1 295 ? -22.972 1.460 3.260 1.00 81.50 295 LEU A N 1
ATOM 2246 C CA . LEU A 1 295 ? -23.884 2.491 2.767 1.00 81.50 295 LEU A CA 1
ATOM 2247 C C . LEU A 1 295 ? -23.418 3.072 1.430 1.00 81.50 295 LEU A C 1
ATOM 2249 O O . LEU A 1 295 ? -24.217 3.594 0.661 1.00 81.50 295 LEU A O 1
ATOM 2253 N N . CYS A 1 296 ? -22.117 3.003 1.154 1.00 85.50 296 CYS A N 1
ATOM 2254 C CA . CYS A 1 296 ? -21.517 3.566 -0.044 1.00 85.50 296 CYS A CA 1
ATOM 2255 C C . CYS A 1 296 ? -21.843 2.870 -1.382 1.00 85.50 296 CYS A C 1
ATOM 2257 O O . CYS A 1 296 ? -21.829 3.598 -2.374 1.00 85.50 296 CYS A O 1
ATOM 2259 N N . PRO A 1 297 ? -22.138 1.549 -1.490 1.00 86.38 297 PRO A N 1
ATOM 2260 C CA . PRO A 1 297 ? -22.276 0.893 -2.796 1.00 86.38 297 PRO A CA 1
ATOM 2261 C C . PRO A 1 297 ? -23.365 1.478 -3.713 1.00 86.38 297 PRO A C 1
ATOM 2263 O O . PRO A 1 297 ? -23.055 1.706 -4.881 1.00 86.38 297 PRO A O 1
ATOM 2266 N N . PRO A 1 298 ? -24.584 1.809 -3.231 1.00 80.25 298 PRO A N 1
ATOM 2267 C CA . PRO A 1 298 ? -25.606 2.460 -4.060 1.00 80.25 298 PRO A CA 1
ATOM 2268 C C . PRO A 1 298 ? -25.238 3.880 -4.520 1.00 80.25 298 PRO A C 1
ATOM 2270 O O . PRO A 1 298 ? -25.893 4.435 -5.392 1.00 80.25 298 PRO A O 1
ATOM 2273 N N . LEU A 1 299 ? -24.210 4.491 -3.923 1.00 80.06 299 LEU A N 1
ATOM 2274 C CA . LEU A 1 299 ? -23.796 5.873 -4.186 1.00 80.06 299 LEU A CA 1
ATOM 2275 C C . LEU A 1 299 ? -22.606 5.968 -5.154 1.00 80.06 299 LEU A C 1
ATOM 2277 O O . LEU A 1 299 ? -22.095 7.066 -5.393 1.00 80.06 299 LEU A O 1
ATOM 2281 N N . LEU A 1 300 ? -22.125 4.833 -5.666 1.00 85.31 300 LEU A N 1
ATOM 2282 C CA . LEU A 1 300 ? -21.046 4.776 -6.650 1.00 85.31 300 LEU A CA 1
ATOM 2283 C C . LEU A 1 300 ? -21.588 5.005 -8.061 1.00 85.31 300 LEU A C 1
ATOM 2285 O O . LEU A 1 300 ? -22.729 4.670 -8.364 1.00 85.31 300 LEU A O 1
ATOM 2289 N N . ARG A 1 301 ? -20.750 5.538 -8.951 1.00 83.69 301 ARG A N 1
ATOM 2290 C CA . ARG A 1 301 ? -21.112 5.809 -10.349 1.00 83.69 301 ARG A CA 1
ATOM 2291 C C . ARG A 1 301 ? -20.249 4.987 -11.293 1.00 83.69 301 ARG A C 1
ATOM 2293 O O . ARG A 1 301 ? -19.026 5.081 -11.244 1.00 83.69 301 ARG A O 1
ATOM 2300 N N . GLY A 1 302 ? -20.877 4.188 -12.156 1.00 77.94 302 GLY A N 1
ATOM 2301 C CA . GLY A 1 302 ? -20.161 3.396 -13.165 1.00 77.94 302 GLY A CA 1
ATOM 2302 C C . GLY A 1 302 ? -19.154 2.401 -12.574 1.00 77.94 302 GLY A C 1
ATOM 2303 O O . GLY A 1 302 ? -18.112 2.151 -13.180 1.00 77.94 302 GLY A O 1
ATOM 2304 N N . VAL A 1 303 ? -19.427 1.874 -11.372 1.00 82.50 303 VAL A N 1
ATOM 2305 C CA . VAL A 1 303 ? -18.586 0.869 -10.707 1.00 82.50 303 VAL A CA 1
ATOM 2306 C C . VAL A 1 303 ? -19.372 -0.413 -10.477 1.00 82.50 303 VAL A C 1
ATOM 2308 O O . VAL A 1 303 ? -20.153 -0.510 -9.529 1.00 82.50 303 VAL A O 1
ATOM 2311 N N . ASP A 1 304 ? -19.051 -1.430 -11.270 1.00 80.44 304 ASP A N 1
ATOM 2312 C CA . ASP A 1 304 ? -19.398 -2.814 -10.962 1.00 80.44 304 ASP A CA 1
ATOM 2313 C C . ASP A 1 304 ? -18.415 -3.334 -9.911 1.00 80.44 304 ASP A C 1
ATOM 2315 O O . ASP A 1 304 ? -17.269 -3.693 -10.201 1.00 80.44 304 ASP A O 1
ATOM 2319 N N . HIS A 1 305 ? -18.835 -3.294 -8.651 1.00 82.12 305 HIS A N 1
ATOM 2320 C CA . HIS A 1 305 ? -18.015 -3.732 -7.532 1.00 82.12 305 HIS A CA 1
ATOM 2321 C C . HIS A 1 305 ? -18.159 -5.240 -7.309 1.00 82.12 305 HIS A C 1
ATOM 2323 O O . HIS A 1 305 ? -19.243 -5.816 -7.394 1.00 82.12 305 HIS A O 1
ATOM 2329 N N . TYR A 1 306 ? -17.055 -5.893 -6.962 1.00 85.94 306 TYR A N 1
ATOM 2330 C CA . TYR A 1 306 ? -17.045 -7.329 -6.699 1.00 85.94 306 TYR A CA 1
ATOM 2331 C C . TYR A 1 306 ? -17.278 -7.633 -5.216 1.00 85.94 306 TYR A C 1
ATOM 2333 O O . TYR A 1 306 ? -16.876 -6.876 -4.331 1.00 85.94 306 TYR A O 1
ATOM 2341 N N . ALA A 1 307 ? -17.843 -8.807 -4.923 1.00 83.62 307 ALA A N 1
ATOM 2342 C CA . ALA A 1 307 ? -18.109 -9.244 -3.549 1.00 83.62 307 ALA A CA 1
ATOM 2343 C C . ALA A 1 307 ? -16.853 -9.225 -2.655 1.00 83.62 307 ALA A C 1
ATOM 2345 O O . ALA A 1 307 ? -16.929 -8.852 -1.483 1.00 83.62 307 ALA A O 1
ATOM 2346 N N . PHE A 1 308 ? -15.683 -9.574 -3.206 1.00 85.69 308 PHE A N 1
ATOM 2347 C CA . PHE A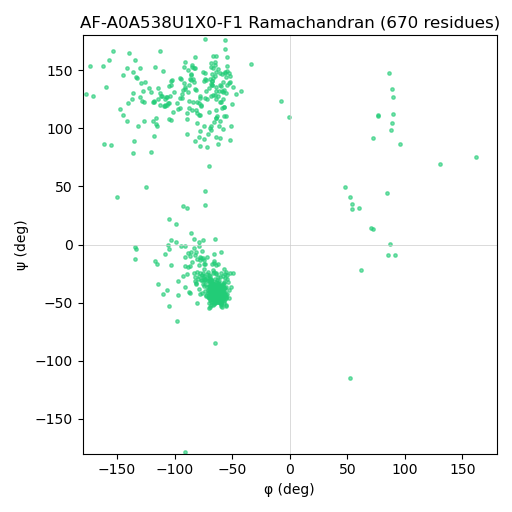 1 308 ? -14.428 -9.524 -2.453 1.00 85.69 308 PHE A CA 1
ATOM 2348 C C . PHE A 1 308 ? -14.044 -8.090 -2.061 1.00 85.69 308 PHE A C 1
ATOM 2350 O O . PHE A 1 308 ? -13.582 -7.895 -0.945 1.00 85.69 308 PHE A O 1
ATOM 2357 N N . GLN A 1 309 ? -14.313 -7.092 -2.911 1.00 89.81 309 GLN A N 1
ATOM 2358 C CA . GLN A 1 309 ? -14.005 -5.683 -2.636 1.00 89.81 309 GLN A CA 1
ATOM 2359 C C . GLN A 1 309 ? -14.883 -5.140 -1.502 1.00 89.81 309 GLN A C 1
ATOM 2361 O O . GLN A 1 309 ? -14.396 -4.455 -0.600 1.00 89.81 309 GLN A O 1
ATOM 2366 N N . LEU A 1 310 ? -16.170 -5.510 -1.491 1.00 89.00 310 LEU A N 1
ATOM 2367 C CA . LEU A 1 310 ? -17.076 -5.196 -0.381 1.00 89.00 310 LEU A CA 1
ATOM 2368 C C . LEU A 1 310 ? -16.617 -5.865 0.920 1.00 89.00 310 LEU A C 1
ATOM 2370 O O . LEU A 1 310 ? -16.619 -5.242 1.982 1.00 89.00 310 LEU A O 1
ATOM 2374 N N . ASN A 1 311 ? -16.189 -7.127 0.852 1.00 88.50 311 ASN A N 1
ATOM 2375 C CA . ASN A 1 311 ? -15.675 -7.843 2.017 1.00 88.50 311 ASN A CA 1
ATOM 2376 C C . ASN A 1 311 ? -14.367 -7.240 2.539 1.00 88.50 311 ASN A C 1
ATOM 2378 O O . ASN A 1 311 ? -14.230 -7.100 3.756 1.00 88.50 311 ASN A O 1
ATOM 2382 N N . THR A 1 312 ? -13.454 -6.826 1.655 1.00 91.31 312 THR A N 1
ATOM 2383 C CA . THR A 1 312 ? -12.250 -6.071 2.021 1.00 91.31 312 THR A CA 1
ATOM 2384 C C . THR A 1 312 ? -12.643 -4.820 2.801 1.00 91.31 312 THR A C 1
ATOM 2386 O O . THR A 1 312 ? -12.171 -4.628 3.922 1.00 91.31 312 THR A O 1
ATOM 2389 N N . ALA A 1 313 ? -13.567 -4.008 2.275 1.00 91.88 313 ALA A N 1
ATOM 2390 C CA . ALA A 1 313 ? -14.016 -2.792 2.946 1.00 91.88 313 ALA A CA 1
ATOM 2391 C C . ALA A 1 313 ? -14.612 -3.081 4.340 1.00 91.88 313 ALA A C 1
ATOM 2393 O O . ALA A 1 313 ? -14.195 -2.470 5.329 1.00 91.88 313 ALA A O 1
ATOM 2394 N N . ARG A 1 314 ? -15.506 -4.075 4.462 1.00 87.94 314 ARG A N 1
ATOM 2395 C CA . ARG A 1 314 ? -16.058 -4.507 5.763 1.00 87.94 314 ARG A CA 1
ATOM 2396 C C . ARG A 1 314 ? -14.965 -4.947 6.738 1.00 87.94 314 ARG A C 1
ATOM 2398 O O . ARG A 1 314 ? -14.980 -4.539 7.898 1.00 87.94 314 ARG A O 1
ATOM 2405 N N . GLN A 1 315 ? -14.009 -5.762 6.291 1.00 88.31 315 GLN A N 1
ATOM 2406 C CA . GLN A 1 315 ? -12.933 -6.278 7.141 1.00 88.31 315 GLN A CA 1
ATOM 2407 C C . GLN A 1 315 ? -12.034 -5.150 7.660 1.00 88.31 315 GLN A C 1
ATOM 2409 O O . GLN A 1 315 ? -11.697 -5.123 8.849 1.00 88.31 315 GLN A O 1
ATOM 2414 N N . VAL A 1 316 ? -11.685 -4.198 6.791 1.00 91.50 316 VAL A N 1
ATOM 2415 C CA . VAL A 1 316 ? -10.890 -3.017 7.150 1.00 91.50 316 VAL A CA 1
ATOM 2416 C C . VAL A 1 316 ? -11.575 -2.223 8.261 1.00 91.50 316 VAL A C 1
ATOM 2418 O O . VAL A 1 316 ? -10.933 -1.863 9.251 1.00 91.50 316 VAL A O 1
ATOM 2421 N N . MET A 1 317 ? -12.881 -1.989 8.136 1.00 86.94 317 MET A N 1
ATOM 2422 C CA . MET A 1 317 ? -13.627 -1.170 9.091 1.00 86.94 317 MET A CA 1
ATOM 2423 C C . MET A 1 317 ? -13.927 -1.901 10.404 1.00 86.94 317 MET A C 1
ATOM 2425 O O . MET A 1 317 ? -13.757 -1.318 11.475 1.00 86.94 317 MET A O 1
ATOM 2429 N N . ARG A 1 318 ? -14.308 -3.184 10.351 1.00 82.88 318 ARG A N 1
ATOM 2430 C CA . ARG A 1 318 ? -14.706 -3.969 11.535 1.00 82.88 318 ARG A CA 1
ATOM 2431 C C . ARG A 1 318 ? -13.529 -4.505 12.334 1.00 82.88 318 ARG A C 1
ATOM 2433 O O . ARG A 1 318 ? -13.495 -4.378 13.555 1.00 82.88 318 ARG A O 1
ATOM 2440 N N . THR A 1 319 ? -12.592 -5.158 11.655 1.00 81.12 319 THR A N 1
ATOM 2441 C CA . THR A 1 319 ? -11.533 -5.935 12.310 1.00 81.12 319 THR A CA 1
ATOM 2442 C C . THR A 1 319 ? -10.257 -5.117 12.435 1.00 81.12 319 THR A C 1
ATOM 2444 O O . THR A 1 319 ? -9.641 -5.097 13.497 1.00 81.12 319 THR A O 1
ATOM 2447 N N . MET A 1 320 ? -9.890 -4.392 11.375 1.00 85.75 320 MET A N 1
ATOM 2448 C CA . MET A 1 320 ? -8.609 -3.675 11.300 1.00 85.75 320 MET A CA 1
ATOM 2449 C C . MET A 1 320 ? -8.685 -2.229 11.808 1.00 85.75 320 MET A C 1
ATOM 2451 O O . MET A 1 320 ? -7.679 -1.521 11.814 1.00 85.75 320 MET A O 1
ATOM 2455 N N . ARG A 1 321 ? -9.873 -1.768 12.232 1.00 86.38 321 ARG A N 1
ATOM 2456 C CA . ARG A 1 321 ? -10.117 -0.413 12.766 1.00 86.38 321 ARG A CA 1
ATOM 2457 C C . ARG A 1 321 ? -9.637 0.701 11.815 1.00 86.38 321 ARG A C 1
ATOM 2459 O O . ARG A 1 321 ? -9.121 1.732 12.247 1.00 86.38 321 ARG A O 1
ATOM 2466 N N . GLY A 1 322 ? -9.757 0.473 10.506 1.00 89.00 322 GLY A N 1
ATOM 2467 C CA . GLY A 1 322 ? -9.331 1.408 9.460 1.00 89.00 322 GLY A CA 1
ATOM 2468 C C . GLY A 1 322 ? -7.815 1.534 9.282 1.00 89.00 322 GLY A C 1
ATOM 2469 O O . GLY A 1 322 ? -7.355 2.476 8.639 1.00 89.00 322 GLY A O 1
ATOM 2470 N N . ARG A 1 323 ? -7.018 0.623 9.855 1.00 93.94 323 ARG A N 1
ATOM 2471 C CA . ARG A 1 323 ? -5.561 0.564 9.675 1.00 93.94 323 ARG A CA 1
ATOM 2472 C C . ARG A 1 323 ? -5.171 -0.750 9.011 1.00 93.94 323 ARG A C 1
ATOM 2474 O O . ARG A 1 323 ? -4.978 -1.754 9.690 1.00 93.94 323 ARG A O 1
ATOM 2481 N N . ALA A 1 324 ? -5.062 -0.735 7.685 1.00 94.94 324 ALA A N 1
ATOM 2482 C CA . ALA A 1 324 ? -4.951 -1.947 6.881 1.00 94.94 324 ALA A CA 1
ATOM 2483 C C . ALA A 1 324 ? -3.884 -1.868 5.782 1.00 94.94 324 ALA A C 1
ATOM 2485 O O . ALA A 1 324 ? -3.630 -0.818 5.194 1.00 94.94 324 ALA A O 1
ATOM 2486 N N . LEU A 1 325 ? -3.297 -3.023 5.483 1.00 94.88 325 LEU A N 1
ATOM 2487 C CA . LEU A 1 325 ? -2.423 -3.291 4.353 1.00 94.88 325 LEU A CA 1
ATOM 2488 C C . LEU A 1 325 ? -3.223 -4.070 3.300 1.00 94.88 325 LEU A C 1
ATOM 2490 O O . LEU A 1 325 ? -3.498 -5.256 3.491 1.00 94.88 325 LEU A O 1
ATOM 2494 N N . LEU A 1 326 ? -3.591 -3.425 2.194 1.00 94.81 326 LEU A N 1
ATOM 2495 C CA . LEU A 1 326 ? -4.297 -4.070 1.085 1.00 94.81 326 LEU A CA 1
ATOM 2496 C C . LEU A 1 326 ? -3.269 -4.633 0.103 1.00 94.81 326 LEU A C 1
ATOM 2498 O O . LEU A 1 326 ? -2.555 -3.891 -0.577 1.00 94.81 326 LEU A O 1
ATOM 2502 N N . CYS A 1 327 ? -3.165 -5.961 0.090 1.00 91.25 327 CYS A N 1
ATOM 2503 C CA . CYS A 1 327 ? -2.148 -6.744 -0.611 1.00 91.25 327 CYS A CA 1
ATOM 2504 C C . CYS A 1 327 ? -2.644 -7.442 -1.873 1.00 91.25 327 CYS A C 1
ATOM 2506 O O . CYS A 1 327 ? -2.068 -8.445 -2.304 1.00 91.25 327 CYS A O 1
ATOM 2508 N N . ASP A 1 328 ? -3.729 -6.935 -2.436 1.00 88.81 328 ASP A N 1
ATOM 2509 C CA . ASP A 1 328 ? -4.405 -7.556 -3.557 1.00 88.81 328 ASP A CA 1
ATOM 2510 C C . ASP A 1 328 ? -3.539 -7.584 -4.811 1.00 88.81 328 ASP A C 1
ATOM 2512 O O . ASP A 1 328 ? -2.770 -6.657 -5.106 1.00 88.81 328 ASP A O 1
ATOM 2516 N N . GLU A 1 329 ? -3.688 -8.663 -5.576 1.00 85.69 329 GLU A N 1
ATOM 2517 C CA . GLU A 1 329 ? -2.985 -8.850 -6.838 1.00 85.69 329 GLU A CA 1
ATOM 2518 C C . GLU A 1 329 ? -3.210 -7.666 -7.801 1.00 85.69 329 GLU A C 1
ATOM 2520 O O . GLU A 1 329 ? -4.187 -6.909 -7.724 1.00 85.69 329 GLU A O 1
ATOM 2525 N N . VAL A 1 330 ? -2.256 -7.446 -8.709 1.00 83.06 330 VAL A N 1
ATOM 2526 C CA . VAL A 1 330 ? -2.340 -6.357 -9.689 1.00 83.06 330 VAL A CA 1
ATOM 2527 C C . VAL A 1 330 ? -3.615 -6.515 -10.527 1.00 83.06 330 VAL A C 1
ATOM 2529 O O . VAL A 1 330 ? -3.902 -7.591 -11.053 1.00 83.06 330 VAL A O 1
ATOM 2532 N N . GLY A 1 331 ? -4.381 -5.431 -10.657 1.00 80.44 331 GLY A N 1
ATOM 2533 C CA . GLY A 1 331 ? -5.614 -5.396 -11.447 1.00 80.44 331 GLY A CA 1
ATOM 2534 C C . GLY A 1 331 ? -6.895 -5.818 -10.718 1.00 80.44 331 GLY A C 1
ATOM 2535 O O . GLY A 1 331 ? -7.946 -5.764 -11.337 1.00 80.44 331 GLY A O 1
ATOM 2536 N N . LEU A 1 332 ? -6.855 -6.177 -9.427 1.00 84.94 332 LEU A N 1
ATOM 2537 C CA . LEU A 1 332 ? -8.073 -6.480 -8.645 1.00 84.94 332 LEU A CA 1
ATOM 2538 C C . LEU A 1 332 ? -8.841 -5.236 -8.151 1.00 84.94 332 LEU A C 1
ATOM 2540 O O . LEU A 1 332 ? -9.893 -5.356 -7.530 1.00 84.94 332 LEU A O 1
ATOM 2544 N N . GLY A 1 333 ? -8.339 -4.033 -8.440 1.00 87.88 333 GLY A N 1
ATOM 2545 C CA . GLY A 1 333 ? -9.020 -2.786 -8.088 1.00 87.88 333 GLY A CA 1
ATOM 2546 C C . GLY A 1 333 ? -8.762 -2.293 -6.660 1.00 87.88 333 GLY A C 1
ATOM 2547 O O . GLY A 1 333 ? -9.688 -1.821 -6.017 1.00 87.88 333 GLY A O 1
ATOM 2548 N N . LYS A 1 334 ? -7.508 -2.320 -6.180 1.00 93.12 334 LYS A N 1
ATOM 2549 C CA . LYS A 1 334 ? -7.112 -1.730 -4.876 1.00 93.12 334 LYS A CA 1
ATOM 2550 C C . LYS A 1 334 ? -7.581 -0.280 -4.696 1.00 93.12 334 LYS A C 1
ATOM 2552 O O . LYS A 1 334 ? -7.970 0.104 -3.599 1.00 93.12 334 LYS A O 1
ATOM 2557 N N . THR A 1 335 ? -7.568 0.514 -5.770 1.00 93.94 335 THR A N 1
ATOM 2558 C CA . THR A 1 335 ? -8.100 1.886 -5.776 1.00 93.94 335 THR A CA 1
ATOM 2559 C C . THR A 1 335 ? -9.599 1.910 -5.479 1.00 93.94 335 THR A C 1
ATOM 2561 O O . THR A 1 335 ? -10.048 2.740 -4.695 1.00 93.94 335 THR A O 1
ATOM 2564 N N . ILE A 1 336 ? -10.366 0.960 -6.031 1.00 93.44 336 ILE A N 1
ATOM 2565 C CA . ILE A 1 336 ? -11.802 0.815 -5.754 1.00 93.44 336 ILE A CA 1
ATOM 2566 C C . ILE A 1 336 ? -12.031 0.406 -4.299 1.00 93.44 336 ILE A C 1
ATOM 2568 O O . ILE A 1 336 ? -12.860 1.008 -3.631 1.00 93.44 336 ILE A O 1
ATOM 2572 N N . GLU A 1 337 ? -11.271 -0.557 -3.775 1.00 95.06 337 GLU A N 1
ATOM 2573 C CA . GLU A 1 337 ? -11.374 -0.975 -2.368 1.00 95.06 337 GLU A CA 1
ATOM 2574 C C . GLU A 1 337 ? -11.065 0.170 -1.396 1.00 95.06 337 GLU A C 1
ATOM 2576 O O . GLU A 1 337 ? -11.798 0.402 -0.434 1.00 95.06 337 GLU A O 1
ATOM 2581 N N . ALA A 1 338 ? -9.995 0.921 -1.663 1.00 97.00 338 ALA A N 1
ATOM 2582 C CA . ALA A 1 338 ? -9.630 2.091 -0.877 1.00 97.00 338 ALA A CA 1
ATOM 2583 C C . ALA A 1 338 ? -10.693 3.197 -0.977 1.00 97.00 338 ALA A C 1
ATOM 2585 O O . ALA A 1 338 ? -11.037 3.806 0.036 1.00 97.00 338 ALA A O 1
ATOM 2586 N N . GLY A 1 339 ? -11.248 3.414 -2.174 1.00 95.94 339 GLY A N 1
ATOM 2587 C CA . GLY A 1 339 ? -12.355 4.334 -2.419 1.00 95.94 339 GLY A CA 1
ATOM 2588 C C . GLY A 1 339 ? -13.638 3.928 -1.692 1.00 95.94 339 GLY A C 1
ATOM 2589 O O . GLY A 1 339 ? -14.292 4.788 -1.114 1.00 95.94 339 GLY A O 1
ATOM 2590 N N . LEU A 1 340 ? -13.964 2.632 -1.625 1.00 95.31 340 LEU A N 1
ATOM 2591 C CA . LEU A 1 340 ? -15.099 2.105 -0.857 1.00 95.31 340 LEU A CA 1
ATOM 2592 C C . LEU A 1 340 ? -14.952 2.419 0.634 1.00 95.31 340 LEU A C 1
ATOM 2594 O O . LEU A 1 340 ? -15.888 2.931 1.247 1.00 95.31 340 LEU A O 1
ATOM 2598 N N . VAL A 1 341 ? -13.772 2.156 1.207 1.00 96.31 341 VAL A N 1
ATOM 2599 C CA . VAL A 1 341 ? -13.474 2.466 2.615 1.00 96.31 341 VAL A CA 1
ATOM 2600 C C . VAL A 1 341 ? -13.541 3.972 2.868 1.00 96.31 341 VAL A C 1
ATOM 2602 O O . VAL A 1 341 ? -14.161 4.408 3.836 1.00 96.31 341 VAL A O 1
ATOM 2605 N N . LEU A 1 342 ? -12.935 4.776 1.990 1.00 96.50 342 LEU A N 1
ATOM 2606 C CA . LEU A 1 342 ? -12.980 6.233 2.079 1.00 96.50 342 LEU A CA 1
ATOM 2607 C C . LEU A 1 342 ? -14.420 6.752 2.004 1.00 96.50 342 LEU A C 1
ATOM 2609 O O . LEU A 1 342 ? -14.821 7.528 2.864 1.00 96.50 342 LEU A O 1
ATOM 2613 N N . LYS A 1 343 ? -15.196 6.334 1.000 1.00 93.69 343 LYS A N 1
ATOM 2614 C CA . LYS A 1 343 ? -16.570 6.794 0.786 1.00 93.69 343 LYS A CA 1
ATOM 2615 C C . LYS A 1 343 ? -17.462 6.410 1.961 1.00 93.69 343 LYS A C 1
ATOM 2617 O O . LYS A 1 343 ? -18.223 7.253 2.423 1.00 93.69 343 LYS A O 1
ATOM 2622 N N . GLU A 1 344 ? -17.324 5.194 2.486 1.00 91.31 344 GLU A N 1
ATOM 2623 C CA . GLU A 1 344 ? -18.065 4.756 3.672 1.00 91.31 344 GLU A CA 1
ATOM 2624 C C . GLU A 1 344 ? -17.729 5.620 4.895 1.00 91.31 344 GLU A C 1
ATOM 2626 O O . GLU A 1 344 ? -18.631 6.142 5.553 1.00 91.31 344 GLU A O 1
ATOM 2631 N N . TYR A 1 345 ? -16.439 5.836 5.178 1.00 91.69 345 TYR A N 1
ATOM 2632 C CA . TYR A 1 345 ? -16.032 6.714 6.275 1.00 91.69 345 TYR A CA 1
ATOM 2633 C C . TYR A 1 345 ? -16.475 8.164 6.061 1.00 91.69 345 TYR A C 1
ATOM 2635 O O . TYR A 1 345 ? -16.849 8.830 7.023 1.00 91.69 345 TYR A O 1
ATOM 2643 N N . ALA A 1 346 ? -16.463 8.655 4.826 1.00 89.44 346 ALA A N 1
ATOM 2644 C CA . ALA A 1 346 ? -16.888 10.004 4.479 1.00 89.44 346 ALA A CA 1
ATOM 2645 C C . ALA A 1 346 ? -18.392 10.216 4.729 1.00 89.44 346 ALA A C 1
ATOM 2647 O O . ALA A 1 346 ? -18.762 11.186 5.390 1.00 89.44 346 ALA A O 1
ATOM 2648 N N . ILE A 1 347 ? -19.246 9.287 4.277 1.00 83.94 347 ILE A N 1
ATOM 2649 C CA . ILE A 1 347 ? -20.709 9.338 4.474 1.00 83.94 347 ILE A CA 1
ATOM 2650 C C . ILE A 1 347 ? -21.070 9.252 5.959 1.00 83.94 347 ILE A C 1
ATOM 2652 O O . ILE A 1 347 ? -21.985 9.929 6.419 1.00 83.94 347 ILE A O 1
ATOM 2656 N N . ARG A 1 348 ? -20.325 8.453 6.728 1.00 81.44 348 ARG A N 1
ATOM 2657 C CA . ARG A 1 348 ? -20.517 8.317 8.179 1.00 81.44 348 ARG A CA 1
ATOM 2658 C C . ARG A 1 348 ? -19.910 9.467 8.992 1.00 81.44 348 ARG A C 1
ATOM 2660 O O . ARG A 1 348 ? -19.943 9.416 10.216 1.00 81.44 348 ARG A O 1
ATOM 2667 N N . GLY A 1 349 ? -19.321 10.476 8.345 1.00 81.38 349 GLY A N 1
ATOM 2668 C CA . GLY A 1 349 ? -18.688 11.616 9.022 1.00 81.38 349 GLY A CA 1
ATOM 2669 C C . GLY A 1 349 ? -17.376 11.281 9.747 1.00 81.38 349 GLY A C 1
ATOM 2670 O O . GLY A 1 349 ? -16.889 12.079 10.540 1.00 81.38 349 GLY A O 1
ATOM 2671 N N . LEU A 1 350 ? -16.785 10.115 9.478 1.00 84.69 350 LEU A N 1
ATOM 2672 C CA . LEU A 1 350 ? -15.554 9.625 10.109 1.00 84.69 350 LEU A CA 1
ATOM 2673 C C . LEU A 1 350 ? -14.281 10.028 9.352 1.00 84.69 350 LEU A C 1
ATOM 2675 O O . LEU A 1 350 ? -13.195 9.988 9.929 1.00 84.69 350 LEU A O 1
ATOM 2679 N N . ALA A 1 351 ? -14.400 10.419 8.080 1.00 91.62 351 ALA A N 1
ATOM 2680 C CA . ALA A 1 351 ? -13.286 10.909 7.272 1.00 91.62 351 ALA A CA 1
ATOM 2681 C C . ALA A 1 351 ? -13.644 12.207 6.542 1.00 91.62 351 ALA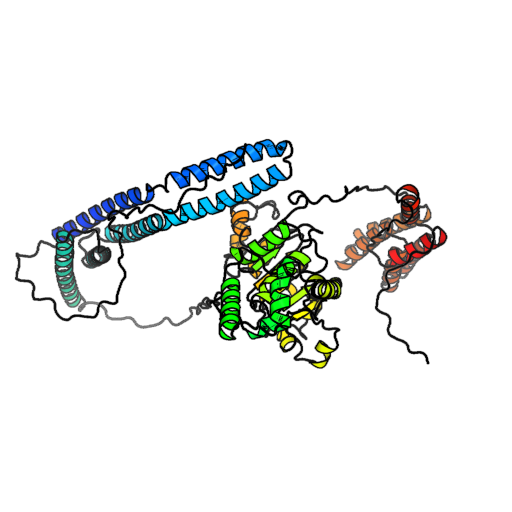 A C 1
ATOM 2683 O O . ALA A 1 351 ? -14.298 12.188 5.499 1.00 91.62 351 ALA A O 1
ATOM 2684 N N . ARG A 1 352 ? -13.170 13.338 7.076 1.00 90.06 352 ARG A N 1
ATOM 2685 C CA . ARG A 1 352 ? -13.288 14.654 6.440 1.00 90.06 352 ARG A CA 1
ATOM 2686 C C . ARG A 1 352 ? -11.953 15.083 5.848 1.00 90.06 352 ARG A C 1
ATOM 2688 O O . ARG A 1 352 ? -11.879 15.366 4.655 1.00 90.06 352 ARG A O 1
ATOM 2695 N N . ARG A 1 353 ? -10.889 15.061 6.662 1.00 95.00 353 ARG A N 1
ATOM 2696 C CA . ARG A 1 353 ? -9.529 15.379 6.210 1.00 95.00 353 ARG A CA 1
ATOM 2697 C C . ARG A 1 353 ? -8.816 14.137 5.701 1.00 95.00 353 ARG A C 1
ATOM 2699 O O . ARG A 1 353 ? -8.489 13.241 6.483 1.00 95.00 353 ARG A O 1
ATOM 2706 N N . VAL A 1 354 ? -8.537 14.100 4.404 1.00 97.94 354 VAL A N 1
ATOM 2707 C CA . VAL A 1 354 ? -7.985 12.929 3.721 1.00 97.94 354 VAL A CA 1
ATOM 2708 C C . VAL A 1 354 ? -6.743 13.304 2.931 1.00 97.94 354 VAL A C 1
ATOM 2710 O O . VAL A 1 354 ? -6.748 14.258 2.155 1.00 97.94 354 VAL A O 1
ATOM 2713 N N . LEU A 1 355 ? -5.686 12.514 3.098 1.00 98.44 355 LEU A N 1
ATOM 2714 C CA . LEU A 1 355 ? -4.461 12.631 2.316 1.00 98.44 355 LEU A CA 1
ATOM 2715 C C . LEU A 1 355 ? -4.210 11.341 1.542 1.00 98.44 355 LEU A C 1
ATOM 2717 O O . LEU A 1 355 ? -4.052 10.276 2.141 1.00 98.44 355 LEU A O 1
ATOM 2721 N N . VAL A 1 356 ? -4.102 11.447 0.221 1.00 98.50 356 VAL A N 1
ATOM 2722 C CA . VAL A 1 356 ? -3.663 10.346 -0.641 1.00 98.50 356 VAL A CA 1
ATOM 2723 C C . VAL A 1 356 ? -2.236 10.618 -1.109 1.00 98.50 356 VAL A C 1
ATOM 2725 O O . VAL A 1 356 ? -1.948 11.640 -1.733 1.00 98.50 356 VAL A O 1
ATOM 2728 N N . LEU A 1 357 ? -1.331 9.693 -0.803 1.00 98.31 357 LEU A N 1
ATOM 2729 C CA . LEU A 1 357 ? 0.062 9.704 -1.231 1.00 98.31 357 LEU A CA 1
ATOM 2730 C C . LEU A 1 357 ? 0.269 8.617 -2.278 1.00 98.31 357 LEU A C 1
ATOM 2732 O O . LEU A 1 357 ? 0.095 7.439 -1.989 1.00 98.31 357 LEU A O 1
ATOM 2736 N N . THR A 1 358 ? 0.675 9.002 -3.481 1.00 97.00 358 THR A N 1
ATOM 2737 C CA . THR A 1 358 ? 0.798 8.075 -4.617 1.00 97.00 358 THR A CA 1
ATOM 2738 C C . THR A 1 358 ? 2.070 8.370 -5.434 1.00 97.00 358 THR A C 1
ATOM 2740 O O . THR A 1 358 ? 2.712 9.406 -5.215 1.00 97.00 358 THR A O 1
ATOM 2743 N N . PRO A 1 359 ? 2.551 7.480 -6.320 1.00 95.25 359 PRO A N 1
ATOM 2744 C CA . PRO A 1 359 ? 3.547 7.844 -7.325 1.00 95.25 359 PRO A CA 1
ATOM 2745 C C . PRO A 1 359 ? 3.107 9.045 -8.185 1.00 95.25 359 PRO A C 1
ATOM 2747 O O . PRO A 1 359 ? 1.916 9.202 -8.442 1.00 95.25 359 PRO A O 1
ATOM 2750 N N . PRO A 1 360 ? 4.040 9.882 -8.687 1.00 93.19 360 PRO A N 1
ATOM 2751 C CA . PRO A 1 360 ? 3.689 11.065 -9.482 1.00 93.19 360 PRO A CA 1
ATOM 2752 C C . PRO A 1 360 ? 2.768 10.768 -10.673 1.00 93.19 360 PRO A C 1
ATOM 2754 O O . PRO A 1 360 ? 1.831 11.516 -10.923 1.00 93.19 360 PRO A O 1
ATOM 2757 N N . SER A 1 361 ? 2.989 9.645 -11.360 1.00 91.31 361 SER A N 1
ATOM 2758 C CA . SER A 1 361 ? 2.204 9.225 -12.527 1.00 91.31 361 SER A CA 1
ATOM 2759 C C . SER A 1 361 ? 0.754 8.852 -12.215 1.00 91.31 361 SER A C 1
ATOM 2761 O O . SER A 1 361 ? -0.047 8.748 -13.135 1.00 91.31 361 SER A O 1
ATOM 2763 N N . LEU A 1 362 ? 0.423 8.611 -10.944 1.00 95.12 362 LEU A N 1
ATOM 2764 C CA . LEU A 1 362 ? -0.891 8.141 -10.510 1.00 95.12 362 LEU A CA 1
ATOM 2765 C C . LEU A 1 362 ? -1.734 9.248 -9.860 1.00 95.12 362 LEU A C 1
ATOM 2767 O O . LEU A 1 362 ? -2.892 9.003 -9.540 1.00 95.12 362 LEU A O 1
ATOM 2771 N N . VAL A 1 363 ? -1.197 10.463 -9.683 1.00 96.19 363 VAL A N 1
ATOM 2772 C CA . VAL A 1 363 ? -1.912 11.575 -9.027 1.00 96.19 363 VAL A CA 1
ATOM 2773 C C . VAL A 1 363 ? -3.201 11.929 -9.773 1.00 96.19 363 VAL A C 1
ATOM 2775 O O . VAL A 1 363 ? -4.267 11.934 -9.160 1.00 96.19 363 VAL A O 1
ATOM 2778 N N . SER A 1 364 ? -3.121 12.175 -11.085 1.00 93.94 364 SER A N 1
ATOM 2779 C CA . SER A 1 364 ? -4.294 12.520 -11.902 1.00 93.94 364 SER A CA 1
ATOM 2780 C C . SER A 1 364 ? -5.289 11.365 -11.963 1.00 93.94 364 SER A C 1
ATOM 2782 O O . SER A 1 364 ? -6.469 11.577 -11.728 1.00 93.94 364 SER A O 1
ATOM 2784 N N . GLN A 1 365 ? -4.805 10.131 -12.155 1.00 94.31 365 GLN A N 1
ATOM 2785 C CA . GLN A 1 365 ? -5.665 8.946 -12.168 1.00 94.31 365 GLN A CA 1
ATOM 2786 C C . GLN A 1 365 ? -6.449 8.803 -10.858 1.00 94.31 365 GLN A C 1
ATOM 2788 O O . GLN A 1 365 ? -7.650 8.566 -10.888 1.00 94.31 365 GLN A O 1
ATOM 2793 N N . TRP A 1 366 ? -5.796 8.966 -9.705 1.00 97.00 366 TRP A N 1
ATOM 2794 C CA . TRP A 1 366 ? -6.477 8.920 -8.414 1.00 97.00 366 TRP A CA 1
ATOM 2795 C C . TRP A 1 366 ? -7.525 10.024 -8.274 1.00 97.00 366 TRP A C 1
ATOM 2797 O O . TRP A 1 366 ? -8.621 9.751 -7.791 1.00 97.00 366 TRP A O 1
ATOM 2807 N N . ARG A 1 367 ? -7.209 11.255 -8.694 1.00 96.06 367 ARG A N 1
ATOM 2808 C CA . ARG A 1 367 ? -8.158 12.376 -8.651 1.00 96.06 367 ARG A CA 1
ATOM 2809 C C . ARG A 1 367 ? -9.396 12.074 -9.491 1.00 96.06 367 ARG A C 1
ATOM 2811 O O . ARG A 1 367 ? -10.508 12.203 -8.987 1.00 96.06 367 ARG A O 1
ATOM 2818 N N . ASP A 1 368 ? -9.184 11.647 -10.729 1.00 94.12 368 ASP A N 1
ATOM 2819 C CA . ASP A 1 368 ? -10.253 11.383 -11.686 1.00 94.12 368 ASP A CA 1
ATOM 2820 C C . ASP A 1 368 ? -11.097 10.183 -11.216 1.00 94.12 368 ASP A C 1
ATOM 2822 O O . ASP A 1 368 ? -12.316 10.273 -11.155 1.00 94.12 368 ASP A O 1
ATOM 2826 N N . GLU A 1 369 ? -10.479 9.098 -10.726 1.00 94.62 369 GLU A N 1
ATOM 2827 C CA . GLU A 1 369 ? -11.225 7.966 -10.161 1.00 94.62 369 GLU A CA 1
ATOM 2828 C C . GLU A 1 369 ? -12.055 8.349 -8.926 1.00 94.62 369 GLU A C 1
ATOM 2830 O O . GLU A 1 369 ? -13.195 7.902 -8.800 1.00 94.62 369 GLU A O 1
ATOM 2835 N N . MET A 1 370 ? -11.518 9.164 -8.010 1.00 95.06 370 MET A N 1
ATOM 2836 C CA . MET A 1 370 ? -12.269 9.614 -6.831 1.00 95.06 370 MET A CA 1
ATOM 2837 C C . MET A 1 370 ? -13.441 10.525 -7.212 1.00 95.06 370 MET A C 1
ATOM 2839 O O . MET A 1 370 ? -14.523 10.407 -6.629 1.00 95.06 370 MET A O 1
ATOM 2843 N N . LEU A 1 371 ? -13.257 11.391 -8.208 1.00 92.31 371 LEU A N 1
ATOM 2844 C CA . LEU A 1 371 ? -14.313 12.265 -8.704 1.00 92.31 371 LEU A CA 1
ATOM 2845 C C . LEU A 1 371 ? -15.387 11.474 -9.459 1.00 92.31 371 LEU A C 1
ATOM 2847 O O . LEU A 1 371 ? -16.560 11.537 -9.096 1.00 92.31 371 LEU A O 1
ATOM 2851 N N . ASP A 1 372 ? -14.991 10.703 -10.467 1.00 89.31 372 ASP A N 1
ATOM 2852 C CA . ASP A 1 372 ? -15.916 10.069 -11.404 1.00 89.31 372 ASP A CA 1
ATOM 2853 C C . ASP A 1 372 ? -16.706 8.945 -10.740 1.00 89.31 372 ASP A C 1
ATOM 2855 O O . ASP A 1 372 ? -17.927 8.881 -10.869 1.00 89.31 372 ASP A O 1
ATOM 2859 N N . LYS A 1 373 ? -16.018 8.078 -9.987 1.00 89.56 373 LYS A N 1
ATOM 2860 C CA . LYS A 1 373 ? -16.607 6.848 -9.440 1.00 89.56 373 LYS A CA 1
ATOM 2861 C C . LYS A 1 373 ? -17.218 7.039 -8.061 1.00 89.56 373 LYS A C 1
ATOM 2863 O O . LYS A 1 373 ? -18.230 6.418 -7.742 1.00 89.56 373 LYS A O 1
ATOM 2868 N N . PHE A 1 374 ? -16.591 7.872 -7.230 1.00 91.62 374 PHE A N 1
ATOM 2869 C CA . PHE A 1 374 ? -16.977 8.051 -5.827 1.00 91.62 374 PHE A CA 1
ATOM 2870 C C . PHE A 1 374 ? -17.639 9.405 -5.556 1.00 91.62 374 PHE A C 1
ATOM 2872 O O . PHE A 1 374 ? -18.161 9.606 -4.454 1.00 91.62 374 PHE A O 1
ATOM 2879 N N . ALA A 1 375 ? -17.656 10.324 -6.530 1.00 89.75 375 ALA A N 1
ATOM 2880 C CA . ALA A 1 375 ? -18.134 11.695 -6.355 1.00 89.75 375 ALA A CA 1
ATOM 2881 C C . ALA A 1 375 ? -17.460 12.395 -5.160 1.00 89.75 375 ALA A C 1
ATOM 2883 O O . ALA A 1 375 ? -18.117 13.071 -4.369 1.00 89.75 375 ALA A O 1
ATOM 2884 N N . ILE A 1 376 ? -16.152 12.176 -4.989 1.00 91.81 376 ILE A N 1
ATOM 2885 C CA . ILE A 1 376 ? -15.334 12.826 -3.964 1.00 91.81 376 ILE A CA 1
ATOM 2886 C C . ILE A 1 376 ? -14.295 13.694 -4.678 1.00 91.81 376 ILE A C 1
ATOM 2888 O O . ILE A 1 376 ? -13.295 13.161 -5.163 1.00 91.81 376 ILE A O 1
ATOM 2892 N N . PRO A 1 377 ? -14.496 15.021 -4.747 1.00 91.81 377 PRO A N 1
ATOM 2893 C CA . PRO A 1 377 ? -13.496 15.905 -5.315 1.00 91.81 377 PRO A CA 1
ATOM 2894 C C . PRO A 1 377 ? -12.265 15.942 -4.409 1.00 91.81 377 PRO A C 1
ATOM 2896 O O . PRO A 1 377 ? -12.366 16.018 -3.179 1.00 91.81 377 PRO A O 1
ATOM 2899 N N . PHE A 1 378 ? -11.102 15.895 -5.044 1.00 96.38 378 PHE A N 1
ATOM 2900 C CA . PHE A 1 378 ? -9.807 16.030 -4.403 1.00 96.38 378 PHE A CA 1
ATOM 2901 C C . PHE A 1 378 ? -9.010 17.131 -5.082 1.00 96.38 378 PHE A C 1
ATOM 2903 O O . PHE A 1 378 ? -8.967 17.206 -6.310 1.00 96.38 378 PHE A O 1
ATOM 2910 N N . THR A 1 379 ? -8.306 17.910 -4.272 1.00 96.00 379 THR A N 1
ATOM 2911 C CA . THR A 1 379 ? -7.406 18.953 -4.746 1.00 96.00 379 THR A CA 1
ATOM 2912 C C . THR A 1 379 ? -5.992 18.384 -4.890 1.00 96.00 379 THR A C 1
ATOM 2914 O O . THR A 1 379 ? -5.501 17.620 -4.053 1.00 96.00 379 THR A O 1
ATOM 2917 N N . THR A 1 380 ? -5.303 18.760 -5.957 1.00 96.25 380 THR A N 1
ATOM 2918 C CA . THR A 1 380 ? -3.890 18.464 -6.204 1.00 96.25 380 THR A CA 1
ATOM 2919 C C . THR A 1 380 ? -3.067 19.747 -6.151 1.00 96.25 380 THR A C 1
ATOM 2921 O O . THR A 1 380 ? -3.591 20.856 -6.210 1.00 96.25 380 THR A O 1
ATOM 2924 N N . LEU A 1 381 ? -1.742 19.619 -6.075 1.00 92.69 381 LEU A N 1
ATOM 2925 C CA . LEU A 1 381 ? -0.831 20.774 -6.031 1.00 92.69 381 LEU A CA 1
ATOM 2926 C C . LEU A 1 381 ? -0.862 21.619 -7.317 1.00 92.69 381 LEU A C 1
ATOM 2928 O O . LEU A 1 381 ? -0.364 22.749 -7.342 1.00 92.69 381 LEU A O 1
ATOM 2932 N N . GLU A 1 382 ? -1.384 21.056 -8.403 1.00 90.00 382 GLU A N 1
ATOM 2933 C CA . GLU A 1 382 ? -1.496 21.733 -9.689 1.00 90.00 382 GLU A CA 1
ATOM 2934 C C . GLU A 1 382 ? -2.777 22.558 -9.805 1.00 90.00 382 GLU A C 1
ATOM 2936 O O . GLU A 1 382 ? -2.818 23.485 -10.616 1.00 90.00 382 GLU A O 1
ATOM 2941 N N . ASP A 1 383 ? -3.769 22.284 -8.957 1.00 92.75 383 ASP A N 1
ATOM 2942 C CA . ASP A 1 383 ? -5.071 22.927 -9.032 1.00 92.75 383 ASP A CA 1
ATOM 2943 C C . ASP A 1 383 ? -5.017 24.392 -8.545 1.00 92.75 383 ASP A C 1
ATOM 2945 O O . ASP A 1 383 ? -4.306 24.712 -7.579 1.00 92.75 383 ASP A O 1
ATOM 2949 N N . PRO A 1 384 ? -5.772 25.311 -9.185 1.00 90.81 384 PRO A N 1
ATOM 2950 C CA . PRO A 1 384 ? -5.799 26.728 -8.814 1.00 90.81 384 PRO A CA 1
ATOM 2951 C C . PRO A 1 384 ? -6.189 26.974 -7.355 1.00 90.81 384 PRO A C 1
ATOM 2953 O O . PRO A 1 384 ? -5.605 27.839 -6.703 1.00 90.81 384 PRO A O 1
ATOM 2956 N N . GLU A 1 385 ? -7.129 26.182 -6.833 1.00 90.12 385 GLU A N 1
ATOM 2957 C CA . GLU A 1 385 ? -7.568 26.223 -5.436 1.00 90.12 385 GLU A CA 1
ATOM 2958 C C . GLU A 1 385 ? -6.377 26.055 -4.484 1.00 90.12 385 GLU A C 1
ATOM 2960 O O . GLU A 1 385 ? -6.116 26.930 -3.659 1.00 90.12 385 GLU A O 1
ATOM 2965 N N . PHE A 1 386 ? -5.570 25.004 -4.666 1.00 93.31 386 PHE A N 1
ATOM 2966 C CA . PHE A 1 386 ? -4.391 24.764 -3.835 1.00 93.31 386 PHE A CA 1
ATOM 2967 C C . PHE A 1 386 ? -3.396 25.926 -3.908 1.00 93.31 386 PHE A C 1
ATOM 2969 O O . PHE A 1 386 ? -2.861 26.374 -2.894 1.00 93.31 386 PHE A O 1
ATOM 2976 N N . ARG A 1 387 ? -3.148 26.441 -5.117 1.00 92.12 387 ARG A N 1
ATOM 2977 C CA . ARG A 1 387 ? -2.188 27.530 -5.342 1.00 92.12 387 ARG A CA 1
ATOM 2978 C C . ARG A 1 387 ? -2.641 28.849 -4.722 1.00 92.12 387 ARG A C 1
ATOM 2980 O O . ARG A 1 387 ? -1.797 29.569 -4.195 1.00 92.12 387 ARG A O 1
ATOM 2987 N N . SER A 1 388 ? -3.942 29.141 -4.733 1.00 92.38 388 SER A N 1
ATOM 2988 C CA . SER A 1 388 ? -4.513 30.359 -4.140 1.00 92.38 388 SER A CA 1
ATOM 2989 C C . SER A 1 388 ? -4.308 30.440 -2.624 1.00 92.38 388 SER A C 1
ATOM 2991 O O . SER A 1 388 ? -4.105 31.523 -2.081 1.00 92.38 388 SER A O 1
ATOM 2993 N N . HIS A 1 389 ? -4.266 29.292 -1.942 1.00 89.50 389 HIS A N 1
ATOM 2994 C CA . HIS A 1 389 ? -3.974 29.211 -0.511 1.00 89.50 389 HIS A CA 1
ATOM 2995 C C . HIS A 1 389 ? -2.475 29.270 -0.187 1.00 89.50 389 HIS A C 1
ATOM 2997 O O . HIS A 1 389 ? -2.090 29.332 0.984 1.00 89.50 389 HIS A O 1
ATOM 3003 N N . GLY A 1 390 ? -1.618 29.261 -1.213 1.00 89.25 390 GLY A N 1
ATOM 3004 C CA . GLY A 1 390 ? -0.176 29.397 -1.092 1.00 89.25 390 GLY A CA 1
ATOM 3005 C C . GLY A 1 390 ? 0.410 28.407 -0.092 1.00 89.25 390 GLY A C 1
ATOM 3006 O O . GLY A 1 390 ? 0.404 27.193 -0.292 1.00 89.25 390 GLY A O 1
ATOM 3007 N N . ALA A 1 391 ? 0.958 28.937 0.997 1.00 81.44 391 ALA A N 1
ATOM 3008 C CA . ALA A 1 391 ? 1.614 28.121 2.001 1.00 81.44 391 ALA A CA 1
ATOM 3009 C C . ALA A 1 391 ? 0.611 27.361 2.898 1.00 81.44 391 ALA A C 1
ATOM 3011 O O . ALA A 1 391 ? 0.924 26.258 3.337 1.00 81.44 391 ALA A O 1
ATOM 3012 N N . GLU A 1 392 ? -0.585 27.910 3.138 1.00 89.00 392 GLU A N 1
ATOM 3013 C CA . GLU A 1 392 ? -1.633 27.344 4.015 1.00 89.00 392 GLU A CA 1
ATOM 3014 C C . GLU A 1 392 ? -2.507 26.280 3.331 1.00 89.00 392 GLU A C 1
ATOM 3016 O O . GLU A 1 392 ? -3.498 25.805 3.889 1.00 89.00 392 GLU A O 1
ATOM 3021 N N . ALA A 1 393 ? -2.181 25.925 2.088 1.00 92.94 393 ALA A N 1
ATOM 3022 C CA . ALA A 1 393 ? -2.997 25.033 1.278 1.00 92.94 393 ALA A CA 1
ATOM 3023 C C . ALA A 1 393 ? -3.218 23.660 1.932 1.00 92.94 393 ALA A C 1
ATOM 3025 O O . ALA A 1 393 ? -4.310 23.108 1.835 1.00 92.94 393 ALA A O 1
ATOM 3026 N N . TRP A 1 394 ? -2.217 23.136 2.646 1.00 93.69 394 TRP A N 1
ATOM 3027 C CA . TRP A 1 394 ? -2.307 21.842 3.331 1.00 93.69 394 TRP A CA 1
ATOM 3028 C C . TRP A 1 394 ? -3.272 21.857 4.517 1.00 93.69 394 TRP A C 1
ATOM 3030 O O . TRP A 1 394 ? -3.892 20.841 4.816 1.00 93.69 394 TRP A O 1
ATOM 3040 N N . GLU A 1 395 ? -3.387 22.996 5.195 1.00 91.62 395 GLU A N 1
ATOM 3041 C CA . GLU A 1 395 ? -4.274 23.189 6.335 1.00 91.62 395 GLU A CA 1
ATOM 3042 C C . GLU A 1 395 ? -5.717 23.508 5.902 1.00 91.62 395 GLU A C 1
ATOM 3044 O O . GLU A 1 395 ? -6.666 23.127 6.597 1.00 91.62 395 GLU A O 1
ATOM 3049 N N . ARG A 1 396 ? -5.888 24.189 4.760 1.00 90.56 396 ARG A N 1
ATOM 3050 C CA . ARG A 1 396 ? -7.198 24.617 4.237 1.00 90.56 396 ARG A CA 1
ATOM 3051 C C . ARG A 1 396 ? -7.887 23.567 3.370 1.00 90.56 396 ARG A C 1
ATOM 3053 O O . ARG A 1 396 ? -9.089 23.375 3.516 1.00 90.56 396 ARG A O 1
ATOM 3060 N N . CYS A 1 397 ? -7.149 22.872 2.507 1.00 92.88 397 CYS A N 1
ATOM 3061 C CA . CYS A 1 397 ? -7.728 21.849 1.640 1.00 92.88 397 CYS A CA 1
ATOM 3062 C C . CYS A 1 397 ? -7.985 20.573 2.451 1.00 92.88 397 CYS A C 1
ATOM 3064 O O . CYS A 1 397 ? -7.059 19.972 2.997 1.00 92.88 397 CYS A O 1
ATOM 3066 N N . GLU A 1 398 ? -9.241 20.135 2.532 1.00 93.56 398 GLU A N 1
ATOM 3067 C CA . GLU A 1 398 ? -9.604 18.971 3.348 1.00 93.56 398 GLU A CA 1
ATOM 3068 C C . GLU A 1 398 ? -9.186 17.650 2.696 1.00 93.56 398 GLU A C 1
ATOM 3070 O O . GLU A 1 398 ? -8.806 16.710 3.391 1.00 93.56 398 GLU A O 1
ATOM 3075 N N . ARG A 1 399 ? -9.217 17.569 1.364 1.00 96.31 399 ARG A N 1
ATOM 3076 C CA . ARG A 1 399 ? -8.953 16.340 0.609 1.00 96.31 399 ARG A CA 1
ATOM 3077 C C . ARG A 1 399 ? -7.867 16.598 -0.419 1.00 96.31 399 ARG A C 1
ATOM 3079 O O . ARG A 1 399 ? -8.116 17.251 -1.428 1.00 96.31 399 ARG A O 1
ATOM 3086 N N . VAL A 1 400 ? -6.663 16.090 -0.161 1.00 97.69 400 VAL A N 1
ATOM 3087 C CA . VAL A 1 400 ? -5.491 16.361 -1.005 1.00 97.69 400 VAL A CA 1
ATOM 3088 C C . VAL A 1 400 ? -4.876 15.074 -1.538 1.00 97.69 400 VAL A C 1
ATOM 3090 O O . VAL A 1 400 ? -4.661 14.120 -0.789 1.00 97.69 400 VAL A O 1
ATOM 3093 N N . ILE A 1 401 ? -4.545 15.067 -2.831 1.00 98.19 401 ILE A N 1
ATOM 3094 C CA . ILE A 1 401 ? -3.737 14.017 -3.465 1.00 98.19 401 ILE A CA 1
ATOM 3095 C C . ILE A 1 401 ? -2.399 14.618 -3.855 1.00 98.19 401 ILE A C 1
ATOM 3097 O O . ILE A 1 401 ? -2.321 15.645 -4.530 1.00 98.19 401 ILE A O 1
ATOM 3101 N N . ALA A 1 402 ? -1.323 13.966 -3.433 1.00 97.19 402 ALA A N 1
ATOM 3102 C CA . ALA A 1 402 ? 0.019 14.424 -3.725 1.00 97.19 402 ALA A CA 1
ATOM 3103 C C . ALA A 1 402 ? 0.951 13.259 -4.017 1.00 97.19 402 ALA A C 1
ATOM 3105 O O . ALA A 1 402 ? 0.812 12.154 -3.484 1.00 97.19 402 ALA A O 1
ATOM 3106 N N . SER A 1 403 ? 1.976 13.534 -4.824 1.00 97.12 403 SER A N 1
ATOM 3107 C CA . SER A 1 403 ? 3.040 12.558 -4.970 1.00 97.12 403 SER A CA 1
ATOM 3108 C C . SER A 1 403 ? 3.809 12.428 -3.653 1.00 97.12 403 SER A C 1
ATOM 3110 O O . SER A 1 403 ? 4.161 13.435 -3.027 1.00 97.12 403 SER A O 1
ATOM 3112 N N . ILE A 1 404 ? 4.143 11.202 -3.241 1.00 95.56 404 ILE A N 1
ATOM 3113 C CA . ILE A 1 404 ? 4.956 11.001 -2.029 1.00 95.56 404 ILE A CA 1
ATOM 3114 C C . ILE A 1 404 ? 6.336 11.668 -2.151 1.00 95.56 404 ILE A C 1
ATOM 3116 O O . ILE A 1 404 ? 6.935 12.072 -1.153 1.00 95.56 404 ILE A O 1
ATOM 3120 N N . HIS A 1 405 ? 6.848 11.809 -3.379 1.00 92.81 405 HIS A N 1
ATOM 3121 C CA . HIS A 1 405 ? 8.107 12.494 -3.652 1.00 92.81 405 HIS A CA 1
ATOM 3122 C C . HIS A 1 405 ? 8.025 13.990 -3.329 1.00 92.81 405 HIS A C 1
ATOM 3124 O O . HIS A 1 405 ? 8.924 14.525 -2.681 1.00 92.81 405 HIS A O 1
ATOM 3130 N N . THR A 1 406 ? 6.940 14.648 -3.736 1.00 93.62 406 THR A N 1
ATOM 3131 C CA . THR A 1 406 ? 6.711 16.067 -3.456 1.00 93.62 406 THR A CA 1
ATOM 3132 C C . THR A 1 406 ? 6.360 16.283 -1.985 1.00 93.62 406 THR A C 1
ATOM 3134 O O . THR A 1 406 ? 6.948 17.150 -1.338 1.00 93.62 406 THR A O 1
ATOM 3137 N N . ALA A 1 407 ? 5.482 15.447 -1.423 1.00 94.50 407 ALA A N 1
ATOM 3138 C CA . ALA A 1 407 ? 5.015 15.555 -0.040 1.00 94.50 407 ALA A CA 1
ATOM 3139 C C . ALA A 1 407 ? 6.156 15.461 0.987 1.00 94.50 407 ALA A C 1
ATOM 3141 O O . ALA A 1 407 ? 6.211 16.245 1.930 1.00 94.50 407 ALA A O 1
ATOM 3142 N N . LYS A 1 408 ? 7.121 14.555 0.776 1.00 93.81 408 LYS A N 1
ATOM 3143 C CA . LYS A 1 408 ? 8.262 14.378 1.693 1.00 93.81 408 LYS A CA 1
ATOM 3144 C C . LYS A 1 408 ? 9.344 15.459 1.574 1.00 93.81 408 LYS A C 1
ATOM 3146 O O . LYS A 1 408 ? 10.332 15.403 2.308 1.00 93.81 408 LYS A O 1
ATOM 3151 N N . SER A 1 409 ? 9.240 16.380 0.613 1.00 94.44 409 SER A N 1
ATOM 3152 C CA . SER A 1 409 ? 10.225 17.457 0.466 1.00 94.44 409 SER A CA 1
ATOM 3153 C C . SER A 1 409 ? 10.147 18.422 1.661 1.00 94.44 409 SER A C 1
ATOM 3155 O O . SER A 1 409 ? 9.048 18.649 2.167 1.00 94.44 409 SER A O 1
ATOM 3157 N N . PRO A 1 410 ? 11.262 19.031 2.111 1.00 90.06 410 PRO A N 1
ATOM 3158 C CA . PRO A 1 410 ? 11.255 19.937 3.267 1.00 90.06 410 PRO A CA 1
ATOM 3159 C C . PRO A 1 410 ? 10.238 21.079 3.151 1.00 90.06 410 PRO A C 1
ATOM 3161 O O . PRO A 1 410 ? 9.633 21.465 4.142 1.00 90.06 410 PRO A O 1
ATOM 3164 N N . LYS A 1 411 ? 9.988 21.553 1.921 1.00 90.75 411 LYS A N 1
ATOM 3165 C CA . LYS A 1 411 ? 8.995 22.590 1.605 1.00 90.75 411 LYS A CA 1
ATOM 3166 C C . LYS A 1 411 ? 7.574 22.231 2.065 1.00 90.75 411 LYS A C 1
ATOM 3168 O O . LYS A 1 411 ? 6.801 23.124 2.400 1.00 90.75 411 LYS A O 1
ATOM 3173 N N . HIS A 1 412 ? 7.217 20.949 2.035 1.00 93.69 412 HIS A N 1
ATOM 3174 C CA . HIS A 1 412 ? 5.855 20.478 2.293 1.00 93.69 412 HIS A CA 1
ATOM 3175 C C . HIS A 1 412 ? 5.748 19.632 3.563 1.00 93.69 412 HIS A C 1
ATOM 3177 O O . HIS A 1 412 ? 4.744 19.716 4.268 1.00 93.69 412 HIS A O 1
ATOM 3183 N N . ALA A 1 413 ? 6.787 18.860 3.885 1.00 94.44 413 ALA A N 1
ATOM 3184 C CA . ALA A 1 413 ? 6.738 17.834 4.916 1.00 94.44 413 ALA A CA 1
ATOM 3185 C C . ALA A 1 413 ? 6.315 18.373 6.288 1.00 94.44 413 ALA A C 1
ATOM 3187 O O . ALA A 1 413 ? 5.485 17.755 6.950 1.00 94.44 413 ALA A O 1
ATOM 3188 N N . GLU A 1 414 ? 6.843 19.528 6.694 1.00 92.19 414 GLU A N 1
ATOM 3189 C CA . GLU A 1 414 ? 6.540 20.120 7.999 1.00 92.19 414 GLU A CA 1
ATOM 3190 C C . GLU A 1 414 ? 5.061 20.510 8.132 1.00 92.19 414 GLU A C 1
ATOM 3192 O O . GLU A 1 414 ? 4.444 20.251 9.162 1.00 92.19 414 GLU A O 1
ATOM 3197 N N . ARG A 1 415 ? 4.468 21.079 7.077 1.00 93.19 415 ARG A N 1
ATOM 3198 C CA . ARG A 1 415 ? 3.055 21.486 7.077 1.00 93.19 415 ARG A CA 1
ATOM 3199 C C . ARG A 1 415 ? 2.134 20.277 7.099 1.00 93.19 415 ARG A C 1
ATOM 3201 O O . ARG A 1 415 ? 1.250 20.196 7.942 1.00 93.19 415 ARG A O 1
ATOM 3208 N N . ILE A 1 416 ? 2.419 19.284 6.257 1.00 95.62 416 ILE A N 1
ATOM 3209 C CA . ILE A 1 416 ? 1.647 18.035 6.215 1.00 95.62 416 ILE A CA 1
ATOM 3210 C C . ILE A 1 416 ? 1.674 17.333 7.584 1.00 95.62 416 ILE A C 1
ATOM 3212 O O . ILE A 1 416 ? 0.656 16.830 8.041 1.00 95.62 416 ILE A O 1
ATOM 3216 N N . GLN A 1 417 ? 2.812 17.336 8.287 1.00 94.88 417 GLN A N 1
ATOM 3217 C CA . GLN A 1 417 ? 2.931 16.718 9.617 1.00 94.88 417 GLN A CA 1
ATOM 3218 C C . GLN A 1 417 ? 2.106 17.412 10.711 1.00 94.88 417 GLN A C 1
ATOM 3220 O O . GLN A 1 417 ? 1.766 16.781 11.717 1.00 94.88 417 GLN A O 1
ATOM 3225 N N . ARG A 1 418 ? 1.796 18.703 10.546 1.00 91.56 418 ARG A N 1
ATOM 3226 C CA . ARG A 1 418 ? 0.991 19.473 11.506 1.00 91.56 418 ARG A CA 1
ATOM 3227 C C . ARG A 1 418 ? -0.502 19.178 11.377 1.00 91.56 418 ARG A C 1
ATOM 3229 O O . ARG A 1 418 ? -1.222 19.324 12.363 1.00 91.56 418 ARG A O 1
ATOM 3236 N N . VAL A 1 419 ? -0.955 18.735 10.206 1.00 93.31 419 VAL A N 1
ATOM 3237 C CA . VAL A 1 419 ? -2.369 18.469 9.935 1.00 93.31 419 VAL A CA 1
ATOM 3238 C C . VAL A 1 419 ? -2.794 17.125 10.552 1.00 93.31 419 VAL A C 1
ATOM 3240 O O . VAL A 1 419 ? -2.166 16.096 10.290 1.00 93.31 419 VAL A O 1
ATOM 3243 N N . PRO A 1 420 ? -3.860 17.092 11.373 1.00 92.25 420 PRO A N 1
ATOM 3244 C CA . PRO A 1 420 ? -4.450 15.846 11.845 1.00 92.25 420 PRO A CA 1
ATOM 3245 C C . PRO A 1 420 ? -5.370 15.272 10.761 1.00 92.25 420 PRO A C 1
ATOM 3247 O O . PRO A 1 420 ? -6.477 15.766 10.551 1.00 92.25 420 PRO A O 1
ATOM 3250 N N . TYR A 1 421 ? -4.919 14.230 10.066 1.00 96.50 421 TYR A N 1
ATOM 3251 C CA . TYR A 1 421 ? -5.732 13.571 9.045 1.00 96.50 421 TYR A CA 1
ATOM 3252 C C . TYR A 1 421 ? -6.678 12.543 9.669 1.00 96.50 421 TYR A C 1
ATOM 3254 O O . TYR A 1 421 ? -6.319 11.807 10.589 1.00 96.50 421 TYR A O 1
ATOM 3262 N N . ASP A 1 422 ? -7.887 12.433 9.135 1.00 95.88 422 ASP A N 1
ATOM 3263 C CA . ASP A 1 422 ? -8.793 11.350 9.507 1.00 95.88 422 ASP A CA 1
ATOM 3264 C C . ASP A 1 422 ? -8.391 10.058 8.794 1.00 95.88 422 ASP A C 1
ATOM 3266 O O . ASP A 1 422 ? -8.312 9.000 9.416 1.00 95.88 422 ASP A O 1
ATOM 3270 N N . LEU A 1 423 ? -8.040 10.153 7.509 1.00 97.81 423 LEU A N 1
ATOM 3271 C CA . LEU A 1 423 ? -7.598 9.024 6.701 1.00 97.81 423 LEU A CA 1
ATOM 3272 C C . LEU A 1 423 ? -6.377 9.397 5.861 1.00 97.81 423 LEU A C 1
ATOM 3274 O O . LEU A 1 423 ? -6.371 10.394 5.143 1.00 97.81 423 LEU A O 1
ATOM 3278 N N . ILE A 1 424 ? -5.349 8.554 5.927 1.00 98.50 424 ILE A N 1
ATOM 3279 C CA . ILE A 1 424 ? -4.222 8.595 4.998 1.00 98.50 424 ILE A CA 1
ATOM 3280 C C . ILE A 1 424 ? -4.257 7.333 4.146 1.00 98.50 424 ILE A C 1
ATOM 3282 O O . ILE A 1 424 ? -4.349 6.227 4.677 1.00 98.50 424 ILE A O 1
ATOM 3286 N N . ILE A 1 425 ? -4.153 7.491 2.833 1.00 98.56 425 ILE A N 1
ATOM 3287 C CA . ILE A 1 425 ? -4.013 6.389 1.883 1.00 98.56 425 ILE A CA 1
ATOM 3288 C C . ILE A 1 425 ? -2.635 6.516 1.252 1.00 98.56 425 ILE A C 1
ATOM 3290 O O . ILE A 1 425 ? -2.294 7.571 0.726 1.00 98.56 425 ILE A O 1
ATOM 3294 N N . VAL A 1 426 ? -1.827 5.461 1.313 1.00 98.00 426 VAL A N 1
ATOM 3295 C CA . VAL A 1 426 ? -0.538 5.413 0.623 1.00 98.00 426 VAL A CA 1
ATOM 3296 C C . VAL A 1 426 ? -0.574 4.314 -0.417 1.00 98.00 426 VAL A C 1
ATOM 3298 O O . VAL A 1 426 ? -0.574 3.129 -0.077 1.00 98.00 426 VAL A O 1
ATOM 3301 N N . ASP A 1 427 ? -0.600 4.724 -1.677 1.00 96.12 427 ASP A N 1
ATOM 3302 C CA . ASP A 1 427 ? -0.522 3.827 -2.815 1.00 96.12 427 ASP A CA 1
ATOM 3303 C C . ASP A 1 427 ? 0.929 3.473 -3.144 1.00 96.12 427 ASP A C 1
ATOM 3305 O O . ASP A 1 427 ? 1.867 4.219 -2.842 1.00 96.12 427 ASP A O 1
ATOM 3309 N N . GLU A 1 428 ? 1.116 2.293 -3.724 1.00 92.19 428 GLU A N 1
ATOM 3310 C CA . GLU A 1 428 ? 2.422 1.683 -3.955 1.00 92.19 428 GLU A CA 1
ATOM 3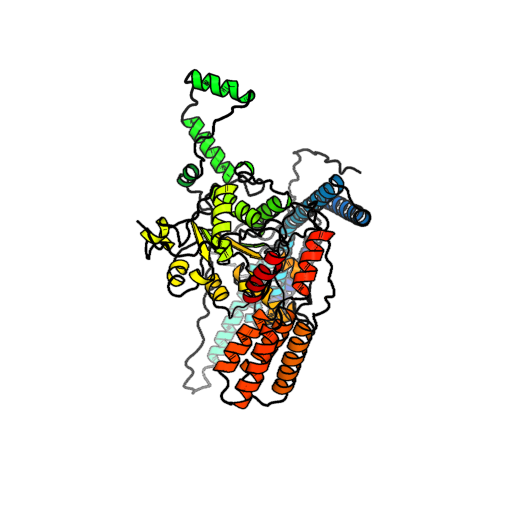311 C C . GLU A 1 428 ? 3.324 1.715 -2.708 1.00 92.19 428 GLU A C 1
ATOM 3313 O O . GLU A 1 428 ? 4.512 2.061 -2.729 1.00 92.19 428 GLU A O 1
ATOM 3318 N N . ALA A 1 429 ? 2.757 1.276 -1.580 1.00 91.00 429 ALA A N 1
ATOM 3319 C CA . ALA A 1 429 ? 3.412 1.219 -0.275 1.00 91.00 429 ALA A CA 1
ATOM 3320 C C . ALA A 1 429 ? 4.677 0.339 -0.259 1.00 91.00 429 ALA A C 1
ATOM 3322 O O . ALA A 1 429 ? 5.437 0.361 0.710 1.00 91.00 429 ALA A O 1
ATOM 3323 N N . HIS A 1 430 ? 4.976 -0.380 -1.346 1.00 86.94 430 HIS A N 1
ATOM 3324 C CA . HIS A 1 430 ? 6.273 -1.013 -1.551 1.00 86.94 430 HIS A CA 1
ATOM 3325 C C . HIS A 1 430 ? 7.457 -0.023 -1.502 1.00 86.94 430 HIS A C 1
ATOM 3327 O O . HIS A 1 430 ? 8.581 -0.419 -1.198 1.00 86.94 430 HIS A O 1
ATOM 3333 N N . HIS A 1 431 ? 7.230 1.276 -1.706 1.00 86.19 431 HIS A N 1
ATOM 3334 C CA . HIS A 1 431 ? 8.248 2.308 -1.487 1.00 86.19 431 HIS A CA 1
ATOM 3335 C C . HIS A 1 431 ? 8.567 2.577 -0.002 1.00 86.19 431 HIS A C 1
ATOM 3337 O O . HIS A 1 431 ? 9.549 3.258 0.303 1.00 86.19 431 HIS A O 1
ATOM 3343 N N . LEU A 1 432 ? 7.768 2.048 0.932 1.00 89.25 432 LEU A N 1
ATOM 3344 C CA . LEU A 1 432 ? 7.919 2.223 2.382 1.00 89.25 432 LEU A CA 1
ATOM 3345 C C . LEU A 1 432 ? 8.612 1.032 3.062 1.00 89.25 432 LEU A C 1
ATOM 3347 O O . LEU A 1 432 ? 8.538 0.863 4.271 1.00 89.25 432 LEU A O 1
ATOM 3351 N N . ARG A 1 433 ? 9.305 0.172 2.323 1.00 84.62 433 ARG A N 1
ATOM 3352 C CA . ARG A 1 433 ? 9.851 -1.067 2.897 1.00 84.62 433 ARG A CA 1
ATOM 3353 C C . ARG A 1 433 ? 11.057 -0.885 3.812 1.00 84.62 433 ARG A C 1
ATOM 3355 O O . ARG A 1 433 ? 11.373 -1.789 4.572 1.00 84.62 433 ARG A O 1
ATOM 3362 N N . SER A 1 434 ? 11.730 0.265 3.769 1.00 86.88 434 SER A N 1
ATOM 3363 C CA . SER A 1 434 ? 12.925 0.533 4.576 1.00 86.88 434 SER A CA 1
ATOM 3364 C C . SER A 1 434 ? 12.710 1.692 5.539 1.00 86.88 434 SER A C 1
ATOM 3366 O O . SER A 1 434 ? 12.482 2.826 5.110 1.00 86.88 434 SER A O 1
ATOM 3368 N N . ARG A 1 435 ? 12.901 1.437 6.840 1.00 86.00 435 ARG A N 1
ATOM 3369 C CA . ARG A 1 435 ? 12.910 2.468 7.899 1.00 86.00 435 ARG A CA 1
ATOM 3370 C C . ARG A 1 435 ? 13.979 3.541 7.706 1.00 86.00 435 ARG A C 1
ATOM 3372 O O . ARG A 1 435 ? 13.830 4.657 8.198 1.00 86.00 435 ARG A O 1
ATOM 3379 N N . ALA A 1 436 ? 15.060 3.223 6.993 1.00 87.12 436 ALA A N 1
ATOM 3380 C CA . ALA A 1 436 ? 16.095 4.199 6.674 1.00 87.12 436 ALA A CA 1
ATOM 3381 C C . ALA A 1 436 ? 15.615 5.222 5.629 1.00 87.12 436 ALA A C 1
ATOM 3383 O O . ALA A 1 436 ? 16.114 6.351 5.604 1.00 87.12 436 ALA A O 1
ATOM 3384 N N . SER A 1 437 ? 14.632 4.851 4.799 1.00 90.88 437 SER A N 1
ATOM 3385 C CA . SER A 1 437 ? 14.135 5.696 3.716 1.00 90.88 437 SER A CA 1
ATOM 3386 C C . SER A 1 437 ? 13.434 6.953 4.238 1.00 90.88 437 SER A C 1
ATOM 3388 O O . SER A 1 437 ? 12.704 6.932 5.232 1.00 90.88 437 SER A O 1
ATOM 3390 N N . ARG A 1 438 ? 13.616 8.069 3.518 1.00 91.38 438 ARG A N 1
ATOM 3391 C CA . ARG A 1 438 ? 12.908 9.328 3.809 1.00 91.38 438 ARG A CA 1
ATOM 3392 C C . ARG A 1 438 ? 11.390 9.166 3.700 1.00 91.38 438 ARG A C 1
ATOM 3394 O O . ARG A 1 438 ? 10.674 9.765 4.488 1.00 91.38 438 ARG A O 1
ATOM 3401 N N . SER A 1 439 ? 10.914 8.344 2.762 1.00 93.56 439 SER A N 1
ATOM 3402 C CA . SER A 1 439 ? 9.482 8.093 2.564 1.00 93.56 439 SER A CA 1
ATOM 3403 C C . SER A 1 439 ? 8.852 7.399 3.777 1.00 93.56 439 SER A C 1
ATOM 3405 O O . SER A 1 439 ? 7.826 7.860 4.265 1.00 93.56 439 SER A O 1
ATOM 3407 N N . TRP A 1 440 ? 9.485 6.346 4.314 1.00 94.88 440 TRP A N 1
ATOM 3408 C CA . TRP A 1 440 ? 8.984 5.668 5.517 1.00 94.88 440 TRP A CA 1
ATOM 3409 C C . TRP A 1 440 ? 8.985 6.596 6.731 1.00 94.88 440 TRP A C 1
ATOM 3411 O O . TRP A 1 440 ? 7.982 6.684 7.432 1.00 94.88 440 TRP A O 1
ATOM 3421 N N . LYS A 1 441 ? 10.084 7.333 6.953 1.00 94.44 441 LYS A N 1
ATOM 3422 C CA . LYS A 1 441 ? 10.193 8.291 8.067 1.00 94.44 441 LYS A CA 1
ATOM 3423 C C . LYS A 1 441 ? 9.116 9.369 7.996 1.00 94.44 441 LYS A C 1
ATOM 3425 O O . LYS A 1 441 ? 8.506 9.665 9.015 1.00 94.44 441 LYS A O 1
ATOM 3430 N N . PHE A 1 442 ? 8.872 9.901 6.800 1.00 95.75 442 PHE A N 1
ATOM 3431 C CA . PHE A 1 442 ? 7.824 10.882 6.557 1.00 95.75 442 PHE A CA 1
ATOM 3432 C C . PHE A 1 442 ? 6.445 10.327 6.927 1.00 95.75 442 PHE A C 1
ATOM 3434 O O . PHE A 1 442 ? 5.781 10.910 7.773 1.00 95.75 442 PHE A O 1
ATOM 3441 N N . VAL A 1 443 ? 6.052 9.166 6.386 1.00 96.00 443 VAL A N 1
ATOM 3442 C CA . VAL A 1 443 ? 4.745 8.549 6.687 1.00 96.00 443 VAL A CA 1
ATOM 3443 C C . VAL A 1 443 ? 4.607 8.205 8.175 1.00 96.00 443 VAL A C 1
ATOM 3445 O O . VAL A 1 443 ? 3.555 8.435 8.758 1.00 96.00 443 VAL A O 1
ATOM 3448 N N . ASN A 1 444 ? 5.673 7.722 8.819 1.00 94.62 444 ASN A N 1
ATOM 3449 C CA . ASN A 1 444 ? 5.683 7.414 10.253 1.00 94.62 444 ASN A CA 1
ATOM 3450 C C . ASN A 1 444 ? 5.476 8.651 11.152 1.00 94.62 444 ASN A C 1
ATOM 3452 O O . ASN A 1 444 ? 5.048 8.512 12.297 1.00 94.62 444 ASN A O 1
ATOM 3456 N N . GLN A 1 445 ? 5.804 9.850 10.662 1.00 93.94 445 GLN A N 1
ATOM 3457 C CA . GLN A 1 445 ? 5.611 11.116 11.379 1.00 93.94 445 GLN A CA 1
ATOM 3458 C C . GLN A 1 445 ? 4.195 11.686 11.213 1.00 93.94 445 GLN A C 1
ATOM 3460 O O . GLN A 1 445 ? 3.808 12.569 11.977 1.00 93.94 445 GLN A O 1
ATOM 3465 N N . LEU A 1 446 ? 3.416 11.195 10.243 1.00 94.94 446 LEU A N 1
ATOM 3466 C CA . LEU A 1 446 ? 2.067 11.692 9.994 1.00 94.94 446 LEU A CA 1
ATOM 3467 C C . LEU A 1 446 ? 1.096 11.243 11.089 1.00 94.94 446 LEU A C 1
ATOM 3469 O O . LEU A 1 446 ? 1.135 10.110 11.578 1.00 94.94 446 LEU A O 1
ATOM 3473 N N . LYS A 1 447 ? 0.189 12.146 11.459 1.00 90.44 447 LYS A N 1
ATOM 3474 C CA . LYS A 1 447 ? -0.879 11.874 12.421 1.00 90.44 447 LYS A CA 1
ATOM 3475 C C . LYS A 1 447 ? -2.136 11.485 11.657 1.00 90.44 447 LYS A C 1
ATOM 3477 O O . LYS A 1 447 ? -2.667 12.298 10.905 1.00 90.44 447 LYS A O 1
ATOM 3482 N N . SER A 1 448 ? -2.614 10.259 11.868 1.00 93.88 448 SER A N 1
ATOM 3483 C CA . SER A 1 448 ? -3.893 9.826 11.309 1.00 93.88 448 SER A CA 1
ATOM 3484 C C . SER A 1 448 ? -4.682 8.882 12.205 1.00 93.88 448 SER A C 1
ATOM 3486 O O . SER A 1 448 ? -4.096 8.037 12.895 1.00 93.88 448 SER A O 1
ATOM 3488 N N . LYS A 1 449 ? -6.016 8.994 12.153 1.00 91.81 449 LYS A N 1
ATOM 3489 C CA . LYS A 1 449 ? -6.928 8.014 12.769 1.00 91.81 449 LYS A CA 1
ATOM 3490 C C . LYS A 1 449 ? -6.861 6.696 11.991 1.00 91.81 449 LYS A C 1
ATOM 3492 O O . LYS A 1 449 ? -6.490 5.661 12.548 1.00 91.81 449 LYS A O 1
ATOM 3497 N N . HIS A 1 450 ? -7.080 6.772 10.681 1.00 95.50 450 HIS A N 1
ATOM 3498 C CA . HIS A 1 450 ? -7.065 5.650 9.745 1.00 95.50 450 HIS A CA 1
ATOM 3499 C C . HIS A 1 450 ? -5.849 5.717 8.805 1.00 95.50 450 HIS A C 1
ATOM 3501 O O . HIS A 1 450 ? -5.326 6.794 8.496 1.00 95.50 450 HIS A O 1
ATOM 3507 N N . LEU A 1 451 ? -5.355 4.556 8.374 1.00 97.12 451 LEU A N 1
ATOM 3508 C CA . LEU A 1 451 ? -4.207 4.436 7.472 1.00 97.12 451 LEU A CA 1
ATOM 3509 C C . LEU A 1 451 ? -4.377 3.214 6.570 1.00 97.12 451 LEU A C 1
ATOM 3511 O O . LEU A 1 451 ? -4.364 2.083 7.050 1.00 97.12 451 LEU A O 1
ATOM 3515 N N . LEU A 1 452 ? -4.473 3.437 5.265 1.00 98.06 452 LEU A N 1
ATOM 3516 C CA . LEU A 1 452 ? -4.502 2.374 4.268 1.00 98.06 452 LEU A CA 1
ATOM 3517 C C . LEU A 1 452 ? -3.183 2.364 3.507 1.00 98.06 452 LEU A C 1
ATOM 3519 O O . LEU A 1 452 ? -2.770 3.377 2.949 1.00 98.06 452 LEU A O 1
ATOM 3523 N N . LEU A 1 453 ? -2.518 1.216 3.487 1.00 97.19 453 LEU A N 1
ATOM 3524 C CA . LEU A 1 453 ? -1.320 0.981 2.691 1.00 97.19 453 LEU A CA 1
ATOM 3525 C C . LEU A 1 453 ? -1.687 0.032 1.552 1.00 97.19 453 LEU A C 1
ATOM 3527 O O . LEU A 1 453 ? -2.099 -1.096 1.809 1.00 97.19 453 LEU A O 1
ATOM 3531 N N . LEU A 1 454 ? -1.539 0.466 0.304 1.00 96.25 454 LEU A N 1
ATOM 3532 C CA . LEU A 1 454 ? -1.900 -0.321 -0.875 1.00 96.25 454 LEU A CA 1
ATOM 3533 C C . LEU A 1 454 ? -0.627 -0.820 -1.553 1.00 96.25 454 LEU A C 1
ATOM 3535 O O . LEU A 1 454 ? 0.280 -0.044 -1.843 1.00 96.25 454 LEU A O 1
ATOM 3539 N N . THR A 1 455 ? -0.515 -2.123 -1.794 1.00 91.94 455 THR A N 1
ATOM 3540 C CA . THR A 1 455 ? 0.630 -2.685 -2.522 1.00 91.94 455 THR A CA 1
ATOM 3541 C C . THR A 1 455 ? 0.289 -4.052 -3.081 1.00 91.94 455 THR A C 1
ATOM 3543 O O . THR A 1 455 ? -0.241 -4.889 -2.375 1.00 91.94 455 THR A O 1
ATOM 3546 N N . ALA A 1 456 ? 0.640 -4.352 -4.330 1.00 86.12 456 ALA A N 1
ATOM 3547 C CA . ALA A 1 456 ? 0.496 -5.726 -4.827 1.00 86.12 456 ALA A CA 1
ATOM 3548 C C . ALA A 1 456 ? 1.563 -6.685 -4.261 1.00 86.12 456 ALA A C 1
ATOM 3550 O O . ALA A 1 456 ? 1.437 -7.905 -4.353 1.00 86.12 456 ALA A O 1
ATOM 3551 N N . THR A 1 457 ? 2.651 -6.139 -3.708 1.00 80.38 457 THR A N 1
ATOM 3552 C CA . THR A 1 457 ? 3.811 -6.911 -3.254 1.00 80.38 457 THR A CA 1
ATOM 3553 C C . THR A 1 457 ? 4.271 -6.406 -1.881 1.00 80.38 457 THR A C 1
ATOM 3555 O O . THR A 1 457 ? 5.107 -5.502 -1.792 1.00 80.38 457 THR A O 1
ATOM 3558 N N . PRO A 1 458 ? 3.727 -6.945 -0.776 1.00 69.31 458 PRO A N 1
ATOM 3559 C CA . PRO A 1 458 ? 4.079 -6.473 0.565 1.00 69.31 458 PRO A CA 1
ATOM 3560 C C . PRO A 1 458 ? 5.523 -6.788 0.972 1.00 69.31 458 PRO A C 1
ATOM 3562 O O . PRO A 1 458 ? 6.128 -5.999 1.689 1.00 69.31 458 PRO A O 1
ATOM 3565 N N . ALA A 1 459 ? 6.089 -7.894 0.480 1.00 69.12 459 ALA A N 1
ATOM 3566 C CA . ALA A 1 459 ? 7.485 -8.281 0.681 1.00 69.12 459 ALA A CA 1
ATOM 3567 C C . ALA A 1 459 ? 8.039 -8.869 -0.626 1.00 69.12 459 ALA A C 1
ATOM 3569 O O . ALA A 1 459 ? 7.463 -9.820 -1.157 1.00 69.12 459 ALA A O 1
ATOM 3570 N N . GLN A 1 460 ? 9.115 -8.288 -1.164 1.00 61.88 460 GLN A N 1
ATOM 3571 C CA . GLN A 1 460 ? 9.823 -8.808 -2.345 1.00 61.88 460 GLN A CA 1
ATOM 3572 C C . GLN A 1 460 ? 11.164 -9.438 -1.970 1.00 61.88 460 GLN A C 1
ATOM 3574 O O . GLN A 1 460 ? 11.530 -10.462 -2.548 1.00 61.88 460 GLN A O 1
ATOM 3579 N N . ASN A 1 461 ? 11.897 -8.840 -1.026 1.00 63.34 461 ASN A N 1
ATOM 3580 C CA . ASN A 1 461 ? 13.291 -9.218 -0.779 1.00 63.34 461 ASN A CA 1
ATOM 3581 C C . ASN A 1 461 ? 13.496 -9.948 0.545 1.00 63.34 461 ASN A C 1
ATOM 3583 O O . ASN A 1 461 ? 14.213 -10.947 0.566 1.00 63.34 461 ASN A O 1
ATOM 3587 N N . ASP A 1 462 ? 12.856 -9.482 1.617 1.00 76.44 462 ASP A N 1
ATOM 3588 C CA . ASP A 1 462 ? 12.966 -10.058 2.955 1.00 76.44 462 ASP A CA 1
ATOM 3589 C C . ASP A 1 462 ? 11.707 -9.781 3.800 1.00 76.44 462 ASP A C 1
ATOM 3591 O O . ASP A 1 462 ? 10.841 -8.979 3.442 1.00 76.44 462 ASP A O 1
ATOM 3595 N N . LEU A 1 463 ? 11.586 -10.483 4.927 1.00 82.44 463 LEU A N 1
ATOM 3596 C CA . LEU A 1 463 ? 10.485 -10.308 5.879 1.00 82.44 463 LEU A CA 1
ATOM 3597 C C . LEU A 1 463 ? 10.624 -9.053 6.766 1.00 82.44 463 LEU A C 1
ATOM 3599 O O . LEU A 1 463 ? 9.649 -8.675 7.422 1.00 82.44 463 LEU A O 1
ATOM 3603 N N . ASP A 1 464 ? 11.777 -8.377 6.781 1.00 82.25 464 ASP A N 1
ATOM 3604 C CA . ASP A 1 464 ? 11.929 -7.099 7.488 1.00 82.25 464 ASP A CA 1
ATOM 3605 C C . ASP A 1 464 ? 11.148 -5.983 6.776 1.00 82.25 464 ASP A C 1
ATOM 3607 O O . ASP A 1 464 ? 10.604 -5.090 7.432 1.00 82.25 464 ASP A O 1
ATOM 3611 N N . GLU A 1 465 ? 11.026 -6.058 5.446 1.00 86.00 465 GLU A N 1
ATOM 3612 C CA . GLU A 1 465 ? 10.157 -5.187 4.646 1.00 86.00 465 GLU A CA 1
ATOM 3613 C C . GLU A 1 465 ? 8.715 -5.204 5.185 1.00 86.00 465 GLU A C 1
ATOM 3615 O O . GLU A 1 465 ? 8.103 -4.156 5.407 1.00 86.00 465 GLU A O 1
ATOM 3620 N N . LEU A 1 466 ? 8.199 -6.401 5.478 1.00 85.50 466 LEU A N 1
ATOM 3621 C CA . LEU A 1 466 ? 6.856 -6.602 6.017 1.00 85.50 466 LEU A CA 1
ATOM 3622 C C . LEU A 1 466 ? 6.722 -6.044 7.439 1.00 85.50 466 LEU A C 1
ATOM 3624 O O . LEU A 1 466 ? 5.750 -5.354 7.750 1.00 85.50 466 LEU A O 1
ATOM 3628 N N . PHE A 1 467 ? 7.715 -6.292 8.295 1.00 87.56 467 PHE A N 1
ATOM 3629 C CA . PHE A 1 467 ? 7.771 -5.730 9.646 1.00 87.56 467 PHE A CA 1
ATOM 3630 C C . PHE A 1 467 ? 7.692 -4.194 9.628 1.00 87.56 467 PHE A C 1
ATOM 3632 O O . PHE A 1 467 ? 6.978 -3.590 10.437 1.00 87.56 467 PHE A O 1
ATOM 3639 N N . ASN A 1 468 ? 8.371 -3.550 8.676 1.00 89.75 468 ASN A N 1
ATOM 3640 C CA . ASN A 1 468 ? 8.371 -2.096 8.536 1.00 89.75 468 ASN A CA 1
ATOM 3641 C C . ASN A 1 468 ? 6.994 -1.540 8.150 1.00 89.75 468 ASN A C 1
ATOM 3643 O O . ASN A 1 468 ? 6.605 -0.498 8.683 1.00 89.75 468 ASN A O 1
ATOM 3647 N N . LEU A 1 469 ? 6.240 -2.240 7.298 1.00 91.19 469 LEU A N 1
ATOM 3648 C CA . LEU A 1 469 ? 4.869 -1.862 6.935 1.00 91.19 469 LEU A CA 1
ATOM 3649 C C . LEU A 1 469 ? 3.893 -2.059 8.102 1.00 91.19 469 LEU A C 1
ATOM 3651 O O . LEU A 1 469 ? 3.130 -1.149 8.421 1.00 91.19 469 LEU A O 1
ATOM 3655 N N . ILE A 1 470 ? 3.960 -3.199 8.801 1.00 89.00 470 ILE A N 1
ATOM 3656 C CA . ILE A 1 470 ? 3.097 -3.463 9.968 1.00 89.00 470 ILE A CA 1
ATOM 3657 C C . ILE A 1 470 ? 3.348 -2.433 11.073 1.00 89.00 470 ILE A C 1
ATOM 3659 O O . ILE A 1 470 ? 2.411 -1.993 11.736 1.00 89.00 470 ILE A O 1
ATOM 3663 N N . THR A 1 471 ? 4.600 -2.006 11.253 1.00 90.38 471 THR A N 1
ATOM 3664 C CA . THR A 1 471 ? 4.947 -0.977 12.243 1.00 90.38 471 THR A CA 1
ATOM 3665 C C . THR A 1 471 ? 4.212 0.340 11.983 1.00 90.38 471 THR A C 1
ATOM 3667 O O . THR A 1 471 ? 3.766 0.967 12.939 1.00 90.38 471 THR A O 1
ATOM 3670 N N . LEU A 1 472 ? 4.062 0.756 10.719 1.00 91.62 472 LEU A N 1
ATOM 3671 C CA . LEU A 1 472 ? 3.318 1.977 10.374 1.00 91.62 472 LEU A CA 1
ATOM 3672 C C . LEU A 1 472 ? 1.833 1.853 10.737 1.00 91.62 472 LEU A C 1
ATOM 3674 O O . LEU A 1 472 ? 1.216 2.807 11.219 1.00 91.62 472 LEU A O 1
ATOM 3678 N N . LEU A 1 473 ? 1.260 0.668 10.517 1.00 90.38 473 LEU A N 1
ATOM 3679 C CA . LEU A 1 473 ? -0.147 0.392 10.793 1.00 90.38 473 LEU A CA 1
ATOM 3680 C C . LEU A 1 473 ? -0.432 0.280 12.288 1.00 90.38 473 LEU A C 1
ATOM 3682 O O . LEU A 1 473 ? -1.417 0.840 12.759 1.00 90.38 473 LEU A O 1
ATOM 3686 N N . SER A 1 474 ? 0.416 -0.410 13.046 1.00 83.94 474 SER A N 1
ATOM 3687 C CA . SER A 1 474 ? 0.230 -0.649 14.480 1.00 83.94 474 SER A CA 1
ATOM 3688 C C . SER A 1 474 ? 1.534 -0.433 15.260 1.00 83.94 474 SER A C 1
ATOM 3690 O O . SER A 1 474 ? 2.202 -1.407 15.632 1.00 83.94 474 SER A O 1
ATOM 3692 N N . PRO A 1 475 ? 1.909 0.832 15.538 1.00 77.38 475 PRO A N 1
ATOM 3693 C CA . PRO A 1 475 ? 3.074 1.138 16.363 1.00 77.38 475 PRO A CA 1
ATOM 3694 C C . PRO A 1 475 ? 2.973 0.452 17.735 1.00 77.38 475 PRO A C 1
ATOM 3696 O O . PRO A 1 475 ? 1.938 0.526 18.390 1.00 77.38 475 PRO A O 1
ATOM 3699 N N . GLY A 1 476 ? 4.032 -0.242 18.162 1.00 74.81 476 GLY A N 1
ATOM 3700 C CA . GLY A 1 476 ? 4.092 -0.930 19.463 1.00 74.81 476 GLY A CA 1
ATOM 3701 C C . GLY A 1 476 ? 3.498 -2.346 19.506 1.00 74.81 476 GLY A C 1
ATOM 3702 O O . GLY A 1 476 ? 3.730 -3.064 20.474 1.00 74.81 476 GLY A O 1
ATOM 3703 N N . ARG A 1 477 ? 2.801 -2.802 18.452 1.00 78.06 477 ARG A N 1
ATOM 3704 C CA . ARG A 1 477 ? 2.290 -4.187 18.367 1.00 78.06 477 ARG A CA 1
ATOM 3705 C C . ARG A 1 477 ? 3.410 -5.222 18.236 1.00 78.06 477 ARG A C 1
ATOM 3707 O O . ARG A 1 477 ? 3.287 -6.346 18.718 1.00 78.06 477 ARG A O 1
ATOM 3714 N N . LEU A 1 478 ? 4.494 -4.848 17.561 1.00 79.56 478 LEU A N 1
ATOM 3715 C CA . LEU A 1 478 ? 5.694 -5.667 17.405 1.00 79.56 478 LEU A CA 1
ATOM 3716 C C . LEU A 1 478 ? 6.777 -5.148 18.348 1.00 79.56 478 LEU A C 1
ATOM 3718 O O . LEU A 1 478 ? 6.960 -3.938 18.442 1.00 79.56 478 LEU A O 1
ATOM 3722 N N . LYS A 1 479 ? 7.497 -6.062 19.015 1.00 80.88 479 LYS A N 1
ATOM 3723 C CA . LYS A 1 479 ? 8.523 -5.735 20.021 1.00 80.88 479 LYS A CA 1
ATOM 3724 C C . LYS A 1 479 ? 9.708 -4.982 19.409 1.00 80.88 479 LYS A C 1
ATOM 3726 O O . LYS A 1 479 ? 9.759 -3.759 19.413 1.00 80.88 479 LYS A O 1
ATOM 3731 N N . SER A 1 480 ? 10.665 -5.717 18.852 1.00 84.12 480 SER A N 1
ATOM 3732 C CA . SER A 1 480 ? 11.842 -5.159 18.193 1.00 84.12 480 SER A CA 1
ATOM 3733 C C . SER A 1 480 ? 12.094 -5.869 16.859 1.00 84.12 480 SER A C 1
ATOM 3735 O O . SER A 1 480 ? 11.645 -7.006 16.680 1.00 84.12 480 SER A O 1
ATOM 3737 N N . PRO A 1 481 ? 12.829 -5.243 15.918 1.00 83.94 481 PRO A N 1
ATOM 3738 C CA . PRO A 1 481 ? 13.237 -5.915 14.684 1.00 83.94 481 PRO A CA 1
ATOM 3739 C C . PRO A 1 481 ? 14.025 -7.203 14.968 1.00 83.94 481 PRO A C 1
ATOM 3741 O O . PRO A 1 481 ? 13.845 -8.208 14.288 1.00 83.94 481 PRO A O 1
ATOM 3744 N N . ALA A 1 482 ? 14.870 -7.199 16.005 1.00 83.56 482 ALA A N 1
ATOM 3745 C CA . ALA A 1 482 ? 15.663 -8.362 16.397 1.00 83.56 482 ALA A CA 1
ATOM 3746 C C . ALA A 1 482 ? 14.785 -9.519 16.902 1.00 83.56 482 ALA A C 1
ATOM 3748 O O . ALA A 1 482 ? 15.014 -10.673 16.538 1.00 83.56 482 ALA A O 1
ATOM 3749 N N . ASP A 1 483 ? 13.755 -9.214 17.695 1.00 84.88 483 ASP A N 1
ATOM 3750 C CA . ASP A 1 483 ? 12.793 -10.216 18.158 1.00 84.88 483 ASP A CA 1
ATOM 3751 C C . ASP A 1 483 ? 11.970 -10.774 16.998 1.00 84.88 483 ASP A C 1
ATOM 3753 O O . ASP A 1 483 ? 11.815 -11.989 16.893 1.00 84.88 483 ASP A O 1
ATOM 3757 N N . PHE A 1 484 ? 11.511 -9.899 16.097 1.00 85.69 484 PHE A N 1
ATOM 3758 C CA . PHE A 1 484 ? 10.768 -10.305 14.908 1.00 85.69 484 PHE A CA 1
ATOM 3759 C C . PHE A 1 484 ? 11.597 -11.247 14.029 1.00 85.69 484 PHE A C 1
ATOM 3761 O O . PHE A 1 484 ? 11.114 -12.311 13.649 1.00 85.69 484 PHE A O 1
ATOM 3768 N N . ARG A 1 485 ? 12.870 -10.917 13.775 1.00 84.19 485 ARG A N 1
ATOM 3769 C CA . ARG A 1 485 ? 13.788 -11.796 13.038 1.00 84.19 485 ARG A CA 1
ATOM 3770 C C . ARG A 1 485 ? 13.965 -13.144 13.721 1.00 84.19 485 ARG A C 1
ATOM 3772 O O . ARG A 1 485 ? 13.835 -14.178 13.077 1.00 84.19 485 ARG A O 1
ATOM 3779 N N . ARG A 1 486 ? 14.222 -13.147 15.032 1.00 83.31 486 ARG A N 1
ATOM 3780 C CA . ARG A 1 486 ? 14.427 -14.380 15.810 1.00 83.31 486 ARG A CA 1
ATOM 3781 C C . ARG A 1 486 ? 13.212 -15.311 15.763 1.00 83.31 486 ARG A C 1
ATOM 3783 O O . ARG A 1 486 ? 13.372 -16.535 15.764 1.00 83.31 486 ARG A O 1
ATOM 3790 N N . GLU A 1 487 ? 12.017 -14.732 15.760 1.00 82.00 487 GLU A N 1
ATOM 3791 C CA . GLU A 1 487 ? 10.752 -15.455 15.825 1.00 82.00 487 GLU A CA 1
ATOM 3792 C C . GLU A 1 487 ? 10.232 -15.894 14.448 1.00 82.00 487 GLU A C 1
ATOM 3794 O O . GLU A 1 487 ? 9.763 -17.026 14.304 1.00 82.00 487 GLU A O 1
ATOM 3799 N N . PHE A 1 488 ? 10.341 -15.031 13.434 1.00 81.75 488 PHE A N 1
ATOM 3800 C CA . PHE A 1 488 ? 9.664 -15.215 12.150 1.00 81.75 488 PHE A CA 1
ATOM 3801 C C . PHE A 1 488 ? 10.592 -15.430 10.958 1.00 81.75 488 PHE A C 1
ATOM 3803 O O . PHE A 1 488 ? 10.105 -15.929 9.951 1.00 81.75 488 PHE A O 1
ATOM 3810 N N . VAL A 1 489 ? 11.887 -15.119 11.037 1.00 80.88 489 VAL A N 1
ATOM 3811 C CA . VAL A 1 489 ? 12.807 -15.199 9.888 1.00 80.88 489 VAL A CA 1
ATOM 3812 C C . VAL A 1 489 ? 13.690 -16.442 9.998 1.00 80.88 489 VAL A C 1
ATOM 3814 O O . VAL A 1 489 ? 14.302 -16.699 11.037 1.00 80.88 489 VAL A O 1
ATOM 3817 N N . GLU A 1 490 ? 13.742 -17.254 8.940 1.00 78.31 490 GLU A N 1
ATOM 3818 C CA . GLU A 1 490 ? 14.673 -18.384 8.873 1.00 78.31 490 GLU A CA 1
ATOM 3819 C C . GLU A 1 490 ? 16.127 -17.902 8.747 1.00 78.31 490 GLU A C 1
ATOM 3821 O O . GLU A 1 490 ? 16.424 -16.936 8.050 1.00 78.31 490 GLU A O 1
ATOM 3826 N N . ARG A 1 491 ? 17.065 -18.602 9.403 1.00 70.25 491 ARG A N 1
ATOM 3827 C CA . ARG A 1 491 ? 18.493 -18.224 9.403 1.00 70.25 491 ARG A CA 1
ATOM 3828 C C . ARG A 1 491 ? 19.151 -18.315 8.021 1.00 70.25 491 ARG A C 1
ATOM 3830 O O . ARG A 1 491 ? 20.101 -17.584 7.771 1.00 70.25 491 ARG A O 1
ATOM 3837 N N . HIS A 1 492 ? 18.676 -19.223 7.167 1.00 69.44 492 HIS A N 1
ATOM 3838 C CA . HIS A 1 492 ? 19.297 -19.537 5.875 1.00 69.44 492 HIS A CA 1
ATOM 3839 C C . HIS A 1 492 ? 18.563 -18.925 4.674 1.00 69.44 492 HIS A C 1
ATOM 3841 O O . HIS A 1 492 ? 19.163 -18.799 3.611 1.00 69.44 492 HIS A O 1
ATOM 3847 N N . ASP A 1 493 ? 17.302 -18.511 4.837 1.00 73.75 493 ASP A N 1
ATOM 3848 C CA . ASP A 1 493 ? 16.549 -17.799 3.804 1.00 73.75 493 ASP A CA 1
ATOM 3849 C C . ASP A 1 493 ? 15.685 -16.691 4.436 1.00 73.75 493 ASP A C 1
ATOM 3851 O O . ASP A 1 493 ? 14.644 -16.982 5.034 1.00 73.75 493 ASP A O 1
ATOM 3855 N N . PRO A 1 494 ? 16.064 -15.409 4.283 1.00 70.75 494 PRO A N 1
ATOM 3856 C CA . PRO A 1 494 ? 15.324 -14.289 4.860 1.00 70.7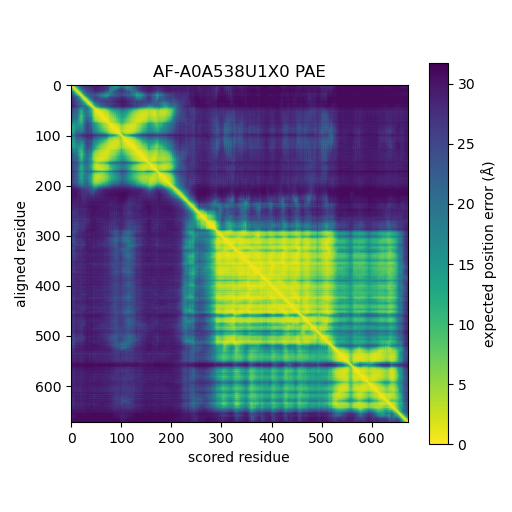5 494 PRO A CA 1
ATOM 3857 C C . PRO A 1 494 ? 13.922 -14.096 4.255 1.00 70.75 494 PRO A C 1
ATOM 3859 O O . PRO A 1 494 ? 13.138 -13.294 4.768 1.00 70.75 494 PRO A O 1
ATOM 3862 N N . ARG A 1 495 ? 13.584 -14.823 3.180 1.00 71.19 495 ARG A N 1
ATOM 3863 C CA . ARG A 1 495 ? 12.252 -14.825 2.558 1.00 71.19 495 ARG A CA 1
ATOM 3864 C C . ARG A 1 495 ? 11.314 -15.859 3.170 1.00 71.19 495 ARG A C 1
ATOM 3866 O O . ARG A 1 495 ? 10.097 -15.752 2.992 1.00 71.19 495 ARG A O 1
ATOM 3873 N N . ARG A 1 496 ? 11.842 -16.877 3.860 1.00 73.56 496 ARG A N 1
ATOM 3874 C CA . ARG A 1 496 ? 11.032 -17.977 4.391 1.00 73.56 496 ARG A CA 1
ATOM 3875 C C . ARG A 1 496 ? 10.644 -17.727 5.845 1.00 73.56 496 ARG A C 1
ATOM 3877 O O . ARG A 1 496 ? 11.511 -17.480 6.686 1.00 73.56 496 ARG A O 1
ATOM 3884 N N . PRO A 1 497 ? 9.336 -17.789 6.165 1.00 78.50 497 PRO A N 1
ATOM 3885 C CA . PRO A 1 497 ? 8.902 -17.596 7.530 1.00 78.50 497 PRO A CA 1
ATOM 3886 C C . PRO A 1 497 ? 9.077 -18.866 8.360 1.00 78.50 497 PRO A C 1
ATOM 3888 O O . PRO A 1 497 ? 8.443 -19.879 8.062 1.00 78.50 497 PRO A O 1
ATOM 3891 N N . ARG A 1 498 ? 9.834 -18.773 9.459 1.00 77.75 498 ARG A N 1
ATOM 3892 C CA . ARG A 1 498 ? 10.064 -19.881 10.404 1.00 77.75 498 ARG A CA 1
ATOM 3893 C C . ARG A 1 498 ? 8.766 -20.362 11.058 1.00 77.75 498 ARG A C 1
ATOM 3895 O O . ARG A 1 498 ? 8.550 -21.559 11.210 1.00 77.75 498 ARG A O 1
ATOM 3902 N N . ASN A 1 499 ? 7.893 -19.432 11.450 1.00 78.44 499 ASN A N 1
ATOM 3903 C CA . ASN A 1 499 ? 6.608 -19.732 12.082 1.00 78.44 499 ASN A CA 1
ATOM 3904 C C . ASN A 1 499 ? 5.449 -19.163 11.253 1.00 78.44 499 ASN A C 1
ATOM 3906 O O . ASN A 1 499 ? 4.910 -18.092 11.536 1.00 78.44 499 ASN A O 1
ATOM 3910 N N . ARG A 1 500 ? 5.087 -19.883 10.183 1.00 80.50 500 ARG A N 1
ATOM 3911 C CA . ARG A 1 500 ? 4.092 -19.428 9.196 1.00 80.50 500 ARG A CA 1
ATOM 3912 C C . ARG A 1 500 ? 2.707 -19.215 9.801 1.00 80.50 500 ARG A C 1
ATOM 3914 O O . ARG A 1 500 ? 2.030 -18.274 9.402 1.00 80.50 500 ARG A O 1
ATOM 3921 N N . THR A 1 501 ? 2.286 -20.073 10.728 1.00 79.69 501 THR A N 1
ATOM 3922 C CA . THR A 1 501 ? 0.962 -19.993 11.365 1.00 79.69 501 THR A CA 1
ATOM 3923 C C . THR A 1 501 ? 0.858 -18.742 12.222 1.00 79.69 501 THR A C 1
ATOM 3925 O O . THR A 1 501 ? -0.019 -17.917 11.986 1.00 79.69 501 THR A O 1
ATOM 3928 N N . LYS A 1 502 ? 1.828 -18.528 13.116 1.00 78.19 502 LYS A N 1
ATOM 3929 C CA . LYS A 1 502 ? 1.848 -17.350 13.986 1.00 78.19 502 LYS A CA 1
ATOM 3930 C C . LYS A 1 502 ? 2.030 -16.046 13.206 1.00 78.19 502 LYS A C 1
ATOM 3932 O O . LYS A 1 502 ? 1.419 -15.034 13.536 1.00 78.19 502 LYS A O 1
ATOM 3937 N N . LEU A 1 503 ? 2.833 -16.064 12.136 1.00 81.31 503 LEU A N 1
ATOM 3938 C CA . LEU A 1 503 ? 2.952 -14.911 11.241 1.00 81.31 503 LEU A CA 1
ATOM 3939 C C . LEU A 1 503 ? 1.625 -14.623 10.529 1.00 81.31 503 LEU A C 1
ATOM 3941 O O . LEU A 1 503 ? 1.232 -13.468 10.428 1.00 81.31 503 LEU A O 1
ATOM 3945 N N . ARG A 1 504 ? 0.915 -15.654 10.055 1.00 81.00 504 ARG A N 1
ATOM 3946 C CA . ARG A 1 504 ? -0.419 -15.481 9.464 1.00 81.00 504 ARG A CA 1
ATOM 3947 C C . ARG A 1 504 ? -1.394 -14.885 10.469 1.00 81.00 504 ARG A C 1
ATOM 3949 O O . ARG A 1 504 ? -2.061 -13.927 10.113 1.00 81.00 504 ARG A O 1
ATOM 3956 N N . GLU A 1 505 ? -1.440 -15.393 11.697 1.00 80.25 505 GLU A N 1
ATOM 3957 C CA . GLU A 1 505 ? -2.301 -14.856 12.759 1.00 80.25 505 GLU A CA 1
ATOM 3958 C C . GLU A 1 505 ? -2.036 -13.372 13.016 1.00 80.25 505 GLU A C 1
ATOM 3960 O O . GLU A 1 505 ? -2.965 -12.571 13.019 1.00 80.25 505 GLU A O 1
ATOM 3965 N N . LEU A 1 506 ? -0.762 -12.990 13.129 1.00 79.75 506 LEU A N 1
ATOM 3966 C CA . LEU A 1 506 ? -0.362 -11.593 13.276 1.00 79.75 506 LEU A CA 1
ATOM 3967 C C . LEU A 1 506 ? -0.827 -10.724 12.095 1.00 79.75 506 LEU A C 1
ATOM 3969 O O . LEU A 1 506 ? -1.216 -9.573 12.290 1.00 79.75 506 LEU A O 1
ATOM 3973 N N . LEU A 1 507 ? -0.757 -11.266 10.878 1.00 83.38 507 LEU A N 1
ATOM 3974 C CA . LEU A 1 507 ? -1.120 -10.566 9.651 1.00 83.38 507 LEU A CA 1
ATOM 3975 C C . LEU A 1 507 ? -2.630 -10.457 9.429 1.00 83.38 507 LEU A C 1
ATOM 3977 O O . LEU A 1 507 ? -3.053 -9.476 8.829 1.00 83.38 507 LEU A O 1
ATOM 3981 N N . MET A 1 508 ? -3.443 -11.407 9.898 1.00 79.56 508 MET A N 1
ATOM 3982 C CA . MET A 1 508 ? -4.899 -11.410 9.660 1.00 79.56 508 MET A CA 1
ATOM 3983 C C . MET A 1 508 ? -5.605 -10.151 10.177 1.00 79.56 508 MET A C 1
ATOM 3985 O O . MET A 1 508 ? -6.629 -9.753 9.624 1.00 79.56 508 MET A O 1
ATOM 3989 N N . ASP A 1 509 ? -5.046 -9.513 11.202 1.00 81.44 509 ASP A N 1
ATOM 3990 C CA . ASP A 1 509 ? -5.632 -8.326 11.828 1.00 81.44 509 ASP A CA 1
ATOM 3991 C C . ASP A 1 509 ? -5.239 -7.013 11.143 1.00 81.44 509 ASP A C 1
ATOM 3993 O O . ASP A 1 509 ? -5.765 -5.962 11.498 1.00 81.44 509 ASP A O 1
ATOM 3997 N N . VAL A 1 510 ? -4.276 -7.046 10.217 1.00 85.56 510 VAL A N 1
ATOM 3998 C CA . VAL A 1 510 ? -3.723 -5.837 9.583 1.00 85.56 510 VAL A CA 1
ATOM 3999 C C . VAL A 1 510 ? -3.583 -5.948 8.070 1.00 85.56 510 VAL A C 1
ATOM 4001 O O . VAL A 1 510 ? -3.332 -4.935 7.433 1.00 85.56 510 VAL A O 1
ATOM 4004 N N . MET A 1 511 ? -3.705 -7.136 7.477 1.00 90.75 511 MET A N 1
ATOM 4005 C CA . MET A 1 511 ? -3.465 -7.373 6.055 1.00 90.75 511 MET A CA 1
ATOM 4006 C C . MET A 1 511 ? -4.626 -8.127 5.410 1.00 90.75 511 MET A C 1
ATOM 4008 O O . MET A 1 511 ? -4.993 -9.217 5.851 1.00 90.75 511 MET A O 1
ATOM 4012 N N . VAL A 1 512 ? -5.155 -7.567 4.322 1.00 90.38 512 VAL A N 1
ATOM 4013 C CA . VAL A 1 512 ? -6.089 -8.243 3.411 1.00 90.38 512 VAL A CA 1
ATOM 4014 C C . VAL A 1 512 ? -5.322 -8.615 2.152 1.00 90.38 512 VAL A C 1
ATOM 4016 O O . VAL A 1 512 ? -4.506 -7.830 1.674 1.00 90.38 512 VAL A O 1
ATOM 4019 N N . ARG A 1 513 ? -5.529 -9.827 1.637 1.00 88.62 513 ARG A N 1
ATOM 4020 C CA . ARG A 1 513 ? -4.910 -10.269 0.387 1.00 88.62 513 ARG A CA 1
ATOM 4021 C C . ARG A 1 513 ? -5.854 -11.177 -0.381 1.00 88.62 513 ARG A C 1
ATOM 4023 O O . ARG A 1 513 ? -6.030 -12.329 0.011 1.00 88.62 513 ARG A O 1
ATOM 4030 N N . ASN A 1 514 ? -6.341 -10.681 -1.507 1.00 85.69 514 ASN A N 1
ATOM 4031 C CA . ASN A 1 514 ? -7.078 -11.448 -2.499 1.00 85.69 514 ASN A CA 1
ATOM 4032 C C . ASN A 1 514 ? -6.169 -11.789 -3.694 1.00 85.69 514 ASN A C 1
ATOM 4034 O O . ASN A 1 514 ? -5.327 -10.986 -4.117 1.00 85.69 514 ASN A O 1
ATOM 4038 N N . THR A 1 515 ? -6.313 -12.998 -4.242 1.00 82.62 515 THR A N 1
ATOM 4039 C CA . THR A 1 515 ? -5.617 -13.441 -5.465 1.00 82.62 515 THR A CA 1
ATOM 4040 C C . THR A 1 515 ? -6.616 -13.740 -6.568 1.00 82.62 515 THR A C 1
ATOM 4042 O O . THR A 1 515 ? -7.727 -14.175 -6.276 1.00 82.62 515 THR A O 1
ATOM 4045 N N . ARG A 1 516 ? -6.209 -13.601 -7.837 1.00 76.81 516 ARG A N 1
ATOM 4046 C CA . ARG A 1 516 ? -7.056 -13.900 -9.010 1.00 76.81 516 ARG A CA 1
ATOM 4047 C C . ARG A 1 516 ? -7.615 -15.321 -9.021 1.00 76.81 516 ARG A C 1
ATOM 4049 O O . ARG A 1 516 ? -8.673 -15.548 -9.575 1.00 76.81 516 ARG A O 1
ATOM 4056 N N . SER A 1 517 ? -6.909 -16.272 -8.415 1.00 72.94 517 SER A N 1
ATOM 4057 C CA . SER A 1 517 ? -7.374 -17.656 -8.266 1.00 72.94 517 SER A CA 1
ATOM 4058 C C . SER A 1 517 ? -8.457 -17.841 -7.200 1.00 72.94 517 SER A C 1
ATOM 4060 O O . SER A 1 517 ? -9.185 -18.826 -7.241 1.00 72.94 517 SER A O 1
ATOM 4062 N N . GLN A 1 518 ? -8.530 -16.943 -6.215 1.00 67.38 518 GLN A N 1
ATOM 4063 C CA . GLN A 1 518 ? -9.495 -17.000 -5.112 1.00 67.38 518 GLN A CA 1
ATOM 4064 C C . GLN A 1 518 ? -10.762 -16.206 -5.413 1.00 67.38 518 GLN A C 1
ATOM 4066 O O . GLN A 1 518 ? -11.824 -16.510 -4.879 1.00 67.38 518 GLN A O 1
ATOM 4071 N N . VAL A 1 519 ? -10.641 -15.184 -6.253 1.00 71.81 519 VAL A N 1
ATOM 4072 C CA . VAL A 1 519 ? -11.760 -14.386 -6.747 1.00 71.81 519 VAL A CA 1
ATOM 4073 C C . VAL A 1 519 ? -12.214 -14.991 -8.073 1.00 71.81 519 VAL A C 1
ATOM 4075 O O . VAL A 1 519 ? -11.404 -15.186 -8.969 1.00 71.81 519 VAL A O 1
ATOM 4078 N N . SER A 1 520 ? -13.496 -15.315 -8.224 1.00 64.00 520 SER A N 1
ATOM 4079 C CA . SER A 1 520 ? -14.047 -15.923 -9.449 1.00 64.00 520 SER A CA 1
ATOM 4080 C C . SER A 1 520 ? -14.154 -14.926 -10.618 1.00 64.00 520 SER A C 1
ATOM 4082 O O . SER A 1 520 ? -15.181 -14.833 -11.284 1.00 64.00 520 SER A O 1
ATOM 4084 N N . LEU A 1 521 ? -13.098 -14.147 -10.859 1.00 65.81 521 LEU A N 1
ATOM 4085 C CA . LEU A 1 521 ? -12.986 -13.199 -11.960 1.00 65.81 521 LEU A CA 1
ATOM 4086 C C . LEU A 1 521 ? -12.634 -13.957 -13.243 1.00 65.81 521 LEU A C 1
ATOM 4088 O O . LEU A 1 521 ? -11.524 -14.472 -13.390 1.00 65.81 521 LEU A O 1
ATOM 4092 N N . ARG A 1 522 ? -13.569 -14.005 -14.196 1.00 63.66 522 ARG A N 1
ATOM 4093 C CA . ARG A 1 522 ? -13.323 -14.556 -15.536 1.00 63.66 522 ARG A CA 1
ATOM 4094 C C . ARG A 1 522 ? -12.553 -13.541 -16.381 1.00 63.66 522 ARG A C 1
ATOM 4096 O O . ARG A 1 522 ? -13.143 -12.753 -17.110 1.00 63.66 522 ARG A O 1
ATOM 4103 N N . LEU A 1 523 ? -11.229 -13.542 -16.254 1.00 65.88 523 LEU A N 1
ATOM 4104 C CA . LEU A 1 523 ? -10.341 -12.812 -17.161 1.00 65.88 523 LEU A CA 1
ATOM 4105 C C . LEU A 1 523 ? -9.981 -13.694 -18.369 1.00 65.88 523 LEU A C 1
ATOM 4107 O O . LEU A 1 523 ? -9.903 -14.916 -18.214 1.00 65.88 523 LEU A O 1
ATOM 4111 N N . PRO A 1 524 ? -9.723 -13.108 -19.553 1.00 70.62 524 PRO A N 1
ATOM 4112 C CA . PRO A 1 524 ? -9.201 -13.865 -20.683 1.00 70.62 524 PRO A CA 1
ATOM 4113 C C . PRO A 1 524 ? -7.855 -14.523 -20.320 1.00 70.62 524 PRO A C 1
ATOM 4115 O O . PRO A 1 524 ? -7.084 -13.961 -19.528 1.00 70.62 524 PRO A O 1
ATOM 4118 N N . PRO A 1 525 ? -7.560 -15.716 -20.866 1.00 69.25 525 PRO A N 1
ATOM 4119 C CA . PRO A 1 525 ? -6.320 -16.424 -20.579 1.00 69.25 525 PRO A CA 1
ATOM 4120 C C . PRO A 1 525 ? -5.109 -15.582 -20.998 1.00 69.25 525 PRO A C 1
ATOM 4122 O O . PRO A 1 525 ? -5.090 -14.960 -22.057 1.00 69.25 525 PRO A O 1
ATOM 4125 N N . ARG A 1 526 ? -4.079 -15.551 -20.144 1.00 76.19 526 ARG A N 1
ATOM 4126 C CA . ARG A 1 526 ? -2.814 -14.875 -20.449 1.00 76.19 526 ARG A CA 1
ATOM 4127 C C . ARG A 1 526 ? -1.887 -15.838 -21.177 1.00 76.19 526 ARG A C 1
ATOM 4129 O O . ARG A 1 526 ? -1.405 -16.791 -20.572 1.00 76.19 526 ARG A O 1
ATOM 4136 N N . GLU A 1 527 ? -1.534 -15.507 -22.410 1.00 78.31 527 GLU A N 1
ATOM 4137 C CA . GLU A 1 527 ? -0.455 -16.171 -23.138 1.00 78.31 527 GLU A CA 1
ATOM 4138 C C . GLU A 1 527 ? 0.857 -15.399 -22.955 1.00 78.31 527 GLU A C 1
ATOM 4140 O O . GLU A 1 527 ? 0.913 -14.177 -23.104 1.00 78.31 527 GLU A O 1
ATOM 4145 N N . ALA A 1 528 ? 1.927 -16.099 -22.579 1.00 85.00 528 ALA A N 1
ATOM 4146 C CA . ALA A 1 528 ? 3.257 -15.518 -22.427 1.00 85.00 528 ALA A CA 1
ATOM 4147 C C . ALA A 1 528 ? 4.268 -16.356 -23.212 1.00 85.00 528 ALA A C 1
ATOM 4149 O O . ALA A 1 528 ? 4.399 -17.553 -22.970 1.00 85.00 528 ALA A O 1
ATOM 4150 N N . ALA A 1 529 ? 4.995 -15.717 -24.128 1.00 84.25 529 ALA A N 1
ATOM 4151 C CA . ALA A 1 529 ? 6.015 -16.358 -24.950 1.00 84.25 529 ALA A CA 1
ATOM 4152 C C . ALA A 1 529 ? 7.294 -15.512 -24.980 1.00 84.25 529 ALA A C 1
ATOM 4154 O O . ALA A 1 529 ? 7.244 -14.281 -25.001 1.00 84.25 529 ALA A O 1
ATOM 4155 N N . THR A 1 530 ? 8.449 -16.177 -24.997 1.00 90.25 530 THR A N 1
ATOM 4156 C CA . THR A 1 530 ? 9.751 -15.543 -25.228 1.00 90.25 530 THR A CA 1
ATOM 4157 C C . THR A 1 530 ? 10.222 -15.910 -26.624 1.00 90.25 530 THR A C 1
ATOM 4159 O O . THR A 1 530 ? 10.383 -17.088 -26.929 1.00 90.25 530 THR A O 1
ATOM 4162 N N . LEU A 1 531 ? 10.438 -14.902 -27.468 1.00 86.81 531 LEU A N 1
ATOM 4163 C CA . LEU A 1 531 ? 10.866 -15.105 -28.848 1.00 86.81 531 LEU A CA 1
ATOM 4164 C C . LEU A 1 531 ? 12.385 -14.918 -28.964 1.00 86.81 531 LEU A C 1
ATOM 4166 O O . LEU A 1 531 ? 12.883 -13.844 -28.608 1.00 86.81 531 LEU A O 1
ATOM 4170 N N . PRO A 1 532 ? 13.134 -15.927 -29.441 1.00 89.81 532 PRO A N 1
ATOM 4171 C CA . PRO A 1 532 ? 14.539 -15.752 -29.774 1.00 89.81 532 PRO A CA 1
ATOM 4172 C C . PRO A 1 532 ? 14.659 -14.874 -31.024 1.00 89.81 532 PRO A C 1
ATOM 4174 O O . PRO A 1 532 ? 13.933 -15.058 -31.998 1.00 89.81 532 PRO A O 1
ATOM 4177 N N . ILE A 1 533 ? 15.574 -13.907 -30.993 1.00 89.44 533 ILE A N 1
ATOM 4178 C CA . ILE A 1 533 ? 15.762 -12.934 -32.075 1.00 89.44 533 ILE A CA 1
ATOM 4179 C C . ILE A 1 533 ? 17.191 -13.051 -32.587 1.00 89.44 533 ILE A C 1
ATOM 4181 O O . ILE A 1 533 ? 18.144 -13.037 -31.805 1.00 89.44 533 ILE A O 1
ATOM 4185 N N . VAL A 1 534 ? 17.335 -13.148 -33.906 1.00 87.88 534 VAL A N 1
ATOM 4186 C CA . VAL A 1 534 ? 18.639 -13.130 -34.568 1.00 87.88 534 VAL A CA 1
ATOM 4187 C C . VAL A 1 534 ? 19.030 -11.681 -34.843 1.00 87.88 534 VAL A C 1
ATOM 4189 O O . VAL A 1 534 ? 18.284 -10.940 -35.480 1.00 87.88 534 VAL A O 1
ATOM 4192 N N . LEU A 1 535 ? 20.195 -11.271 -34.337 1.00 89.44 535 LEU A N 1
ATOM 4193 C CA . LEU A 1 535 ? 20.750 -9.942 -34.599 1.00 89.44 535 LEU A CA 1
ATOM 4194 C C . LEU A 1 535 ? 21.152 -9.818 -36.070 1.00 89.44 535 LEU A C 1
ATOM 4196 O O . LEU A 1 535 ? 21.731 -10.752 -36.633 1.00 89.44 535 LEU A O 1
ATOM 4200 N N . THR A 1 536 ? 20.908 -8.651 -36.664 1.00 89.00 536 THR A N 1
ATOM 4201 C CA . THR A 1 536 ? 21.409 -8.348 -38.012 1.00 89.00 536 THR A CA 1
ATOM 4202 C C . THR A 1 536 ? 22.943 -8.290 -38.007 1.00 89.00 536 THR A C 1
ATOM 4204 O O . THR A 1 536 ? 23.537 -8.049 -36.952 1.00 89.00 536 THR A O 1
ATOM 4207 N N . PRO A 1 537 ? 23.634 -8.489 -39.146 1.00 91.88 537 PRO A N 1
ATOM 4208 C CA . PRO A 1 537 ? 25.097 -8.443 -39.169 1.00 91.88 537 PRO A CA 1
ATOM 4209 C C . PRO A 1 537 ? 25.698 -7.139 -38.594 1.00 91.88 537 PRO A C 1
ATOM 4211 O O . PRO A 1 537 ? 26.620 -7.240 -37.780 1.00 91.88 537 PRO A O 1
ATOM 4214 N N . PRO A 1 538 ? 25.165 -5.931 -38.895 1.00 90.88 538 PRO A N 1
ATOM 4215 C CA . PRO A 1 538 ? 25.626 -4.693 -38.258 1.00 90.88 538 PRO A CA 1
ATOM 4216 C C . PRO A 1 538 ? 25.375 -4.657 -36.742 1.00 90.88 538 PRO A C 1
ATOM 4218 O O . PRO A 1 538 ? 26.241 -4.238 -35.975 1.00 90.88 538 PRO A O 1
ATOM 4221 N N . GLU A 1 539 ? 24.209 -5.127 -36.292 1.00 91.06 539 GLU A N 1
ATOM 4222 C CA . GLU A 1 539 ? 23.834 -5.166 -34.872 1.00 91.06 539 GLU A CA 1
ATOM 4223 C C . GLU A 1 539 ? 24.708 -6.158 -34.089 1.00 91.06 539 GLU A C 1
ATOM 4225 O O . GLU A 1 539 ? 25.149 -5.862 -32.979 1.00 91.06 539 GLU A O 1
ATOM 4230 N N . ARG A 1 540 ? 25.048 -7.301 -34.698 1.00 93.94 540 ARG A N 1
ATOM 4231 C CA . ARG A 1 540 ? 25.996 -8.277 -34.151 1.00 93.94 540 ARG A CA 1
ATOM 4232 C C . ARG A 1 540 ? 27.401 -7.695 -34.026 1.00 93.94 540 ARG A C 1
ATOM 4234 O O . ARG A 1 540 ? 28.009 -7.835 -32.970 1.00 93.94 540 ARG A O 1
ATOM 4241 N N . ALA A 1 541 ? 27.892 -7.001 -35.052 1.00 94.12 541 ALA A N 1
ATOM 4242 C CA . ALA A 1 541 ? 29.206 -6.361 -35.005 1.00 94.12 541 ALA A CA 1
ATOM 4243 C C . ALA A 1 541 ? 29.301 -5.318 -33.877 1.00 94.12 541 ALA A C 1
ATOM 4245 O O . ALA A 1 541 ? 30.301 -5.277 -33.153 1.00 94.12 541 ALA A O 1
ATOM 4246 N N . LEU A 1 542 ? 28.246 -4.515 -33.684 1.00 94.25 542 LEU A N 1
ATOM 4247 C CA . LEU A 1 542 ? 28.144 -3.588 -32.556 1.00 94.25 542 LEU A CA 1
ATOM 4248 C C . LEU A 1 542 ? 28.143 -4.332 -31.215 1.00 94.25 542 LEU A C 1
ATOM 4250 O O . LEU A 1 542 ? 28.905 -3.970 -30.318 1.00 94.25 542 LEU A O 1
ATOM 4254 N N . TYR A 1 543 ? 27.307 -5.364 -31.080 1.00 94.56 543 TYR A N 1
ATOM 4255 C CA . TYR A 1 543 ? 27.190 -6.155 -29.856 1.00 94.56 543 TYR A CA 1
ATOM 4256 C C . TYR A 1 543 ? 28.535 -6.767 -29.454 1.00 94.56 543 TYR A C 1
ATOM 4258 O O . TYR A 1 543 ? 28.992 -6.576 -28.327 1.00 94.56 543 TYR A O 1
ATOM 4266 N N . ASP A 1 544 ? 29.216 -7.427 -30.392 1.00 95.44 544 ASP A N 1
ATOM 4267 C CA . ASP A 1 544 ? 30.518 -8.052 -30.159 1.00 95.44 544 ASP A CA 1
ATOM 4268 C C . ASP A 1 544 ? 31.593 -7.000 -29.827 1.00 95.44 544 ASP A C 1
ATOM 4270 O O . ASP A 1 544 ? 32.451 -7.216 -28.966 1.00 95.44 544 ASP A O 1
ATOM 4274 N N . GLY A 1 545 ? 31.531 -5.824 -30.464 1.00 93.56 545 GLY A N 1
ATOM 4275 C CA . GLY A 1 545 ? 32.366 -4.665 -30.142 1.00 93.56 545 GLY A CA 1
ATOM 4276 C C . GLY A 1 545 ? 32.189 -4.184 -28.699 1.00 93.56 545 GLY A C 1
ATOM 4277 O O . GLY A 1 545 ? 33.172 -4.079 -27.960 1.00 93.56 545 GLY A O 1
ATOM 4278 N N . VAL A 1 546 ? 30.943 -3.961 -28.273 1.00 93.19 546 VAL A N 1
ATOM 4279 C CA . VAL A 1 546 ? 30.606 -3.576 -26.894 1.00 93.19 546 VAL A CA 1
ATOM 4280 C C . VAL A 1 546 ? 31.042 -4.657 -25.908 1.00 93.19 546 VAL A C 1
ATOM 4282 O O . VAL A 1 546 ? 31.670 -4.349 -24.898 1.00 93.19 546 VAL A O 1
ATOM 4285 N N . THR A 1 547 ? 30.789 -5.932 -26.204 1.00 93.44 547 THR A N 1
ATOM 4286 C CA . THR A 1 547 ? 31.187 -7.039 -25.329 1.00 93.44 547 THR A CA 1
ATOM 4287 C C . THR A 1 547 ? 32.700 -7.132 -25.160 1.00 93.44 547 THR A C 1
ATOM 4289 O O . THR A 1 547 ? 33.168 -7.367 -24.044 1.00 93.44 547 THR A O 1
ATOM 4292 N N . ARG A 1 548 ? 33.489 -6.891 -26.215 1.00 91.44 548 ARG A N 1
ATOM 4293 C CA . ARG A 1 548 ? 34.954 -6.803 -26.098 1.00 91.44 548 ARG A CA 1
ATOM 4294 C C . ARG A 1 548 ? 35.385 -5.651 -25.194 1.00 91.44 548 ARG A C 1
ATOM 4296 O O . ARG A 1 548 ? 36.206 -5.875 -24.306 1.00 91.44 548 ARG A O 1
ATOM 4303 N N . LEU A 1 549 ? 34.799 -4.462 -25.360 1.00 86.94 549 LEU A N 1
ATOM 4304 C CA . LEU A 1 549 ? 35.079 -3.304 -24.503 1.00 86.94 549 LEU A CA 1
ATOM 4305 C C . LEU A 1 549 ? 34.761 -3.604 -23.032 1.00 86.94 549 LEU A C 1
ATOM 4307 O O . LEU A 1 549 ? 35.577 -3.342 -22.149 1.00 86.94 549 LEU A O 1
ATOM 4311 N N . VAL A 1 550 ? 33.592 -4.187 -22.767 1.00 87.62 550 VAL A N 1
ATOM 4312 C CA . VAL A 1 550 ? 33.150 -4.544 -21.416 1.00 87.62 550 VAL A CA 1
ATOM 4313 C C . VAL A 1 550 ? 34.105 -5.564 -20.798 1.00 87.62 550 VAL A C 1
ATOM 4315 O O . VAL A 1 550 ? 34.592 -5.340 -19.693 1.00 87.62 550 VAL A O 1
ATOM 4318 N N . ARG A 1 551 ? 34.455 -6.639 -21.514 1.00 86.06 551 ARG A N 1
ATOM 4319 C CA . ARG A 1 551 ? 35.414 -7.649 -21.029 1.00 86.06 551 ARG A CA 1
ATOM 4320 C C . ARG A 1 551 ? 36.786 -7.047 -20.718 1.00 86.06 551 ARG A C 1
ATOM 4322 O O . ARG A 1 551 ? 37.337 -7.334 -19.659 1.00 86.06 551 ARG A O 1
ATOM 4329 N N . ALA A 1 552 ? 37.300 -6.176 -21.587 1.00 81.25 552 ALA A N 1
ATOM 4330 C CA . ALA A 1 552 ? 38.571 -5.487 -21.369 1.00 81.25 552 ALA A CA 1
ATOM 4331 C C . ALA A 1 552 ? 38.524 -4.525 -20.163 1.00 81.25 552 ALA A C 1
ATOM 4333 O O . ALA A 1 552 ? 39.505 -4.397 -19.431 1.00 81.25 552 ALA A O 1
ATOM 4334 N N . GLY A 1 553 ? 37.382 -3.874 -19.923 1.00 74.56 553 GLY A N 1
ATOM 4335 C CA . GLY A 1 553 ? 37.184 -2.949 -18.803 1.00 74.56 553 GLY A CA 1
ATOM 4336 C C . GLY A 1 553 ? 37.008 -3.626 -17.438 1.00 74.56 553 GLY A C 1
ATOM 4337 O O . GLY A 1 553 ? 37.379 -3.047 -16.422 1.00 74.56 553 GLY A O 1
ATOM 4338 N N . TYR A 1 554 ? 36.493 -4.859 -17.390 1.00 65.00 554 TYR A N 1
ATOM 4339 C CA . TYR A 1 554 ? 36.305 -5.608 -16.138 1.00 65.00 554 TYR A CA 1
ATOM 4340 C C . TYR A 1 554 ? 37.614 -6.091 -15.494 1.00 65.00 554 TYR A C 1
ATOM 4342 O O . TYR A 1 554 ? 37.642 -6.302 -14.281 1.00 65.00 554 TYR A O 1
ATOM 4350 N N . GLY A 1 555 ? 38.683 -6.244 -16.283 1.00 56.94 555 GLY A N 1
ATOM 4351 C CA . GLY A 1 555 ? 39.998 -6.704 -15.819 1.00 56.94 555 GLY A CA 1
ATOM 4352 C C . GLY A 1 555 ? 40.913 -5.609 -15.262 1.00 56.94 555 GLY A C 1
ATOM 4353 O O . GLY A 1 555 ? 41.983 -5.926 -14.752 1.00 56.94 555 GLY A O 1
ATOM 4354 N N . ARG A 1 556 ? 40.527 -4.327 -15.345 1.00 62.72 556 ARG A N 1
ATOM 4355 C CA . ARG A 1 556 ? 41.328 -3.219 -14.804 1.00 62.72 556 ARG A CA 1
ATOM 4356 C C . ARG A 1 556 ? 40.920 -2.912 -13.356 1.00 62.72 556 ARG A C 1
ATOM 4358 O O . ARG A 1 556 ? 39.721 -2.796 -13.082 1.00 62.72 556 ARG A O 1
ATOM 4365 N N . PRO A 1 557 ? 41.877 -2.740 -12.426 1.00 49.41 557 PRO A N 1
ATOM 4366 C CA . PRO A 1 557 ? 41.594 -2.213 -11.099 1.00 49.41 557 PRO A CA 1
ATOM 4367 C C . PRO A 1 557 ? 41.281 -0.720 -11.244 1.00 49.41 557 PRO A C 1
ATOM 4369 O O . PRO A 1 557 ? 42.153 0.134 -11.177 1.00 49.41 557 PRO A O 1
ATOM 4372 N N . THR A 1 558 ? 40.031 -0.397 -11.561 1.00 54.12 558 THR A N 1
ATOM 4373 C CA . THR A 1 558 ? 39.526 0.973 -11.460 1.00 54.12 558 THR A CA 1
ATOM 4374 C C . THR A 1 558 ? 38.803 1.113 -10.130 1.00 54.12 558 THR A C 1
ATOM 4376 O O . THR A 1 558 ? 37.763 0.478 -9.937 1.00 54.12 558 THR A O 1
ATOM 4379 N N . ASP A 1 559 ? 39.315 1.978 -9.257 1.00 47.38 559 ASP A N 1
ATOM 4380 C CA . ASP A 1 559 ? 38.811 2.260 -7.901 1.00 47.38 559 ASP A CA 1
ATOM 4381 C C . ASP A 1 559 ? 37.409 2.904 -7.852 1.00 47.38 559 ASP A C 1
ATOM 4383 O O . ASP A 1 559 ? 36.886 3.221 -6.787 1.00 47.38 559 ASP A O 1
ATOM 4387 N N . ALA A 1 560 ? 36.739 3.069 -8.994 1.00 56.00 560 ALA A N 1
ATOM 4388 C CA . ALA A 1 560 ? 35.403 3.640 -9.070 1.00 56.00 560 ALA A CA 1
ATOM 4389 C C . ALA A 1 560 ? 34.342 2.558 -9.328 1.00 56.00 560 ALA A C 1
ATOM 4391 O O . ALA A 1 560 ? 34.156 2.083 -10.452 1.00 56.00 560 ALA A O 1
ATOM 4392 N N . GLN A 1 561 ? 33.545 2.251 -8.300 1.00 52.53 561 GLN A N 1
ATOM 4393 C CA . GLN A 1 561 ? 32.321 1.436 -8.373 1.00 52.53 561 GLN A CA 1
ATOM 4394 C C . GLN A 1 561 ? 31.360 1.882 -9.507 1.00 52.53 561 GLN A C 1
ATOM 4396 O O . GLN A 1 561 ? 30.615 1.065 -10.049 1.00 52.53 561 GLN A O 1
ATOM 4401 N N . GLY A 1 562 ? 31.435 3.152 -9.936 1.00 56.16 562 GLY A N 1
ATOM 4402 C CA . GLY A 1 562 ? 30.679 3.711 -11.063 1.00 56.16 562 GLY A CA 1
ATOM 4403 C C . GLY A 1 562 ? 31.080 3.199 -12.457 1.00 56.16 562 GLY A C 1
ATOM 4404 O O . GLY A 1 562 ? 30.210 3.074 -13.319 1.00 56.16 562 GLY A O 1
ATOM 4405 N N . GLY A 1 563 ? 32.347 2.831 -12.690 1.00 71.31 563 GLY A N 1
ATOM 4406 C CA . GLY A 1 563 ? 32.817 2.367 -14.007 1.00 71.31 563 GLY A CA 1
ATOM 4407 C C . GLY A 1 563 ? 32.261 0.992 -14.391 1.00 71.31 563 GLY A C 1
ATOM 4408 O O . GLY A 1 563 ? 31.803 0.780 -15.513 1.00 71.31 563 GLY A O 1
ATOM 4409 N N . ARG A 1 564 ? 32.195 0.070 -13.423 1.00 75.31 564 ARG A N 1
ATOM 4410 C CA . ARG A 1 564 ? 31.604 -1.265 -13.621 1.00 75.31 564 ARG A CA 1
ATOM 4411 C C . ARG A 1 564 ? 30.108 -1.197 -13.909 1.00 75.31 564 ARG A C 1
ATOM 4413 O O . ARG A 1 564 ? 29.610 -1.967 -14.727 1.00 75.31 564 ARG A O 1
ATOM 4420 N N . MET A 1 565 ? 29.394 -0.283 -13.251 1.00 78.12 565 MET A N 1
ATOM 4421 C CA . MET A 1 565 ? 27.958 -0.114 -13.469 1.00 78.12 565 MET A CA 1
ATOM 4422 C C . MET A 1 565 ? 27.674 0.453 -14.862 1.00 78.12 565 MET A C 1
ATOM 4424 O O . MET A 1 565 ? 26.824 -0.091 -15.557 1.00 78.12 565 MET A O 1
ATOM 4428 N N . ALA A 1 566 ? 28.452 1.441 -15.316 1.00 82.31 566 ALA A N 1
ATOM 4429 C CA . ALA A 1 566 ? 28.349 1.975 -16.675 1.00 82.31 566 ALA A CA 1
ATOM 4430 C C . ALA A 1 566 ? 28.581 0.897 -17.751 1.00 82.31 566 ALA A C 1
ATOM 4432 O O . ALA A 1 566 ? 27.802 0.794 -18.693 1.00 82.31 566 ALA A O 1
ATOM 4433 N N . LEU A 1 567 ? 29.588 0.031 -17.577 1.00 86.88 567 LEU A N 1
ATOM 4434 C CA . LEU A 1 567 ? 29.841 -1.084 -18.499 1.00 86.88 567 LEU A CA 1
ATOM 4435 C C . LEU A 1 567 ? 28.713 -2.131 -18.499 1.00 86.88 567 LEU A C 1
ATOM 4437 O O . LEU A 1 567 ? 28.388 -2.675 -19.553 1.00 86.88 567 LEU A O 1
ATOM 4441 N N . ARG A 1 568 ? 28.084 -2.411 -17.344 1.00 87.12 568 ARG A N 1
ATOM 4442 C CA . ARG A 1 568 ? 26.882 -3.271 -17.290 1.00 87.12 568 ARG A CA 1
ATOM 4443 C C . ARG A 1 568 ? 25.721 -2.652 -18.050 1.00 87.12 568 ARG A C 1
ATOM 4445 O O . ARG A 1 568 ? 25.067 -3.359 -18.812 1.00 87.12 568 ARG A O 1
ATOM 4452 N N . THR A 1 569 ? 25.480 -1.360 -17.842 1.00 89.19 569 THR A N 1
ATOM 4453 C CA . THR A 1 569 ? 24.427 -0.625 -18.544 1.00 89.19 569 THR A CA 1
ATOM 4454 C C . THR A 1 569 ? 24.659 -0.677 -20.049 1.00 89.19 569 THR A C 1
ATOM 4456 O O . THR A 1 569 ? 23.752 -1.068 -20.772 1.00 89.19 569 THR A O 1
ATOM 4459 N N . LEU A 1 570 ? 25.886 -0.421 -20.508 1.00 90.62 570 LEU A N 1
ATOM 4460 C CA . LEU A 1 570 ? 26.245 -0.468 -21.925 1.00 90.62 570 LEU A CA 1
ATOM 4461 C C . LEU A 1 570 ? 26.026 -1.861 -22.548 1.00 90.62 570 LEU A C 1
ATOM 4463 O O . LEU A 1 570 ? 25.496 -1.979 -23.652 1.00 90.62 570 LEU A O 1
ATOM 4467 N N . GLN A 1 571 ? 26.382 -2.936 -21.835 1.00 92.94 571 GLN A N 1
ATOM 4468 C CA . GLN A 1 571 ? 26.123 -4.306 -22.299 1.00 92.94 571 GLN A CA 1
ATOM 4469 C C . GLN A 1 571 ? 24.620 -4.614 -22.392 1.00 92.94 571 GLN A C 1
ATOM 4471 O O . GLN A 1 571 ? 24.194 -5.316 -23.311 1.00 92.94 571 GLN A O 1
ATOM 4476 N N . ALA A 1 572 ? 23.818 -4.112 -21.448 1.00 91.31 572 ALA A N 1
ATOM 4477 C CA . ALA A 1 572 ? 22.365 -4.260 -21.475 1.00 91.31 572 ALA A CA 1
ATOM 4478 C C . ALA A 1 572 ? 21.731 -3.448 -22.622 1.00 91.31 572 ALA A C 1
ATOM 4480 O O . ALA A 1 572 ? 20.856 -3.958 -23.323 1.00 91.31 572 ALA A O 1
ATOM 4481 N N . GLU A 1 573 ? 22.227 -2.235 -22.879 1.00 91.94 573 GLU A N 1
ATOM 4482 C CA . GLU A 1 573 ? 21.812 -1.378 -23.999 1.00 91.94 573 GLU A CA 1
ATOM 4483 C C . GLU A 1 573 ? 22.099 -2.014 -25.357 1.00 91.94 573 GLU A C 1
ATOM 4485 O O . GLU A 1 573 ? 21.248 -1.937 -26.243 1.00 91.94 573 GLU A O 1
ATOM 4490 N N . ALA A 1 574 ? 23.237 -2.702 -25.508 1.00 91.19 574 ALA A N 1
ATOM 4491 C CA . ALA A 1 574 ? 23.573 -3.443 -26.727 1.00 91.19 574 ALA A CA 1
ATOM 4492 C C . ALA A 1 574 ? 22.585 -4.575 -27.017 1.00 91.19 574 ALA A C 1
ATOM 4494 O O . ALA A 1 574 ? 22.352 -4.919 -28.172 1.00 91.19 574 ALA A O 1
ATOM 4495 N N . GLY A 1 575 ? 21.959 -5.125 -25.975 1.00 88.69 575 GLY A N 1
ATOM 4496 C CA . GLY A 1 575 ? 20.835 -6.038 -26.121 1.00 88.69 575 GLY A CA 1
ATOM 4497 C C . GLY A 1 575 ? 19.508 -5.341 -26.429 1.00 88.69 575 GLY A C 1
ATOM 4498 O O . GLY A 1 575 ? 18.560 -6.031 -26.784 1.00 88.69 575 GLY A O 1
ATOM 4499 N N . SER A 1 576 ? 19.387 -4.020 -26.274 1.00 89.12 576 SER A N 1
ATOM 4500 C CA . SER A 1 576 ? 18.148 -3.256 -26.482 1.00 89.12 576 SER A CA 1
ATOM 4501 C C . SER A 1 576 ? 18.089 -2.601 -27.861 1.00 89.12 576 SER A C 1
ATOM 4503 O O . SER A 1 576 ? 17.219 -2.955 -28.653 1.00 89.12 576 SER A O 1
ATOM 4505 N N . SER A 1 577 ? 18.975 -1.638 -28.140 1.00 89.75 577 SER A N 1
ATOM 4506 C CA . SER A 1 577 ? 19.063 -0.965 -29.442 1.00 89.75 577 SER A CA 1
ATOM 4507 C C . SER A 1 577 ? 20.397 -0.242 -29.632 1.00 89.75 577 SER A C 1
ATOM 4509 O O . SER A 1 577 ? 21.004 0.245 -28.676 1.00 89.75 577 SER A O 1
ATOM 4511 N N . ALA A 1 578 ? 20.809 -0.079 -30.890 1.00 90.69 578 ALA A N 1
ATOM 4512 C CA . ALA A 1 578 ? 22.003 0.689 -31.241 1.00 90.69 578 ALA A CA 1
ATOM 4513 C C . ALA A 1 578 ? 21.913 2.171 -30.829 1.00 90.69 578 ALA A C 1
ATOM 4515 O O . ALA A 1 578 ? 22.922 2.777 -30.472 1.00 90.69 578 ALA A O 1
ATOM 4516 N N . ALA A 1 579 ? 20.709 2.754 -30.821 1.00 87.62 579 ALA A N 1
ATOM 4517 C CA . ALA A 1 579 ? 20.498 4.140 -30.409 1.00 87.62 579 ALA A CA 1
ATOM 4518 C C . ALA A 1 579 ? 20.811 4.369 -28.920 1.00 87.62 579 ALA A C 1
ATOM 4520 O O . ALA A 1 579 ? 21.451 5.367 -28.589 1.00 87.62 579 ALA A O 1
ATOM 4521 N N . ALA A 1 580 ? 20.414 3.435 -28.046 1.00 90.31 580 ALA A N 1
ATOM 4522 C CA . ALA A 1 580 ? 20.726 3.500 -26.617 1.00 90.31 580 ALA A CA 1
ATOM 4523 C C . ALA A 1 580 ? 22.240 3.396 -26.376 1.00 90.31 580 ALA A C 1
ATOM 4525 O O . ALA A 1 580 ? 22.822 4.250 -25.710 1.00 90.31 580 ALA A O 1
ATOM 4526 N N . VAL A 1 581 ? 22.893 2.430 -27.034 1.00 91.88 581 VAL A N 1
ATOM 4527 C CA . VAL A 1 581 ? 24.356 2.268 -26.989 1.00 91.88 581 VAL A CA 1
ATOM 4528 C C . VAL A 1 581 ? 25.069 3.550 -27.417 1.00 91.88 581 VAL A C 1
ATOM 4530 O O . VAL A 1 581 ? 25.996 4.002 -26.749 1.00 91.88 581 VAL A O 1
ATOM 4533 N N . ARG A 1 582 ? 24.630 4.170 -28.518 1.00 91.00 582 ARG A N 1
ATOM 4534 C CA . ARG A 1 582 ? 25.258 5.380 -29.060 1.00 91.00 582 ARG A CA 1
ATOM 4535 C C . ARG A 1 582 ? 25.215 6.554 -28.079 1.00 91.00 582 ARG A C 1
ATOM 4537 O O . ARG A 1 582 ? 26.210 7.267 -27.962 1.00 91.00 582 ARG A O 1
ATOM 4544 N N . ALA A 1 583 ? 24.100 6.753 -27.375 1.00 88.50 583 ALA A N 1
ATOM 4545 C CA . ALA A 1 583 ? 23.955 7.836 -26.400 1.00 88.50 583 ALA A CA 1
ATOM 4546 C C . ALA A 1 583 ? 24.923 7.676 -25.214 1.00 88.50 583 ALA A C 1
ATOM 4548 O O . ALA A 1 583 ? 25.622 8.623 -24.830 1.00 88.50 583 ALA A O 1
ATOM 4549 N N . THR A 1 584 ? 25.034 6.456 -24.687 1.00 89.88 584 THR A N 1
ATOM 4550 C CA . THR A 1 584 ? 25.970 6.147 -23.602 1.00 89.88 584 THR A CA 1
ATOM 4551 C C . THR A 1 584 ? 27.421 6.252 -24.064 1.00 89.88 584 THR A C 1
ATOM 4553 O O . THR A 1 584 ? 28.226 6.898 -23.389 1.00 89.88 584 THR A O 1
ATOM 4556 N N . LEU A 1 585 ? 27.763 5.713 -25.242 1.00 90.00 585 LEU A N 1
ATOM 4557 C CA . LEU A 1 585 ? 29.110 5.825 -25.811 1.00 90.00 585 LEU A CA 1
ATOM 4558 C C . LEU A 1 585 ? 29.529 7.282 -26.026 1.00 90.00 585 LEU A C 1
ATOM 4560 O O . LEU A 1 585 ? 30.639 7.640 -25.644 1.00 90.00 585 LEU A O 1
ATOM 4564 N N . ALA A 1 586 ? 28.650 8.140 -26.554 1.00 87.75 586 ALA A N 1
ATOM 4565 C CA . ALA A 1 586 ? 28.946 9.561 -26.752 1.00 87.75 586 ALA A CA 1
ATOM 4566 C C . ALA A 1 586 ? 29.282 10.270 -25.426 1.00 87.75 586 ALA A C 1
ATOM 4568 O O . ALA A 1 586 ? 30.247 11.032 -25.342 1.00 87.75 586 ALA A O 1
ATOM 4569 N N . THR A 1 587 ? 28.544 9.956 -24.357 1.00 87.12 587 THR A N 1
ATOM 4570 C CA . THR A 1 587 ? 28.818 10.484 -23.010 1.00 87.12 587 THR A CA 1
ATOM 4571 C C . THR A 1 587 ? 30.146 9.958 -22.457 1.00 87.12 587 THR A C 1
ATOM 4573 O O . THR A 1 587 ? 30.909 10.703 -21.840 1.00 87.12 587 THR A O 1
ATOM 4576 N N . MET A 1 588 ? 30.449 8.675 -22.677 1.00 86.56 588 MET A N 1
ATOM 4577 C CA . MET A 1 588 ? 31.719 8.070 -22.265 1.00 86.56 588 MET A CA 1
ATOM 4578 C C . MET A 1 588 ? 32.909 8.652 -23.039 1.00 86.56 588 MET A C 1
ATOM 4580 O O . MET A 1 588 ? 33.958 8.873 -22.441 1.00 86.56 588 MET A O 1
ATOM 4584 N N . MET A 1 589 ? 32.744 8.957 -24.330 1.00 85.50 589 MET A N 1
ATOM 4585 C CA . MET A 1 589 ? 33.767 9.603 -25.162 1.00 85.50 589 MET A CA 1
ATOM 4586 C C . MET A 1 589 ? 34.151 10.974 -24.618 1.00 85.50 589 MET A C 1
ATOM 4588 O O . MET A 1 589 ? 35.338 11.248 -24.460 1.00 85.50 589 MET A O 1
ATOM 4592 N N . GLN A 1 590 ? 33.165 11.811 -24.279 1.00 85.06 590 GLN A N 1
ATOM 4593 C CA . GLN A 1 590 ? 33.406 13.148 -23.720 1.00 85.06 590 GLN A CA 1
ATOM 4594 C C . GLN A 1 590 ? 34.164 13.099 -22.388 1.00 85.06 590 GLN A C 1
ATOM 4596 O O . GLN A 1 590 ? 34.967 13.979 -22.096 1.00 85.06 590 GLN A O 1
ATOM 4601 N N . LYS A 1 591 ? 33.924 12.058 -21.583 1.00 83.75 591 LYS A N 1
ATOM 4602 C CA . LYS A 1 591 ? 34.555 11.866 -20.269 1.00 83.75 591 LYS A CA 1
ATOM 4603 C C . LYS A 1 591 ? 35.881 11.103 -20.329 1.00 83.75 591 LYS A C 1
ATOM 4605 O O . LYS A 1 591 ? 36.538 10.964 -19.300 1.00 83.75 591 LYS A O 1
ATOM 4610 N N . SER A 1 592 ? 36.262 10.572 -21.491 1.00 79.25 592 SER A N 1
ATOM 4611 C CA . SER A 1 592 ? 37.458 9.744 -21.620 1.00 79.25 592 SER A CA 1
ATOM 4612 C C . SER A 1 592 ? 38.719 10.619 -21.670 1.00 79.25 592 SER A C 1
ATOM 4614 O O . SER A 1 592 ? 38.838 11.457 -22.572 1.00 79.25 592 SER A O 1
ATOM 4616 N N . PRO A 1 593 ? 39.683 10.431 -20.747 1.00 75.69 593 PRO A N 1
ATOM 4617 C CA . PRO A 1 593 ? 40.865 11.286 -20.660 1.00 75.69 593 PRO A CA 1
ATOM 4618 C C . PRO A 1 593 ? 41.868 11.026 -21.796 1.00 75.69 593 PRO A C 1
ATOM 4620 O O . PRO A 1 593 ? 42.536 11.954 -22.252 1.00 75.69 593 PRO A O 1
ATOM 4623 N N . THR A 1 594 ? 41.942 9.798 -22.319 1.00 82.12 594 THR A N 1
ATOM 4624 C CA . THR A 1 594 ? 42.946 9.387 -23.315 1.00 82.12 594 THR A CA 1
ATOM 4625 C C . THR A 1 594 ? 42.435 9.487 -24.753 1.00 82.12 594 THR A C 1
ATOM 4627 O O . THR A 1 594 ? 41.275 9.187 -25.042 1.00 82.12 594 THR A O 1
ATOM 4630 N N . ALA A 1 595 ? 43.322 9.875 -25.676 1.00 81.25 595 ALA A N 1
ATOM 4631 C CA . ALA A 1 595 ? 43.018 9.935 -27.108 1.00 81.25 595 ALA A CA 1
ATOM 4632 C C . ALA A 1 595 ? 42.649 8.551 -27.670 1.00 81.25 595 ALA A C 1
ATOM 4634 O O . ALA A 1 595 ? 41.618 8.420 -28.326 1.00 81.25 595 ALA A O 1
ATOM 4635 N N . ASP A 1 596 ? 43.399 7.510 -27.300 1.00 79.56 596 ASP A N 1
ATOM 4636 C CA . ASP A 1 596 ? 43.125 6.124 -27.706 1.00 79.56 596 ASP A CA 1
ATOM 4637 C C . ASP A 1 596 ? 41.768 5.627 -27.196 1.00 79.56 596 ASP A C 1
ATOM 4639 O O . ASP A 1 596 ? 41.029 4.948 -27.907 1.00 79.56 596 ASP A O 1
ATOM 4643 N N . GLY A 1 597 ? 41.396 6.013 -25.969 1.00 80.31 597 GLY A N 1
ATOM 4644 C CA . GLY A 1 597 ? 40.090 5.693 -25.399 1.00 80.31 597 GLY A CA 1
ATOM 4645 C C . GLY A 1 597 ? 38.952 6.374 -26.159 1.00 80.31 597 GLY A C 1
ATOM 4646 O O . GLY A 1 597 ? 37.920 5.753 -26.406 1.00 80.31 597 GLY A O 1
ATOM 4647 N N . ARG A 1 598 ? 39.138 7.637 -26.567 1.00 84.75 598 ARG A N 1
ATOM 4648 C CA . ARG A 1 598 ? 38.169 8.354 -27.411 1.00 84.75 598 ARG A CA 1
ATOM 4649 C C . ARG A 1 598 ? 38.048 7.727 -28.800 1.00 84.75 598 ARG A C 1
ATOM 4651 O O . ARG A 1 598 ? 36.927 7.549 -29.264 1.00 84.75 598 ARG A O 1
ATOM 4658 N N . ALA A 1 599 ? 39.161 7.337 -29.422 1.00 85.44 599 ALA A N 1
ATOM 4659 C CA . ALA A 1 599 ? 39.166 6.675 -30.726 1.00 85.44 599 ALA A CA 1
ATOM 4660 C C . ALA A 1 599 ? 38.457 5.308 -30.687 1.00 85.44 599 ALA A C 1
ATOM 4662 O O . ALA A 1 599 ? 37.598 5.031 -31.524 1.00 85.44 599 ALA A O 1
ATOM 4663 N N . ALA A 1 600 ? 38.741 4.482 -29.674 1.00 84.81 600 ALA A N 1
ATOM 4664 C CA . ALA A 1 600 ? 38.109 3.171 -29.508 1.00 84.81 600 ALA A CA 1
ATOM 4665 C C . ALA A 1 600 ? 36.589 3.265 -29.284 1.00 84.81 600 ALA A C 1
ATOM 4667 O O . ALA A 1 600 ? 35.824 2.476 -29.840 1.00 84.81 600 ALA A O 1
ATOM 4668 N N . LEU A 1 601 ? 36.137 4.238 -28.487 1.00 88.94 601 LEU A N 1
ATOM 4669 C CA . LEU A 1 601 ? 34.710 4.497 -28.287 1.00 88.94 601 LEU A CA 1
ATOM 4670 C C . LEU A 1 601 ? 34.051 5.091 -29.547 1.00 88.94 601 LEU A C 1
ATOM 4672 O O . LEU A 1 601 ? 32.919 4.725 -29.858 1.00 88.94 601 LEU A O 1
ATOM 4676 N N . GLY A 1 602 ? 34.764 5.938 -30.298 1.00 89.25 602 GLY A N 1
ATOM 4677 C CA . GLY A 1 602 ? 34.309 6.487 -31.580 1.00 89.25 602 GLY A CA 1
ATOM 4678 C C . GLY A 1 602 ? 34.025 5.403 -32.618 1.00 89.25 602 GLY A C 1
ATOM 4679 O O . GLY A 1 602 ? 32.952 5.392 -33.211 1.00 89.25 602 GLY A O 1
ATOM 4680 N N . ALA A 1 603 ? 34.903 4.404 -32.732 1.00 91.19 603 ALA A N 1
ATOM 4681 C CA . ALA A 1 603 ? 34.678 3.263 -33.622 1.00 91.19 603 ALA A CA 1
ATOM 4682 C C . ALA A 1 603 ? 33.381 2.492 -33.290 1.00 91.19 603 ALA A C 1
ATOM 4684 O O . ALA A 1 603 ? 32.688 2.008 -34.186 1.00 91.19 603 ALA A O 1
ATOM 4685 N N . LEU A 1 604 ? 33.015 2.388 -32.006 1.00 92.31 604 LEU A N 1
ATOM 4686 C CA . LEU A 1 604 ? 31.749 1.772 -31.593 1.00 92.31 604 LEU A CA 1
ATOM 4687 C C . LEU A 1 604 ? 30.537 2.667 -31.894 1.00 92.31 604 LEU A C 1
ATOM 4689 O O . LEU A 1 604 ? 29.473 2.147 -32.232 1.00 92.31 604 LEU A O 1
ATOM 4693 N N . VAL A 1 605 ? 30.682 3.993 -31.807 1.00 92.12 605 VAL A N 1
ATOM 4694 C CA . VAL A 1 605 ? 29.646 4.947 -32.240 1.00 92.12 605 VAL A CA 1
ATOM 4695 C C . VAL A 1 605 ? 29.381 4.811 -33.739 1.00 92.12 605 VAL A C 1
ATOM 4697 O O . VAL A 1 605 ? 2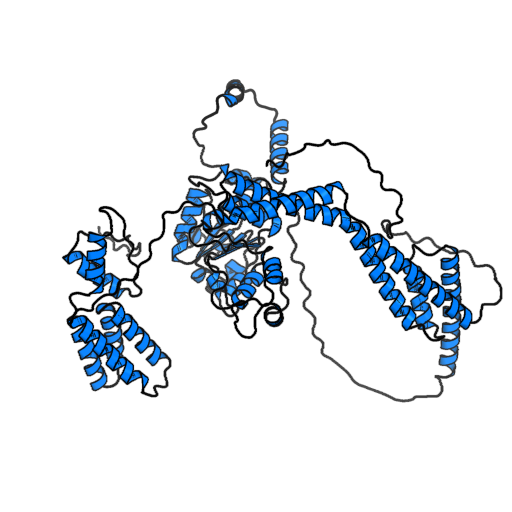8.216 4.774 -34.141 1.00 92.12 605 VAL A O 1
ATOM 4700 N N . ASP A 1 606 ? 30.427 4.644 -34.547 1.00 91.31 606 ASP A N 1
ATOM 4701 C CA . ASP A 1 606 ? 30.298 4.427 -35.990 1.00 91.31 606 ASP A CA 1
ATOM 4702 C C . ASP A 1 606 ? 29.609 3.097 -36.305 1.00 91.31 606 ASP A C 1
ATOM 4704 O O . ASP A 1 606 ? 28.735 3.034 -37.171 1.00 91.31 606 ASP A O 1
ATOM 4708 N N . LEU A 1 607 ? 29.946 2.025 -35.577 1.00 91.81 607 LEU A N 1
ATOM 4709 C CA . LEU A 1 607 ? 29.229 0.752 -35.689 1.00 91.81 607 LEU A CA 1
ATOM 4710 C C . LEU A 1 607 ? 27.752 0.907 -35.317 1.00 91.81 607 LEU A C 1
ATOM 4712 O O . LEU A 1 607 ? 26.897 0.374 -36.019 1.00 91.81 607 LEU A O 1
ATOM 4716 N N . ALA A 1 608 ? 27.437 1.672 -34.269 1.00 90.06 608 ALA A N 1
ATOM 4717 C CA . ALA A 1 608 ? 26.057 1.935 -33.876 1.00 90.06 608 ALA A CA 1
ATOM 4718 C C . ALA A 1 608 ? 25.291 2.752 -34.926 1.00 90.06 608 ALA A C 1
ATOM 4720 O O . ALA A 1 608 ? 24.100 2.523 -35.126 1.00 90.06 608 ALA A O 1
ATOM 4721 N N . ALA A 1 609 ? 25.958 3.674 -35.624 1.00 88.44 609 ALA A N 1
ATOM 4722 C CA . ALA A 1 609 ? 25.359 4.449 -36.707 1.00 88.44 609 ALA A CA 1
ATOM 4723 C C . ALA A 1 609 ? 25.020 3.598 -37.944 1.00 88.44 609 ALA A C 1
ATOM 4725 O O . ALA A 1 609 ? 24.051 3.902 -38.631 1.00 88.44 609 ALA A O 1
ATOM 4726 N N . ARG A 1 610 ? 25.766 2.513 -38.195 1.00 89.38 610 ARG A N 1
ATOM 4727 C CA . ARG A 1 610 ? 25.515 1.569 -39.304 1.00 89.38 610 ARG A CA 1
ATOM 4728 C C . ARG A 1 610 ? 24.326 0.636 -39.065 1.00 89.38 610 ARG A C 1
ATOM 4730 O O . ARG A 1 610 ? 23.904 -0.064 -39.983 1.00 89.38 610 ARG A O 1
ATOM 4737 N N . VAL A 1 611 ? 23.793 0.578 -37.843 1.00 87.38 611 VAL A N 1
ATOM 4738 C CA . VAL A 1 611 ? 22.609 -0.232 -37.534 1.00 87.38 611 VAL A CA 1
ATOM 4739 C C . VAL A 1 611 ? 21.353 0.540 -37.930 1.00 87.38 611 VAL A C 1
ATOM 4741 O O . VAL A 1 611 ? 20.764 1.266 -37.131 1.00 87.38 611 VAL A O 1
ATOM 4744 N N . GLU A 1 612 ? 20.931 0.371 -39.179 1.00 81.50 612 GLU A N 1
ATOM 4745 C CA . GLU A 1 612 ? 19.702 0.989 -39.693 1.00 81.50 612 GLU A CA 1
ATOM 4746 C C . GLU A 1 612 ? 18.444 0.198 -39.318 1.00 81.50 612 GLU A C 1
ATOM 4748 O O . GLU A 1 612 ? 17.387 0.779 -39.079 1.00 81.50 612 GLU A O 1
ATOM 4753 N N . VAL A 1 613 ? 18.566 -1.131 -39.235 1.00 79.31 613 VAL A N 1
ATOM 4754 C CA . VAL A 1 613 ? 17.468 -2.055 -38.935 1.00 79.31 613 VAL A CA 1
ATOM 4755 C C . VAL A 1 613 ? 17.865 -2.952 -37.765 1.00 79.31 613 VAL A C 1
ATOM 4757 O O . VAL A 1 613 ? 18.868 -3.667 -37.826 1.00 79.31 613 VAL A O 1
ATOM 4760 N N . SER A 1 614 ? 17.060 -2.930 -36.699 1.00 84.12 614 SER A N 1
ATOM 4761 C CA . SER A 1 614 ? 17.225 -3.824 -35.545 1.00 84.12 614 SER A CA 1
ATOM 4762 C C . SER A 1 614 ? 16.418 -5.104 -35.733 1.00 84.12 614 SER A C 1
ATOM 4764 O O . SER A 1 614 ? 15.232 -5.043 -36.076 1.00 84.12 614 SER A O 1
ATOM 4766 N N . GLY A 1 615 ? 17.019 -6.255 -35.419 1.00 85.25 615 GLY A N 1
ATOM 4767 C CA . GLY A 1 615 ? 16.325 -7.544 -35.455 1.00 85.25 615 GLY A CA 1
ATOM 4768 C C . GLY A 1 615 ? 15.082 -7.564 -34.557 1.00 85.25 615 GLY A C 1
ATOM 4769 O O . GLY A 1 615 ? 14.067 -8.164 -34.907 1.00 85.25 615 GLY A O 1
ATOM 4770 N N . LYS A 1 616 ? 15.105 -6.824 -33.438 1.00 87.56 616 LYS A N 1
ATOM 4771 C CA . LYS A 1 616 ? 13.949 -6.698 -32.536 1.00 87.56 616 LYS A CA 1
ATOM 4772 C C . LYS A 1 616 ? 12.796 -5.908 -33.137 1.00 87.56 616 LYS A C 1
ATOM 4774 O O . LYS A 1 616 ? 11.641 -6.267 -32.924 1.00 87.56 616 LYS A O 1
ATOM 4779 N N . ALA A 1 617 ? 13.100 -4.843 -33.875 1.00 84.06 617 ALA A N 1
ATOM 4780 C CA . ALA A 1 617 ? 12.079 -4.039 -34.538 1.00 84.06 617 ALA A CA 1
ATOM 4781 C C . ALA A 1 617 ? 11.378 -4.849 -35.638 1.00 84.06 617 ALA A C 1
ATOM 4783 O O . ALA A 1 617 ? 10.154 -4.822 -35.726 1.00 84.06 617 ALA A O 1
ATOM 4784 N N . VAL A 1 618 ? 12.144 -5.623 -36.414 1.00 84.25 618 VAL A N 1
ATOM 4785 C CA . VAL A 1 618 ? 11.600 -6.522 -37.443 1.00 84.25 618 VAL A CA 1
ATOM 4786 C C . VAL A 1 618 ? 10.702 -7.587 -36.816 1.00 84.25 618 VAL A C 1
ATOM 4788 O O . VAL A 1 618 ? 9.558 -7.734 -37.234 1.00 84.25 618 VAL A O 1
ATOM 4791 N N . ALA A 1 619 ? 11.176 -8.268 -35.767 1.00 87.06 619 ALA A N 1
ATOM 4792 C CA . ALA A 1 619 ? 10.395 -9.290 -35.071 1.00 87.06 619 ALA A CA 1
ATOM 4793 C C . ALA A 1 619 ? 9.095 -8.733 -34.461 1.00 87.06 619 ALA A C 1
ATOM 4795 O O . ALA A 1 619 ? 8.067 -9.404 -34.482 1.00 87.06 619 ALA A O 1
ATOM 4796 N N . LEU A 1 620 ? 9.118 -7.499 -33.942 1.00 87.62 620 LEU A N 1
ATOM 4797 C CA . LEU A 1 620 ? 7.919 -6.836 -33.427 1.00 87.62 620 LEU A CA 1
ATOM 4798 C C . LEU A 1 620 ? 6.895 -6.571 -34.540 1.00 87.62 620 LEU A C 1
ATOM 4800 O O . LEU A 1 620 ? 5.717 -6.859 -34.351 1.00 87.62 620 LEU A O 1
ATOM 4804 N N . VAL A 1 621 ? 7.331 -6.043 -35.690 1.00 85.19 621 VAL A N 1
ATOM 4805 C CA . VAL A 1 621 ? 6.442 -5.792 -36.839 1.00 85.19 621 VAL A CA 1
ATOM 4806 C C . VAL A 1 621 ? 5.847 -7.096 -37.363 1.00 85.19 621 VAL A C 1
ATOM 4808 O O . VAL A 1 621 ? 4.651 -7.150 -37.646 1.00 85.19 621 VAL A O 1
ATOM 4811 N N . ASP A 1 622 ? 6.655 -8.149 -37.457 1.00 86.38 622 ASP A N 1
ATOM 4812 C CA . ASP A 1 622 ? 6.194 -9.466 -37.890 1.00 86.38 622 ASP A CA 1
ATOM 4813 C C . ASP A 1 622 ? 5.153 -10.050 -36.922 1.00 86.38 622 ASP A C 1
ATOM 4815 O O . ASP A 1 622 ? 4.077 -10.478 -37.338 1.00 86.38 622 ASP A O 1
ATOM 4819 N N . LEU A 1 623 ? 5.394 -9.956 -35.610 1.00 87.44 623 LEU A N 1
ATOM 4820 C CA . LEU A 1 623 ? 4.440 -10.375 -34.579 1.00 87.44 623 LEU A CA 1
ATOM 4821 C C . LEU A 1 623 ? 3.121 -9.601 -34.678 1.00 87.44 623 LEU A C 1
ATOM 4823 O O . LEU A 1 623 ? 2.049 -10.204 -34.633 1.00 87.44 623 LEU A O 1
ATOM 4827 N N . MET A 1 624 ? 3.190 -8.280 -34.864 1.00 86.19 624 MET A N 1
ATOM 4828 C CA . MET A 1 624 ? 2.002 -7.440 -35.032 1.00 86.19 624 MET A CA 1
ATOM 4829 C C . MET A 1 624 ? 1.188 -7.810 -36.276 1.00 86.19 624 MET A C 1
ATOM 4831 O O . MET A 1 624 ? -0.030 -7.703 -36.243 1.00 86.19 624 MET A O 1
ATOM 4835 N N . ARG A 1 625 ? 1.834 -8.247 -37.363 1.00 85.75 625 ARG A N 1
ATOM 4836 C CA . ARG A 1 625 ? 1.147 -8.638 -38.604 1.00 85.75 625 ARG A CA 1
ATOM 4837 C C . ARG A 1 625 ? 0.589 -10.058 -38.568 1.00 85.75 625 ARG A C 1
ATOM 4839 O O . ARG A 1 625 ? -0.431 -10.316 -39.194 1.00 85.75 625 ARG A O 1
ATOM 4846 N N . THR A 1 626 ? 1.272 -10.974 -37.887 1.00 85.75 626 THR A N 1
ATOM 4847 C CA . THR A 1 626 ? 0.965 -12.412 -37.946 1.00 85.75 626 THR A CA 1
ATOM 4848 C C . THR A 1 626 ? 0.098 -12.900 -36.794 1.00 85.75 626 THR A C 1
ATOM 4850 O O . THR A 1 626 ? -0.664 -13.846 -36.973 1.00 85.75 626 THR A O 1
ATOM 4853 N N . ARG A 1 627 ? 0.215 -12.295 -35.604 1.00 83.19 627 ARG A N 1
ATOM 4854 C CA . ARG A 1 627 ? -0.427 -12.802 -34.379 1.00 83.19 627 ARG A CA 1
ATOM 4855 C C . ARG A 1 627 ? -1.454 -11.870 -33.759 1.00 83.19 627 ARG A C 1
ATOM 4857 O O . ARG A 1 627 ? -2.188 -12.306 -32.879 1.00 83.19 627 ARG A O 1
ATOM 4864 N N . ILE A 1 628 ? -1.488 -10.607 -34.169 1.00 83.44 628 ILE A N 1
ATOM 4865 C CA . ILE A 1 628 ? -2.383 -9.611 -33.583 1.00 83.44 628 ILE A CA 1
ATOM 4866 C C . ILE A 1 628 ? -3.485 -9.296 -34.599 1.00 83.44 628 ILE A C 1
ATOM 4868 O O . ILE A 1 628 ? -3.169 -8.860 -35.707 1.00 83.44 628 ILE A O 1
ATOM 4872 N N . PRO A 1 629 ? -4.766 -9.525 -34.258 1.00 84.31 629 PRO A N 1
ATOM 4873 C CA . PRO A 1 629 ? -5.875 -9.190 -35.138 1.00 84.31 629 PRO A CA 1
ATOM 4874 C C . PRO A 1 629 ? -5.874 -7.705 -35.545 1.00 84.31 629 PRO A C 1
ATOM 4876 O O . PRO A 1 629 ? -5.486 -6.843 -34.747 1.00 84.31 629 PRO A O 1
ATOM 4879 N N . PRO A 1 630 ? -6.331 -7.369 -36.765 1.00 82.06 630 PRO A N 1
ATOM 4880 C CA . PRO A 1 630 ? -6.437 -5.981 -37.199 1.00 82.06 630 PRO A CA 1
ATOM 4881 C C . PRO A 1 630 ? -7.313 -5.161 -36.244 1.00 82.06 630 PRO A C 1
ATOM 4883 O O . PRO A 1 630 ? -8.414 -5.574 -35.893 1.00 82.06 630 PRO A O 1
ATOM 4886 N N . GLY A 1 631 ? -6.835 -3.979 -35.850 1.00 81.19 631 GLY A N 1
ATOM 4887 C CA . GLY A 1 631 ? -7.566 -3.061 -34.966 1.00 81.19 631 GLY A CA 1
ATOM 4888 C C . GLY A 1 631 ? -7.293 -3.241 -33.469 1.00 81.19 631 GLY A C 1
ATOM 4889 O O . GLY A 1 631 ? -7.670 -2.369 -32.685 1.00 81.19 631 GLY A O 1
ATOM 4890 N N . GLU A 1 632 ? -6.585 -4.298 -33.067 1.00 85.44 632 GLU A N 1
ATOM 4891 C CA . GLU A 1 632 ? -6.192 -4.500 -31.672 1.00 85.44 632 GLU A CA 1
ATOM 4892 C C . GLU A 1 632 ? -5.068 -3.552 -31.232 1.00 85.44 632 GLU A C 1
ATOM 4894 O O . GLU A 1 632 ? -4.182 -3.161 -32.001 1.00 85.44 632 GLU A O 1
ATOM 4899 N N . LYS A 1 633 ? -5.097 -3.163 -29.953 1.00 85.69 633 LYS A N 1
ATOM 4900 C CA . LYS A 1 633 ? -4.120 -2.226 -29.381 1.00 85.69 633 LYS A CA 1
ATOM 4901 C C . LYS A 1 633 ? -2.904 -2.975 -28.846 1.00 85.69 633 LYS A C 1
ATOM 4903 O O . LYS A 1 633 ? -3.030 -3.895 -28.044 1.00 85.69 633 LYS A O 1
ATOM 4908 N N . VAL A 1 634 ? -1.711 -2.509 -29.214 1.00 86.06 634 VAL A N 1
ATOM 4909 C CA . VAL A 1 634 ? -0.435 -3.093 -28.774 1.00 86.06 634 VAL A CA 1
ATOM 4910 C C . VAL A 1 634 ? 0.289 -2.133 -27.839 1.00 86.06 634 VAL A C 1
ATOM 4912 O O . VAL A 1 634 ? 0.514 -0.971 -28.176 1.00 86.06 634 VAL A O 1
ATOM 4915 N N . LEU A 1 635 ? 0.685 -2.630 -26.666 1.00 88.19 635 LEU A N 1
ATOM 4916 C CA . LEU A 1 635 ? 1.519 -1.899 -25.714 1.00 88.19 635 LEU A CA 1
ATOM 4917 C C . LEU A 1 635 ? 2.947 -2.443 -25.757 1.00 88.19 635 LEU A C 1
ATOM 4919 O O . LEU A 1 635 ? 3.180 -3.623 -25.505 1.00 88.19 635 LEU A O 1
ATOM 4923 N N . VAL A 1 636 ? 3.906 -1.566 -26.056 1.00 86.88 636 VAL A N 1
ATOM 4924 C CA . VAL A 1 636 ? 5.330 -1.909 -26.151 1.00 86.88 636 VAL A CA 1
ATOM 4925 C C . VAL A 1 636 ? 6.084 -1.223 -25.020 1.00 86.88 636 VAL A C 1
ATOM 4927 O O . VAL A 1 636 ? 6.098 0.004 -24.927 1.00 86.88 636 VAL A O 1
ATOM 4930 N N . PHE A 1 637 ? 6.731 -2.018 -24.169 1.00 87.69 637 PHE A N 1
ATOM 4931 C CA . PHE A 1 637 ? 7.531 -1.528 -23.049 1.00 87.69 637 PHE A CA 1
ATOM 4932 C C . PHE A 1 637 ? 9.020 -1.563 -23.401 1.00 87.69 637 PHE A C 1
ATOM 4934 O O . PHE A 1 637 ? 9.535 -2.585 -23.854 1.00 87.69 637 PHE A O 1
ATOM 4941 N N . THR A 1 638 ? 9.725 -0.458 -23.163 1.00 88.62 638 THR A N 1
ATOM 4942 C CA . THR A 1 638 ? 11.171 -0.329 -23.394 1.00 88.62 638 THR A CA 1
ATOM 4943 C C . THR A 1 638 ? 11.839 0.300 -22.180 1.00 88.62 638 THR A C 1
ATOM 4945 O O . THR A 1 638 ? 11.276 1.208 -21.575 1.00 88.62 638 THR A O 1
ATOM 4948 N N . GLN A 1 639 ? 13.051 -0.138 -21.840 1.00 85.88 639 GLN A N 1
ATOM 4949 C CA . GLN A 1 639 ? 13.791 0.408 -20.696 1.00 85.88 639 GLN A CA 1
ATOM 4950 C C . GLN A 1 639 ? 14.479 1.751 -21.003 1.00 85.88 639 GLN A C 1
ATOM 4952 O O . GLN A 1 639 ? 14.643 2.566 -20.100 1.00 85.88 639 GLN A O 1
ATOM 4957 N N . TYR A 1 640 ? 14.864 1.984 -22.261 1.00 86.69 640 TYR A N 1
ATOM 4958 C CA . TYR A 1 640 ? 15.644 3.152 -22.687 1.00 86.69 640 TYR A CA 1
ATOM 4959 C C . TYR A 1 640 ? 14.824 4.051 -23.616 1.00 86.69 640 TYR A C 1
ATOM 4961 O O . TYR A 1 640 ? 14.198 3.557 -24.560 1.00 86.69 640 TYR A O 1
ATOM 4969 N N . LEU A 1 641 ? 14.858 5.364 -23.384 1.00 83.75 641 LEU A N 1
ATOM 4970 C CA . LEU A 1 641 ? 14.085 6.355 -24.143 1.00 83.75 641 LEU A CA 1
ATOM 4971 C C . LEU A 1 641 ? 14.518 6.406 -25.617 1.00 83.75 641 LEU A C 1
ATOM 4973 O O . LEU A 1 641 ? 13.697 6.509 -26.528 1.00 83.75 641 LEU A O 1
ATOM 4977 N N . GLU A 1 642 ? 15.813 6.244 -25.861 1.00 82.62 642 GLU A N 1
ATOM 4978 C CA . GLU A 1 642 ? 16.442 6.203 -27.179 1.00 82.62 642 GLU A CA 1
ATOM 4979 C C . GLU A 1 642 ? 15.938 5.011 -27.997 1.00 82.62 642 GLU A C 1
ATOM 4981 O O . GLU A 1 642 ? 15.730 5.123 -29.205 1.00 82.62 642 GLU A O 1
ATOM 4986 N N . THR A 1 643 ? 15.670 3.880 -27.329 1.00 83.69 643 THR A N 1
ATOM 4987 C CA . THR A 1 643 ? 15.065 2.704 -27.974 1.00 83.69 643 THR A CA 1
ATOM 4988 C C . THR A 1 643 ? 13.646 3.023 -28.440 1.00 83.69 643 THR A C 1
ATOM 4990 O O . THR A 1 643 ? 13.256 2.626 -29.537 1.00 83.69 643 THR A O 1
ATOM 4993 N N . GLN A 1 644 ? 12.884 3.786 -27.652 1.00 80.19 644 GLN A N 1
ATOM 4994 C CA . GLN A 1 644 ? 11.534 4.200 -28.027 1.00 80.19 644 GLN A CA 1
ATOM 4995 C C . GLN A 1 644 ? 11.547 5.126 -29.254 1.00 80.19 644 GLN A C 1
ATOM 4997 O O . GLN A 1 644 ? 10.733 4.955 -30.162 1.00 80.19 644 GLN A O 1
ATOM 5002 N N . ALA A 1 645 ? 12.487 6.074 -29.315 1.00 72.50 645 ALA A N 1
ATOM 5003 C CA . ALA A 1 645 ? 12.651 6.969 -30.461 1.00 72.50 645 ALA A CA 1
ATOM 5004 C C . ALA A 1 645 ? 13.066 6.214 -31.739 1.00 72.50 645 ALA A C 1
ATOM 5006 O O . ALA A 1 645 ? 12.493 6.438 -32.804 1.00 72.50 645 ALA A O 1
ATOM 5007 N N . PHE A 1 646 ? 14.006 5.271 -31.626 1.00 67.50 646 PHE A N 1
ATOM 5008 C CA . PHE A 1 646 ? 14.464 4.433 -32.741 1.00 67.50 646 PHE A CA 1
ATOM 5009 C C . PHE A 1 646 ? 13.383 3.462 -33.245 1.00 67.50 646 PHE A C 1
ATOM 5011 O O . PHE A 1 646 ? 13.232 3.240 -34.449 1.00 67.50 646 PHE A O 1
ATOM 5018 N N . GLY A 1 647 ? 12.577 2.914 -32.331 1.00 59.53 647 GLY A N 1
ATOM 5019 C CA . GLY A 1 647 ? 11.431 2.078 -32.677 1.00 59.53 647 GLY A CA 1
ATOM 5020 C C . GLY A 1 647 ? 10.417 2.822 -33.549 1.00 59.53 647 GLY A C 1
ATOM 5021 O O . GLY A 1 647 ? 9.922 2.249 -34.517 1.00 59.53 647 GLY A O 1
ATOM 5022 N N . ARG A 1 648 ? 10.165 4.113 -33.277 1.00 58.94 648 ARG A N 1
ATOM 5023 C CA . ARG A 1 648 ? 9.244 4.951 -34.070 1.00 58.94 648 ARG A CA 1
ATOM 5024 C C . ARG A 1 648 ? 9.718 5.148 -35.510 1.00 58.94 648 ARG A C 1
ATOM 5026 O O . ARG A 1 648 ? 8.908 5.049 -36.422 1.00 58.94 648 ARG A O 1
ATOM 5033 N N . SER A 1 649 ? 11.009 5.396 -35.733 1.00 57.50 649 SER A N 1
ATOM 5034 C CA . SER A 1 649 ? 11.544 5.625 -37.085 1.00 57.50 649 SER A CA 1
ATOM 5035 C C . SER A 1 649 ? 11.640 4.345 -37.922 1.00 57.50 649 SER A C 1
ATOM 5037 O O . SER A 1 649 ? 11.488 4.405 -39.141 1.00 57.50 649 SER A O 1
ATOM 5039 N N . SER A 1 650 ? 11.858 3.193 -37.281 1.00 55.16 650 SER A N 1
ATOM 5040 C CA . SER A 1 650 ? 11.959 1.885 -37.950 1.00 55.16 650 SER A CA 1
ATOM 5041 C C . SER A 1 650 ? 10.585 1.299 -38.308 1.00 55.16 650 SER A C 1
ATOM 5043 O O . SER A 1 650 ? 10.400 0.736 -39.387 1.00 55.16 650 SER A O 1
ATOM 5045 N N . THR A 1 651 ? 9.595 1.475 -37.427 1.00 51.94 651 THR A N 1
ATOM 5046 C CA . THR A 1 651 ? 8.203 1.043 -37.663 1.00 51.94 651 THR A CA 1
ATOM 5047 C C . THR A 1 651 ? 7.473 1.959 -38.647 1.00 51.94 651 THR A C 1
ATOM 5049 O O . THR A 1 651 ? 6.739 1.461 -39.493 1.00 51.94 651 THR A O 1
ATOM 5052 N N . ALA A 1 652 ? 7.740 3.271 -38.636 1.00 46.22 652 ALA A N 1
ATOM 5053 C CA . ALA A 1 652 ? 7.149 4.214 -39.592 1.00 46.22 652 ALA A CA 1
ATOM 5054 C C . ALA A 1 652 ? 7.558 3.961 -41.057 1.00 46.22 652 ALA A C 1
ATOM 5056 O O . ALA A 1 652 ? 6.809 4.310 -41.963 1.00 46.22 652 ALA A O 1
ATOM 5057 N N . ARG A 1 653 ? 8.716 3.331 -41.311 1.00 47.09 653 ARG A N 1
ATOM 5058 C CA . ARG A 1 653 ? 9.125 2.926 -42.672 1.00 47.09 653 ARG A CA 1
ATOM 5059 C C . ARG A 1 653 ? 8.424 1.656 -43.171 1.00 47.09 653 ARG A C 1
ATOM 5061 O O . ARG A 1 653 ? 8.564 1.322 -44.341 1.00 47.09 653 ARG A O 1
ATOM 5068 N N . SER A 1 654 ? 7.712 0.930 -42.306 1.00 45.38 654 SER A N 1
ATOM 5069 C CA . SER A 1 654 ? 7.171 -0.402 -42.614 1.00 45.38 654 SER A CA 1
ATOM 5070 C C . SER A 1 654 ? 5.708 -0.634 -42.188 1.00 45.38 654 SER A C 1
ATOM 5072 O O . SER A 1 654 ? 5.167 -1.696 -42.486 1.00 45.38 654 SER A O 1
ATOM 5074 N N . ALA A 1 655 ? 5.022 0.312 -41.537 1.00 38.19 655 ALA A N 1
ATOM 5075 C CA . ALA A 1 655 ? 3.641 0.150 -41.053 1.00 38.19 655 ALA A CA 1
ATOM 5076 C C . ALA A 1 655 ? 2.916 1.512 -40.867 1.00 38.19 655 ALA A C 1
ATOM 5078 O O . ALA A 1 655 ? 3.594 2.534 -40.741 1.00 38.19 655 ALA A O 1
ATOM 5079 N N . PRO A 1 656 ? 1.559 1.557 -40.851 1.00 34.44 656 PRO A N 1
ATOM 5080 C CA . PRO A 1 656 ? 0.781 2.803 -40.758 1.00 34.44 656 PRO A CA 1
ATOM 5081 C C . PRO A 1 656 ? 1.005 3.556 -39.428 1.00 34.44 656 PRO A C 1
ATOM 5083 O O . PRO A 1 656 ? 1.503 2.975 -38.460 1.00 34.44 656 PRO A O 1
ATOM 5086 N N . PRO A 1 657 ? 0.664 4.860 -39.357 1.00 34.16 657 PRO A N 1
ATOM 5087 C CA . PRO A 1 657 ? 1.160 5.759 -38.317 1.00 34.16 657 PRO A CA 1
ATOM 5088 C C . PRO A 1 657 ? 0.708 5.368 -36.903 1.00 34.16 657 PRO A C 1
ATOM 5090 O O . PRO A 1 657 ? -0.480 5.280 -36.596 1.00 34.16 657 PRO A O 1
ATOM 5093 N N . ILE A 1 658 ? 1.688 5.213 -36.011 1.00 39.09 658 ILE A N 1
ATOM 5094 C CA . ILE A 1 658 ? 1.495 4.959 -34.581 1.00 39.09 658 ILE A CA 1
ATOM 5095 C C . ILE A 1 658 ? 1.119 6.279 -33.889 1.00 39.09 658 ILE A C 1
ATOM 5097 O O . ILE A 1 658 ? 1.950 7.180 -33.765 1.00 39.09 658 ILE A O 1
ATOM 5101 N N . LYS A 1 659 ? -0.122 6.405 -33.398 1.00 32.09 659 LYS A N 1
ATOM 5102 C CA . LYS A 1 659 ? -0.520 7.512 -32.509 1.00 32.09 659 LYS A CA 1
ATOM 5103 C C . LYS A 1 659 ? -0.003 7.256 -31.093 1.00 32.09 659 LYS A C 1
ATOM 5105 O O . LYS A 1 659 ? -0.369 6.275 -30.454 1.00 32.09 659 LYS A O 1
ATOM 5110 N N . THR A 1 660 ? 0.819 8.165 -30.583 1.00 34.88 660 THR A N 1
ATOM 5111 C CA . THR A 1 660 ? 1.239 8.190 -29.176 1.00 34.88 660 THR A CA 1
ATOM 5112 C C . THR A 1 660 ? 0.223 8.942 -2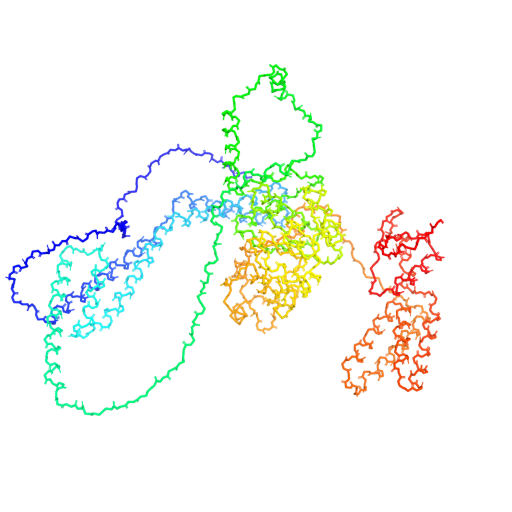8.312 1.00 34.88 660 THR A C 1
ATOM 5114 O O . THR A 1 660 ? -0.309 9.956 -28.774 1.00 34.88 660 THR A O 1
ATOM 5117 N N . PRO A 1 661 ? -0.005 8.543 -27.047 1.00 27.14 661 PRO A N 1
ATOM 5118 C CA . PRO A 1 661 ? -0.673 9.415 -26.087 1.00 27.14 661 PRO A CA 1
ATOM 5119 C C . PRO A 1 661 ? 0.190 10.670 -25.894 1.00 27.14 661 PRO A C 1
ATOM 5121 O O . PRO A 1 661 ? 1.400 10.574 -25.681 1.00 27.14 661 PRO A O 1
ATOM 5124 N N . ARG A 1 662 ? -0.416 11.854 -26.046 1.00 26.53 662 ARG A N 1
ATOM 5125 C CA . ARG A 1 662 ? 0.257 13.143 -25.842 1.00 26.53 662 ARG A CA 1
ATOM 5126 C C . ARG A 1 662 ? 0.830 13.181 -24.424 1.00 26.53 662 ARG A C 1
ATOM 5128 O O . ARG A 1 662 ? 0.072 13.146 -23.460 1.00 26.53 662 ARG A O 1
ATOM 5135 N N . SER A 1 663 ? 2.150 13.307 -24.295 1.00 28.48 663 SER A N 1
ATOM 5136 C CA . SER A 1 663 ? 2.747 13.829 -23.069 1.00 28.48 663 SER A CA 1
ATOM 5137 C C . SER A 1 663 ? 2.283 15.277 -22.934 1.00 28.48 663 SER A C 1
ATOM 5139 O O . SER A 1 663 ? 2.681 16.129 -23.730 1.00 28.48 663 SER A O 1
ATOM 5141 N N . GLN A 1 664 ? 1.405 15.554 -21.974 1.00 29.91 664 GLN A N 1
ATOM 5142 C CA . GLN A 1 664 ? 0.997 16.910 -21.619 1.00 29.91 664 GLN A CA 1
ATOM 5143 C C . GLN A 1 664 ? 2.156 17.638 -20.926 1.00 29.91 664 GLN A C 1
ATOM 5145 O O . GLN A 1 664 ? 2.090 17.902 -19.741 1.00 29.91 664 GLN A O 1
ATOM 5150 N N . HIS A 1 665 ? 3.237 17.932 -21.644 1.00 31.05 665 HIS A N 1
ATOM 5151 C CA . HIS A 1 665 ? 4.255 18.898 -21.235 1.00 31.05 665 HIS A CA 1
ATOM 5152 C C . HIS A 1 665 ? 4.964 19.431 -22.486 1.00 31.05 665 HIS A C 1
ATOM 5154 O O . HIS A 1 665 ? 6.019 18.944 -22.881 1.00 31.05 665 HIS A O 1
ATOM 5160 N N . SER A 1 666 ? 4.374 20.461 -23.091 1.00 24.62 666 SER A N 1
ATOM 5161 C CA . SER A 1 666 ? 5.120 21.507 -23.794 1.00 24.62 666 SER A CA 1
ATOM 5162 C C . SER A 1 666 ? 4.632 22.857 -23.267 1.00 24.62 666 SER A C 1
ATOM 5164 O O . SER A 1 666 ? 3.429 23.006 -23.036 1.00 24.62 666 SER A O 1
ATOM 5166 N N . PRO A 1 667 ? 5.537 23.821 -23.034 1.00 28.70 667 PRO A N 1
ATOM 5167 C CA . PRO A 1 667 ? 5.157 25.158 -22.619 1.00 28.70 667 PRO A CA 1
ATOM 5168 C C . PRO A 1 667 ? 4.453 25.848 -23.787 1.00 28.70 667 PRO A C 1
ATOM 5170 O O . PRO A 1 667 ? 4.870 25.721 -24.937 1.00 28.70 667 PRO A O 1
ATOM 5173 N N . ALA A 1 668 ? 3.371 26.557 -23.483 1.00 25.97 668 ALA A N 1
ATOM 5174 C CA . ALA A 1 668 ? 2.697 27.419 -24.434 1.00 25.97 668 ALA A CA 1
ATOM 5175 C C . ALA A 1 668 ? 3.666 28.518 -24.898 1.00 25.97 668 ALA A C 1
ATOM 5177 O O . ALA A 1 668 ? 3.912 29.488 -24.186 1.00 25.97 668 ALA A O 1
ATOM 5178 N N . THR A 1 669 ? 4.230 28.361 -26.091 1.00 28.94 669 THR A N 1
ATOM 5179 C CA . THR A 1 669 ? 4.689 29.492 -26.895 1.00 28.94 669 THR A CA 1
ATOM 5180 C C . THR A 1 669 ? 3.464 30.064 -27.588 1.00 28.94 669 THR A C 1
ATOM 5182 O O . THR A 1 669 ? 2.837 29.385 -28.401 1.00 28.94 669 THR A O 1
ATOM 5185 N N . GLY A 1 670 ? 3.095 31.283 -27.199 1.00 29.66 670 GLY A N 1
ATOM 5186 C CA . GLY A 1 670 ? 2.041 32.044 -27.847 1.00 29.66 670 GLY A CA 1
ATOM 5187 C C . GLY A 1 670 ? 2.364 32.317 -29.312 1.00 29.66 670 GLY A C 1
ATOM 5188 O O . GLY A 1 670 ? 3.521 32.504 -29.686 1.00 29.66 670 GLY A O 1
ATOM 5189 N N . ALA A 1 671 ? 1.313 32.364 -30.115 1.00 28.23 671 ALA A N 1
ATOM 5190 C CA . ALA A 1 671 ? 1.291 33.096 -31.361 1.00 28.23 671 ALA A CA 1
ATOM 5191 C C . ALA A 1 671 ? -0.061 33.810 -31.421 1.00 28.23 671 ALA A C 1
ATOM 5193 O O . ALA A 1 671 ? -1.106 33.189 -31.215 1.00 28.23 671 ALA A O 1
ATOM 5194 N N . SER A 1 672 ? 0.030 35.124 -31.603 1.00 29.19 672 SER A N 1
ATOM 5195 C CA . SER A 1 672 ? -0.951 35.963 -32.290 1.00 29.19 672 SER A CA 1
ATOM 5196 C C . SER A 1 672 ? -1.480 35.313 -33.561 1.00 29.19 672 SER A C 1
ATOM 5198 O O . SER A 1 672 ? -0.633 34.711 -34.267 1.00 29.19 672 SER A O 1
#

Mean predicted aligned error: 20.3 Å

Solvent-accessible surface area (backbone atoms only — not comparable to full-atom values): 39900 Å² total; per-residue (Å²): 137,80,83,74,82,76,84,77,77,97,77,82,90,76,81,82,74,93,69,92,66,85,77,74,84,85,69,87,80,74,90,77,85,80,83,78,85,80,76,94,70,76,83,79,72,56,69,68,53,43,53,50,51,55,50,53,51,51,51,52,49,47,50,52,37,49,55,49,32,52,55,39,68,65,62,72,66,58,69,67,60,55,47,55,43,50,51,35,52,49,51,50,53,53,53,55,63,48,46,81,76,64,62,54,73,67,56,50,50,52,50,51,51,38,56,48,52,43,52,52,50,52,48,52,46,49,59,72,42,42,66,39,53,52,51,30,50,49,41,51,54,53,40,51,54,50,54,54,31,53,66,64,36,75,64,92,51,41,67,42,44,44,55,38,40,52,51,60,56,70,63,67,72,82,71,53,77,65,55,53,48,52,40,52,54,40,44,55,50,35,51,52,56,43,50,54,49,51,54,54,47,61,67,63,60,76,79,67,81,83,89,87,83,87,88,84,83,86,88,79,81,83,76,82,75,84,76,80,71,80,68,92,65,92,68,79,62,59,78,77,57,66,73,78,71,63,72,79,88,66,88,80,82,72,58,85,84,45,48,67,59,52,54,32,53,76,69,68,58,71,79,56,74,65,58,54,52,50,50,53,47,51,52,54,55,53,66,67,49,65,66,84,68,78,76,38,71,88,63,46,40,97,67,91,78,51,73,67,43,56,48,49,30,35,44,31,55,66,69,23,61,37,21,32,33,43,34,36,39,85,87,75,44,68,69,55,32,53,47,49,42,48,46,37,30,36,73,60,50,62,36,69,31,33,40,38,30,25,57,72,89,43,40,64,57,52,38,49,48,32,32,65,32,56,70,42,80,53,47,34,83,83,36,68,72,39,53,75,44,55,89,51,23,69,77,69,50,46,34,38,40,40,27,48,74,61,44,59,32,80,94,38,31,65,60,55,43,70,41,77,29,28,29,36,39,31,45,61,40,58,73,32,35,41,77,87,38,68,60,25,48,46,59,64,59,46,46,54,74,20,35,39,34,31,23,60,50,68,57,87,79,32,56,62,26,39,52,42,49,49,40,67,59,40,71,79,78,60,88,48,74,69,55,50,39,72,61,36,36,32,94,88,42,52,71,44,57,65,38,53,65,64,51,46,60,66,36,63,53,36,44,49,71,56,45,72,90,78,42,95,68,89,67,81,85,84,86,84,84,88,81,89,72,69,66,34,73,48,48,42,53,34,36,55,50,49,50,50,53,39,58,61,55,71,76,51,96,63,96,47,78,63,59,61,51,53,41,52,50,45,55,52,24,51,74,71,28,46,55,36,32,34,56,54,39,55,54,49,34,76,69,40,90,45,69,68,56,28,52,59,40,46,56,50,40,53,34,24,68,63,42,79,64,55,36,66,57,53,52,50,53,50,46,52,70,74,75,45,65,91,91,67,88,83,87,86,87,73,96,46,71,43,38,55,57,51,48,52,62,55,43,58,77,76,47,82,86,82,83,72,83,79,76,93,77,76,82,87,76,86,75,134

Radius of gyration: 38.11 Å; Cα contacts (8 Å, |Δi|>4): 609; chains: 1; bounding box: 95×68×120 Å

Organism: Eiseniibacteriota bacterium (NCBI:txid2212470)

InterPro domains:
  IPR000330 SNF2, N-terminal domain [PF00176] (324-545)
  IPR014001 Helicase superfamily 1/2, ATP-binding domain [PS51192] (325-476)
  IPR014001 Helicase superfamily 1/2, ATP-binding domain [SM00487] (300-488)
  IPR027417 P-loop containing nucleoside triphosphate hydrolase [SSF52540] (290-503)
  IPR038718 SNF2-like, N-terminal domain superfamily [G3DSA:3.40.50.10810] (302-529)
  IPR057342 RapA, DEXH-box helicase domain [cd18011] (306-493)

pLDDT: mean 73.74, std 20.95, range [23.14, 98.56]

Secondary structure (DSSP, 8-state):
---------S-----------S-------PPPP-PPPPP--SSPPPHHHHHHHHHHHHHHHHHHHHHHHHHHHHPPPPHHHHHHHHHHHHHHHHHHHHGGG---HHHHHHHHHHHHHHHHHHHHHHHHHHHHHHHHHHHHHHHHHHHHHHHHTTSS-HHHHHHHHHHHHHH-SSS-HHHHHHHHHHHHHHHHHHHHHHHHHHHHTTSS-------------PPPP---PPP-------GGGGGGGPPS----PPPGGGHHHHHHHHTT-PPPHHHHHHHHHHHHHHHHS-TTS-SSGGG-SS----HHHHHHHHHHHHTSTTEEEE-PPTTS-HHHHHHHHHHHHHHTTS-SSEEEEE-GGGHHHHHHHHHHHH----EETTSHHHHHTGGGHHHH-SEEEEEHHHHTSHHHHHHHHHS-EEEEEETTGGGG--TTSHHHHHHHH--EEEEEEE-S-S-SS-HHHHHHHHHHHSTTSS--HHHHHHHHB-SS-TTSBSSHHHHHHHHHTTEE---TTTS---PPPPP------PPPHHHHHHHHHHHHHHHHHHTS--S-HHHHHHHHHHHHHHTT-HHHHHHHHHHHHHH--SHHHHHHHHHHHHHHHT--S-HHHHHHHHHHHHTS-TT-------S-HHHHHHHHHHHHTTSS--PPPP-S--------